Protein AF-A0AAV6BI95-F1 (afdb_monomer_lite)

Foldseek 3Di:
DADDDPCVVCVPDDDDDFAWDAADLPQQWTWTADPPDQDIDIDHDPFAEAEVAWDADCPQFAACVPQAQEDDDPVSVLVQLLLLLVLLVCLLPDPDPVSSLQSLAAEEEALAQRSLQVLLVVLVQSLLSNVVRDRDDSVSHAREYEYLAPWGRPVDDPVLRVVLVVVVVVSRYHYHYNWHFRYDDCQWTAIDVGDIDGHNHHYYNDDIAADPNQQPDPADDDRQAGEADQLQAGPPRPNYGYAANRHQHQAPVPRHGDDRDPQRRVQNVVLNVQQNVCVVVVHDHDGDHDDDQWDKHDNYPQWIWIQGPNDTDIGNVSSVVVLVVVLVVDPDPVVSVVVVVVVVVPVPDRDDSDRDPPDDDALKDKDKAAAFGWPHAFQGALFWKKAWQAAKKWWWAADPVRDTDTPDMDGHRDIDSVCRLLVVGTHRTIMGTNHTTMITIHGSVNVVVVCVVDVVVNVVVVVVVVVVVD

Sequence (470 aa):
DTITPIRRLCRHTNLYTRTIESVDLGHRSVTGTASFGSRQCHLHWDHLVIALGNVTSFAGQPGLAEYALPFKYLGDALALRNRIIHTLEEADIEPDPEIRRSLLTFVVAGGGFSGVEAVAELNDFVRAAAKSFRNIEPAELRVILLHAGGLILPELPASLAEFAQRLLMKRGVDIRLNTRLVGATEETALLAGGDRIMTRTLVSTVPSGPNPVVAGLPLKTERGRIVVDPTLEVPDHPGVWALGDCAAVRDVKTGEICPPTAQHATRQAACVAHNIVATLRGQPRRSFAFTALGKMGSLGRRSAVAEIFGVKLSGFLAWWIWRTIYLLKLPGFDRKLRVATDWTLDLLLPPDIVQLKTDRAVGVRREYFEAGQAVFQEGDRGDRLYVITEGEVEVLKRDGKGTPTALRRLGAGECFGEIALVSDRARTATVRAVTPTNVLAVDRDAFQALFATLPPLRGFVETLIADRDQ

Secondary structure (DSSP, 8-state):
-----HHHH-TTS-----EEEEEETTTTEEEEE-SSSS-EEEEE-SSEEE---EEE--TTSTTHHHHEEE-SSHHHHHHHHHHHHHHHHHHHH---HHHHHHHTEEEEE--SHHHHHHHHHHHHHHHHHGGG-SS--TTT-EEEEE-SSSSS-TTS-HHHHHHHHHHHHHTTEEEETT--EEEE-SSEEEETTS-EEE-SEEEE--PEEEPHHHHTSSS-EETTEEE--TTSBPTT-TTEEE-GGGEEPBPTTT-SBPPS-HHHHHHHHHHHHHHHHHHHTTPPP--------EEEEE-STT-EEEEETTEEEEHHHHHHHHHHHHHHHSSSHHHHHHHHHHHHHTTTSPPP----------SEEEEEE-TT-EEE-TTSB--EEEEEEES-EEEEEE-TTS-EEEEEEE-TT-EESHHHHHS-PBPSSEEEESS-EEEEEEEHHHHHHHHHH-HHHHHHHHHHHHTT--

pLDDT: mean 88.16, std 9.93, range [42.22, 98.69]

Structure (mmCIF, N/CA/C/O backbone):
data_AF-A0AAV6BI95-F1
#
_entry.id   AF-A0AAV6BI95-F1
#
loop_
_atom_site.group_PDB
_atom_site.id
_atom_site.type_symbol
_atom_site.label_atom_id
_atom_site.label_alt_id
_atom_site.label_comp_id
_atom_site.label_asym_id
_atom_site.label_entity_id
_atom_site.label_seq_id
_atom_site.pdbx_PDB_ins_code
_atom_site.Cartn_x
_atom_site.Cartn_y
_atom_site.Cartn_z
_atom_site.occupancy
_atom_site.B_iso_or_equiv
_atom_site.auth_seq_id
_atom_site.auth_comp_id
_atom_site.auth_asym_id
_atom_site.auth_atom_id
_atom_site.pdbx_PDB_model_num
ATOM 1 N N . ASP A 1 1 ? -12.007 -1.094 -12.078 1.00 54.81 1 ASP A N 1
ATOM 2 C CA . ASP A 1 1 ? -13.284 -0.842 -11.370 1.00 54.81 1 ASP A CA 1
ATOM 3 C C . ASP A 1 1 ? -13.310 -1.247 -9.892 1.00 54.81 1 ASP A C 1
ATOM 5 O O . ASP A 1 1 ? -14.197 -1.971 -9.455 1.00 54.81 1 ASP A O 1
ATOM 9 N N . THR A 1 2 ? -12.451 -0.672 -9.039 1.00 68.56 2 THR A N 1
ATOM 10 C CA . THR A 1 2 ? -12.446 -0.979 -7.584 1.00 68.56 2 THR A CA 1
ATOM 11 C C . THR A 1 2 ? -12.675 0.206 -6.622 1.00 68.56 2 THR A C 1
ATOM 13 O O . THR A 1 2 ? -12.986 -0.016 -5.460 1.00 68.56 2 THR A O 1
ATOM 16 N N . ILE A 1 3 ? -12.644 1.460 -7.092 1.00 81.69 3 ILE A N 1
ATOM 17 C CA . ILE A 1 3 ? -12.898 2.691 -6.308 1.00 81.69 3 ILE A CA 1
ATOM 18 C C . ILE A 1 3 ? -14.335 3.256 -6.395 1.00 81.69 3 ILE A C 1
ATOM 20 O O . ILE A 1 3 ? -14.934 3.271 -7.472 1.00 81.69 3 ILE A O 1
ATOM 24 N N . THR A 1 4 ? -14.862 3.799 -5.291 1.00 80.56 4 THR A N 1
ATOM 25 C CA . THR A 1 4 ? -16.183 4.465 -5.234 1.00 80.56 4 THR A CA 1
ATOM 26 C C . THR A 1 4 ? -16.036 5.920 -4.766 1.00 80.56 4 THR A C 1
ATOM 28 O O . THR A 1 4 ? -15.317 6.173 -3.798 1.00 80.56 4 THR A O 1
ATOM 31 N N . PRO A 1 5 ? -16.706 6.901 -5.402 1.00 85.88 5 PRO A N 1
ATOM 32 C CA . PRO A 1 5 ? -16.594 8.303 -5.006 1.00 85.88 5 PRO A CA 1
ATOM 33 C C . PRO A 1 5 ? -17.248 8.566 -3.642 1.00 85.88 5 PRO A C 1
ATOM 35 O O . PRO A 1 5 ? -18.468 8.454 -3.498 1.00 85.88 5 PRO A O 1
ATOM 38 N N . ILE A 1 6 ? -16.450 9.019 -2.668 1.00 90.06 6 ILE A N 1
ATOM 39 C CA . ILE A 1 6 ? -16.905 9.359 -1.304 1.00 90.06 6 ILE A CA 1
ATOM 40 C C . ILE A 1 6 ? -18.078 10.349 -1.337 1.00 90.06 6 ILE A C 1
ATOM 42 O O . ILE A 1 6 ? -19.057 10.173 -0.619 1.00 90.06 6 ILE A O 1
ATOM 46 N N . ARG A 1 7 ? -18.046 11.333 -2.248 1.00 89.56 7 ARG A N 1
ATOM 47 C CA . ARG A 1 7 ? -19.112 12.337 -2.412 1.00 89.56 7 ARG A CA 1
ATOM 48 C C . ARG A 1 7 ? -20.492 11.727 -2.698 1.00 89.56 7 ARG A C 1
ATOM 50 O O . ARG A 1 7 ? -21.499 12.309 -2.315 1.00 89.56 7 ARG A O 1
ATOM 57 N N . ARG A 1 8 ? -20.558 10.564 -3.363 1.00 86.94 8 ARG A N 1
ATOM 58 C CA . ARG A 1 8 ? -21.833 9.868 -3.626 1.00 86.94 8 ARG A CA 1
ATOM 59 C C . ARG A 1 8 ? -22.297 9.026 -2.440 1.00 86.94 8 ARG A C 1
ATOM 61 O O . ARG A 1 8 ? -23.505 8.853 -2.289 1.00 86.94 8 ARG A O 1
ATOM 68 N N . LEU A 1 9 ? -21.360 8.513 -1.639 1.00 85.69 9 LEU A N 1
ATOM 69 C CA . LEU A 1 9 ? -21.643 7.702 -0.452 1.00 85.69 9 LEU A CA 1
ATOM 70 C C . LEU A 1 9 ? -22.097 8.560 0.731 1.00 85.69 9 LEU A C 1
ATOM 72 O O . LEU A 1 9 ? -23.017 8.178 1.444 1.00 85.69 9 LEU A O 1
ATOM 76 N N . CYS A 1 10 ? -21.504 9.742 0.900 1.00 89.12 10 CYS A N 1
ATOM 77 C CA . CYS A 1 10 ? -21.734 10.608 2.053 1.00 89.12 10 CYS A CA 1
ATOM 78 C C . CYS A 1 10 ? -22.429 11.917 1.634 1.00 89.12 10 CYS A C 1
ATOM 80 O O . CYS A 1 10 ? -21.864 13.006 1.736 1.00 89.12 10 CYS A O 1
ATOM 82 N N . ARG A 1 11 ? -23.670 11.814 1.136 1.00 89.00 11 ARG A N 1
ATOM 83 C CA . ARG A 1 11 ? -24.423 12.946 0.544 1.00 89.00 11 ARG A CA 1
ATOM 84 C C . ARG A 1 11 ? -24.728 14.091 1.515 1.00 89.00 11 ARG A C 1
ATOM 86 O O . ARG A 1 11 ? -24.920 15.216 1.075 1.00 89.00 11 ARG A O 1
ATOM 93 N N . HIS A 1 12 ? -24.764 13.801 2.811 1.00 92.19 12 HIS A N 1
ATOM 94 C CA . HIS A 1 12 ? -25.073 14.765 3.871 1.00 92.19 12 HIS A CA 1
ATOM 95 C C . HIS A 1 12 ? -23.818 15.239 4.621 1.00 92.19 12 HIS A C 1
ATOM 97 O O . HIS A 1 12 ? -23.913 15.673 5.762 1.00 92.19 12 HIS A O 1
ATOM 103 N N . THR A 1 13 ? -22.633 15.111 4.015 1.00 94.12 13 THR A N 1
ATOM 104 C CA . THR A 1 13 ? -21.360 15.480 4.653 1.00 94.12 13 THR A CA 1
ATOM 105 C C . THR A 1 13 ? -20.577 16.478 3.813 1.00 94.12 13 THR A C 1
ATOM 107 O O . THR A 1 13 ? -20.539 16.375 2.584 1.00 94.12 13 THR A O 1
ATOM 110 N N . ASN A 1 14 ? -19.897 17.406 4.485 1.00 93.31 14 ASN A N 1
ATOM 111 C CA . ASN A 1 14 ? -18.908 18.265 3.848 1.00 93.31 14 ASN A CA 1
ATOM 112 C C . ASN A 1 14 ? -17.632 17.457 3.592 1.00 93.31 14 ASN A C 1
ATOM 114 O O . ASN A 1 14 ? -16.979 16.991 4.524 1.00 93.31 14 ASN A O 1
ATOM 118 N N . LEU A 1 15 ? -17.281 17.282 2.317 1.00 92.81 15 LEU A N 1
ATOM 119 C CA . LEU A 1 15 ? -16.091 16.542 1.903 1.00 92.81 15 LEU A CA 1
ATOM 120 C C . LEU A 1 15 ? -14.949 17.499 1.559 1.00 92.81 15 LEU A C 1
ATOM 122 O O . LEU A 1 15 ? -15.011 18.200 0.545 1.00 92.81 15 LEU A O 1
ATOM 126 N N . TYR A 1 16 ? -13.878 17.433 2.348 1.00 90.88 16 TYR A N 1
ATOM 127 C CA . TYR A 1 16 ? -12.619 18.129 2.102 1.00 90.88 16 TYR A CA 1
ATOM 128 C C . TYR A 1 16 ? -11.587 17.140 1.552 1.00 90.88 16 TYR A C 1
ATOM 130 O O . TYR A 1 16 ? -11.139 16.238 2.252 1.00 90.88 16 TYR A O 1
ATOM 138 N N . THR A 1 17 ? -11.207 17.289 0.282 1.00 90.44 17 THR A N 1
ATOM 139 C CA . THR A 1 17 ? -10.138 16.482 -0.330 1.00 90.44 17 THR A CA 1
ATOM 140 C C . THR A 1 17 ? -8.812 17.211 -0.162 1.00 90.44 17 THR A C 1
ATOM 142 O O . THR A 1 17 ? -8.511 18.136 -0.919 1.00 90.44 17 THR A O 1
ATOM 145 N N . ARG A 1 18 ? -8.067 16.853 0.884 1.00 89.62 18 ARG A N 1
ATOM 146 C CA . ARG A 1 18 ? -6.819 17.503 1.302 1.00 89.62 18 ARG A CA 1
ATOM 147 C C . ARG A 1 18 ? -5.837 16.458 1.814 1.00 89.62 18 ARG A C 1
ATOM 149 O O . ARG A 1 18 ? -6.266 15.446 2.367 1.00 89.62 18 ARG A O 1
ATOM 156 N N . THR A 1 19 ? -4.544 16.720 1.665 1.00 88.81 19 THR A N 1
ATOM 157 C CA . THR A 1 19 ? -3.515 15.957 2.381 1.00 88.81 19 THR A CA 1
ATOM 158 C C . THR A 1 19 ? -3.414 16.525 3.787 1.00 88.81 19 THR A C 1
ATOM 160 O O . THR A 1 19 ? -3.201 17.727 3.931 1.00 88.81 19 THR A O 1
ATOM 163 N N . ILE A 1 20 ? -3.608 15.691 4.810 1.00 92.31 20 ILE A N 1
ATOM 164 C CA . ILE A 1 20 ? -3.456 16.107 6.209 1.00 92.31 20 ILE A CA 1
ATOM 165 C C . ILE A 1 20 ? -1.970 16.282 6.516 1.00 92.31 20 ILE A C 1
ATOM 167 O O . ILE A 1 20 ? -1.174 15.399 6.203 1.00 92.31 20 ILE A O 1
ATOM 171 N N . GLU A 1 21 ? -1.617 17.407 7.126 1.00 87.69 21 GLU A N 1
ATOM 172 C CA . GLU A 1 21 ? -0.234 17.742 7.484 1.00 87.69 21 GLU A CA 1
ATOM 173 C C . GLU A 1 21 ? -0.011 17.626 8.983 1.00 87.69 21 GLU A C 1
ATOM 175 O O . GLU A 1 21 ? 0.948 17.002 9.428 1.00 87.69 21 GLU A O 1
ATOM 180 N N . SER A 1 22 ? -0.926 18.203 9.757 1.00 91.06 22 SER A N 1
ATOM 181 C CA . SER A 1 22 ? -0.854 18.210 11.207 1.00 91.06 22 SER A CA 1
ATOM 182 C C . SER A 1 22 ? -2.242 18.152 11.823 1.00 91.06 22 SER A C 1
ATOM 184 O O . SER A 1 22 ? -3.254 18.547 11.233 1.00 91.06 22 SER A O 1
ATOM 186 N N . VAL A 1 23 ? -2.273 17.624 13.039 1.00 96.25 23 VAL A N 1
ATOM 187 C CA . VAL A 1 23 ? -3.458 17.529 13.877 1.00 96.25 23 VAL A CA 1
ATOM 188 C C . VAL A 1 23 ? -3.069 18.104 15.229 1.00 96.25 23 VAL A C 1
ATOM 190 O O . VAL A 1 23 ? -2.201 17.561 15.908 1.00 96.25 23 VAL A O 1
ATOM 193 N N . ASP A 1 24 ? -3.707 19.205 15.603 1.00 95.12 24 ASP A N 1
ATOM 194 C CA . ASP A 1 24 ? -3.497 19.864 16.883 1.00 95.12 24 ASP A CA 1
ATOM 195 C C . ASP A 1 24 ? -4.621 19.469 17.843 1.00 95.12 24 ASP A C 1
ATOM 197 O O . ASP A 1 24 ? -5.778 19.879 17.694 1.00 95.12 24 ASP A O 1
ATOM 201 N N . LEU A 1 25 ? -4.275 18.634 18.823 1.00 95.38 25 LEU A N 1
ATOM 202 C CA . LEU A 1 25 ? -5.215 18.145 19.829 1.00 95.38 25 LEU A CA 1
ATOM 203 C C . LEU A 1 25 ? -5.550 19.202 20.890 1.00 95.38 25 LEU A C 1
ATOM 205 O O . LEU A 1 25 ? -6.634 19.143 21.467 1.00 95.38 25 LEU A O 1
ATOM 209 N N . GLY A 1 26 ? -4.652 20.163 21.137 1.00 92.81 26 GLY A N 1
ATOM 210 C CA . GLY A 1 26 ? -4.838 21.216 22.137 1.00 92.81 26 GLY A CA 1
ATOM 211 C C . GLY A 1 26 ? -5.757 22.323 21.630 1.00 92.81 26 GLY A C 1
ATOM 212 O O . GLY A 1 26 ? -6.728 22.681 22.292 1.00 92.81 26 GLY A O 1
ATOM 213 N N . HIS A 1 27 ? -5.506 22.806 20.412 1.00 94.12 27 HIS A N 1
ATOM 214 C CA . HIS A 1 27 ? -6.329 23.821 19.744 1.00 94.12 27 HIS A CA 1
ATOM 215 C C . HIS A 1 27 ? -7.530 23.245 18.981 1.00 94.12 27 HIS A C 1
ATOM 217 O O . HIS A 1 27 ? -8.279 23.992 18.347 1.00 94.12 27 HIS A O 1
ATOM 223 N N . ARG A 1 28 ? -7.710 21.921 19.024 1.00 96.50 28 ARG A N 1
ATOM 224 C CA . ARG A 1 28 ? -8.767 21.183 18.324 1.00 96.50 28 ARG A CA 1
ATOM 225 C C . ARG A 1 28 ? -8.892 21.575 16.856 1.00 96.50 28 ARG A C 1
ATOM 227 O O . ARG A 1 28 ? -9.957 21.978 16.381 1.00 96.50 28 ARG A O 1
ATOM 234 N N . SER A 1 29 ? -7.777 21.480 16.138 1.00 96.56 29 SER A N 1
ATOM 235 C CA . SER A 1 29 ? -7.723 21.813 14.718 1.00 96.56 29 SER A CA 1
ATOM 236 C C . SER A 1 29 ? -6.985 20.759 13.894 1.00 96.56 29 SER A C 1
ATOM 238 O O . SER A 1 29 ? -6.173 19.986 14.400 1.00 96.56 29 SER A O 1
ATOM 240 N N . VAL A 1 30 ? -7.313 20.688 12.609 1.00 96.56 30 VAL A N 1
ATOM 241 C CA . VAL A 1 30 ? -6.620 19.871 11.611 1.00 96.56 30 VAL A CA 1
ATOM 242 C C . VAL A 1 30 ? -6.192 20.783 10.476 1.00 96.56 30 VAL A C 1
ATOM 244 O O . VAL A 1 30 ? -7.017 21.517 9.929 1.00 96.56 30 VAL A O 1
ATOM 247 N N . THR A 1 31 ? -4.919 20.704 10.100 1.00 93.88 31 THR A N 1
ATOM 248 C CA . THR A 1 31 ? -4.375 21.441 8.958 1.00 93.88 31 THR A CA 1
ATOM 249 C C . THR A 1 31 ? -4.193 20.491 7.787 1.00 93.88 31 THR A C 1
ATOM 251 O O . THR A 1 31 ? -3.589 19.421 7.914 1.00 93.88 31 THR A O 1
ATOM 254 N N . GLY A 1 32 ? -4.725 20.874 6.631 1.00 90.88 32 GLY A N 1
ATOM 255 C CA . GLY A 1 32 ? -4.526 20.140 5.389 1.00 90.88 32 GLY A CA 1
ATOM 256 C C . GLY A 1 32 ? -4.279 21.063 4.208 1.00 90.88 32 GLY A C 1
ATOM 257 O O . GLY A 1 32 ? -4.700 22.217 4.217 1.00 90.88 32 GLY A O 1
ATOM 258 N N . THR A 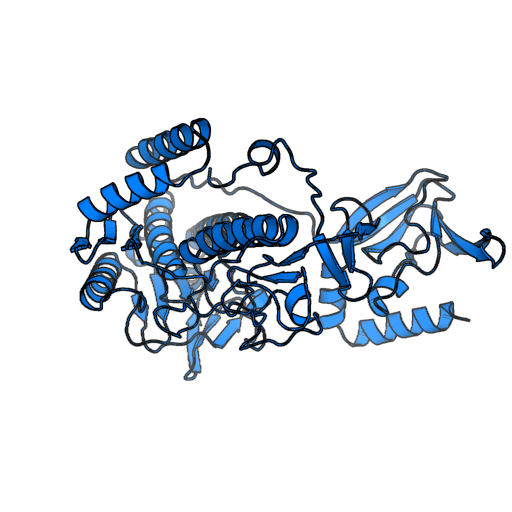1 33 ? -3.646 20.535 3.167 1.00 84.44 33 THR A N 1
ATOM 259 C CA . THR A 1 33 ? -3.262 21.319 1.983 1.00 84.44 33 THR A CA 1
ATOM 260 C C . THR A 1 33 ? -3.973 20.842 0.731 1.00 84.44 33 THR A C 1
ATOM 262 O O . THR A 1 33 ? -4.319 19.662 0.580 1.00 84.44 33 THR A O 1
ATOM 265 N N . ALA A 1 34 ? -4.293 21.803 -0.137 1.00 78.44 34 ALA A N 1
ATOM 266 C CA . ALA A 1 34 ? -4.928 21.549 -1.420 1.00 78.44 34 ALA A CA 1
ATOM 267 C C . ALA A 1 34 ? -4.009 20.745 -2.350 1.00 78.44 34 ALA A C 1
ATOM 269 O O . ALA A 1 34 ? -2.794 20.857 -2.303 1.00 78.44 34 ALA A O 1
ATOM 270 N N . SER A 1 35 ? -4.601 19.940 -3.235 1.00 69.00 35 SER A N 1
ATOM 271 C CA . SER A 1 35 ? -3.833 19.225 -4.267 1.00 69.00 35 SER A CA 1
ATOM 272 C C . SER A 1 35 ? -3.314 20.152 -5.373 1.00 69.00 35 SER A C 1
ATOM 274 O O . SER A 1 35 ? -2.412 19.775 -6.113 1.00 69.00 35 SER A O 1
ATOM 276 N N . PHE A 1 36 ? -3.895 21.349 -5.495 1.00 71.50 36 PHE A N 1
ATOM 277 C CA . PHE A 1 36 ? -3.494 22.379 -6.445 1.00 71.50 36 PHE A CA 1
ATOM 278 C C . PHE A 1 36 ? -3.197 23.664 -5.668 1.00 71.50 36 PHE A C 1
ATOM 280 O O . PHE A 1 36 ? -4.115 24.276 -5.118 1.00 71.50 36 PHE A O 1
ATOM 287 N N . GLY A 1 37 ? -1.919 24.040 -5.624 1.00 65.56 37 GLY A N 1
ATOM 288 C CA . GLY A 1 37 ? -1.416 25.199 -4.889 1.00 65.56 37 GLY A CA 1
ATOM 289 C C . GLY A 1 37 ? -1.001 24.897 -3.446 1.00 65.56 37 GLY A C 1
ATOM 290 O O . GLY A 1 37 ? -1.217 23.808 -2.921 1.00 65.56 37 GLY A O 1
ATOM 291 N N . SER A 1 38 ? -0.430 25.913 -2.809 1.00 68.50 38 SER A N 1
ATOM 292 C CA . SER A 1 38 ? 0.204 25.881 -1.485 1.00 68.50 38 SER A CA 1
ATOM 293 C C . SER A 1 38 ? -0.728 26.252 -0.326 1.00 68.50 38 SER A C 1
ATOM 295 O O . SER A 1 38 ? -0.314 26.254 0.836 1.00 68.50 38 SER A O 1
ATOM 297 N N . ARG A 1 39 ? -1.987 26.598 -0.626 1.00 78.06 39 ARG A N 1
ATOM 298 C CA . ARG A 1 39 ? -2.922 27.134 0.365 1.00 78.06 39 ARG A CA 1
ATOM 299 C C . ARG A 1 39 ? -3.351 26.056 1.359 1.00 78.06 39 ARG A C 1
ATOM 301 O O . ARG A 1 39 ? -4.001 25.070 0.990 1.00 78.06 39 ARG A O 1
ATOM 308 N N . GLN A 1 40 ? -3.061 26.311 2.629 1.00 83.19 40 GLN A N 1
ATOM 309 C CA . GLN A 1 40 ? -3.540 25.510 3.748 1.00 83.19 40 GLN A CA 1
ATOM 310 C C . GLN A 1 40 ? -5.015 25.803 4.051 1.00 83.19 40 GLN A C 1
ATOM 312 O O . GLN A 1 40 ? -5.533 26.903 3.837 1.00 83.19 40 GLN A O 1
ATOM 317 N N . CYS A 1 41 ? -5.712 24.793 4.559 1.00 87.44 41 CYS A N 1
ATOM 318 C CA . CYS A 1 41 ? -7.004 24.938 5.206 1.00 87.44 41 CYS A CA 1
ATOM 319 C C . CYS A 1 41 ? -6.933 24.388 6.629 1.00 87.44 41 CYS A C 1
ATOM 321 O O . CYS A 1 41 ? -6.425 23.286 6.850 1.00 87.44 41 CYS A O 1
ATOM 323 N N . HIS A 1 42 ? -7.503 25.141 7.564 1.00 91.75 42 HIS A N 1
ATOM 324 C CA . HIS A 1 42 ? -7.617 24.756 8.964 1.00 91.75 42 HIS A CA 1
ATOM 325 C C . HIS A 1 42 ? -9.074 24.420 9.268 1.00 91.75 42 HIS A C 1
ATOM 327 O O . HIS A 1 42 ? -9.979 25.188 8.934 1.00 91.75 42 HIS A O 1
ATOM 333 N N . LEU A 1 43 ? -9.300 23.254 9.863 1.00 94.62 43 LEU A N 1
ATOM 334 C CA . LEU A 1 43 ? -10.622 22.767 10.236 1.00 94.62 43 LEU A CA 1
ATOM 335 C C . LEU A 1 43 ? -10.667 22.555 11.744 1.00 94.62 43 LEU A C 1
ATOM 337 O O . LEU A 1 43 ? -9.907 21.746 12.273 1.00 94.62 43 LEU A O 1
ATOM 341 N N . HIS A 1 44 ? -11.567 23.265 12.420 1.00 96.75 44 HIS A N 1
ATOM 342 C CA . HIS A 1 44 ? -11.851 23.043 13.835 1.00 96.75 44 HIS A CA 1
ATOM 343 C C . HIS A 1 44 ? -12.816 21.874 14.024 1.00 96.75 44 HIS A C 1
ATOM 345 O O . HIS A 1 44 ? -13.614 21.568 13.133 1.00 96.75 44 HIS A O 1
ATOM 351 N N . TRP A 1 45 ? -12.744 21.224 15.183 1.00 96.88 45 TRP A N 1
ATOM 352 C CA . TRP A 1 45 ? -13.570 20.062 15.492 1.00 96.88 45 TRP A CA 1
ATOM 353 C C . TRP A 1 45 ? -14.001 20.009 16.960 1.00 96.88 45 TRP A C 1
ATOM 355 O O . TRP A 1 45 ? -13.269 20.413 17.860 1.00 96.88 45 TRP A O 1
ATOM 365 N N . ASP A 1 46 ? -15.179 19.430 17.196 1.00 96.94 46 ASP A N 1
ATOM 366 C CA . ASP A 1 46 ? -15.647 19.038 18.534 1.00 96.94 46 ASP A CA 1
ATOM 367 C C . ASP A 1 46 ? -15.292 17.582 18.843 1.00 96.94 46 ASP A C 1
ATOM 369 O O . ASP A 1 46 ? -14.870 17.247 19.949 1.00 96.94 46 ASP A O 1
ATOM 373 N N . HIS A 1 47 ? -15.412 16.728 17.823 1.00 98.00 47 HIS A N 1
ATOM 374 C CA . HIS A 1 47 ? -14.999 15.333 17.841 1.00 98.00 47 HIS A CA 1
ATOM 375 C C . HIS A 1 47 ? -14.073 15.040 16.661 1.00 98.00 47 HIS A C 1
ATOM 377 O O . HIS A 1 47 ? -14.355 15.444 15.531 1.00 98.00 47 HIS A O 1
ATOM 383 N N . LEU A 1 48 ? -13.008 14.280 16.912 1.00 98.25 48 LEU A N 1
ATOM 384 C CA . LEU A 1 48 ? -12.032 13.873 15.904 1.00 98.25 48 LEU A CA 1
ATOM 385 C C . LEU A 1 48 ? -11.977 12.349 15.802 1.00 98.25 48 LEU A C 1
ATOM 387 O O . LEU A 1 48 ? -11.759 11.676 16.803 1.00 98.25 48 LEU A O 1
ATOM 391 N N . VAL A 1 49 ? -12.119 11.800 14.594 1.00 98.44 49 VAL A N 1
ATOM 392 C CA . VAL A 1 49 ? -11.922 10.364 14.330 1.00 98.44 49 VAL A CA 1
ATOM 393 C C . VAL A 1 49 ? -10.678 10.170 13.470 1.00 98.44 49 VAL A C 1
ATOM 395 O O . VAL A 1 49 ? -10.656 10.544 12.298 1.00 98.44 49 VAL A O 1
ATOM 398 N N . ILE A 1 50 ? -9.646 9.553 14.041 1.00 98.19 50 ILE A N 1
ATOM 399 C CA . ILE A 1 50 ? -8.382 9.252 13.371 1.00 98.19 50 ILE A CA 1
ATOM 400 C C . ILE A 1 50 ? -8.478 7.860 12.733 1.00 98.19 50 ILE A C 1
ATOM 402 O O . ILE A 1 50 ? -8.493 6.838 13.419 1.00 98.19 50 ILE A O 1
ATOM 406 N N . ALA A 1 51 ? -8.541 7.830 11.400 1.00 97.19 51 ALA A N 1
ATOM 407 C CA . ALA A 1 51 ? -8.643 6.611 10.590 1.00 97.19 51 ALA A CA 1
ATOM 408 C C . ALA A 1 51 ? -7.649 6.624 9.408 1.00 97.19 51 ALA A C 1
ATOM 410 O O . ALA A 1 51 ? -7.972 6.212 8.296 1.00 97.19 51 ALA A O 1
ATOM 411 N N . LEU A 1 52 ? -6.435 7.135 9.644 1.00 94.81 52 LEU A N 1
ATOM 412 C CA . LEU A 1 52 ? -5.394 7.336 8.621 1.00 94.81 52 LEU A CA 1
ATOM 413 C C . LEU A 1 52 ? -4.691 6.041 8.174 1.00 94.81 52 LEU A C 1
ATOM 415 O O . LEU A 1 52 ? -3.870 6.071 7.255 1.00 94.81 52 LEU A O 1
ATOM 419 N N . GLY A 1 53 ? -5.015 4.916 8.817 1.00 93.00 53 GLY A N 1
ATOM 420 C CA . GLY A 1 53 ? -4.455 3.604 8.516 1.00 93.00 53 GLY A CA 1
ATOM 421 C C . GLY A 1 53 ? -2.937 3.533 8.708 1.00 93.00 53 GLY A C 1
ATOM 422 O O . GLY A 1 53 ? -2.331 4.332 9.421 1.00 93.00 53 GLY A O 1
ATOM 423 N N . ASN A 1 54 ? -2.317 2.551 8.062 1.00 89.50 54 ASN A N 1
ATOM 424 C CA . ASN A 1 54 ? -0.864 2.410 7.976 1.00 89.50 54 ASN A CA 1
ATOM 425 C C . ASN A 1 54 ? -0.376 2.766 6.559 1.00 89.50 54 ASN A C 1
ATOM 427 O O . ASN A 1 54 ? -1.164 2.834 5.614 1.00 89.50 54 ASN A O 1
ATOM 431 N N . VAL A 1 55 ? 0.930 2.949 6.391 1.00 86.75 55 VAL A N 1
ATOM 432 C CA . VAL A 1 55 ? 1.582 3.188 5.090 1.00 86.75 55 VAL A CA 1
ATOM 433 C C . VAL A 1 55 ? 2.586 2.081 4.796 1.00 86.75 55 VAL A C 1
ATOM 435 O O . VAL A 1 55 ? 3.023 1.395 5.716 1.00 86.75 55 VAL A O 1
ATOM 438 N N . THR A 1 56 ? 2.948 1.874 3.531 1.00 83.69 56 THR A N 1
ATOM 439 C CA . THR A 1 56 ? 4.115 1.037 3.210 1.00 83.69 56 THR A CA 1
ATOM 440 C C . THR A 1 56 ? 5.363 1.770 3.688 1.00 83.69 56 THR A C 1
ATOM 442 O O . THR A 1 56 ? 5.509 2.957 3.407 1.00 83.69 56 THR A O 1
ATOM 445 N N . SER A 1 57 ? 6.232 1.099 4.441 1.00 81.12 57 SER A N 1
ATOM 446 C CA . SER A 1 57 ? 7.459 1.703 4.958 1.00 81.12 57 SER A CA 1
ATOM 447 C C . SER A 1 57 ? 8.636 0.773 4.746 1.00 81.12 57 SER A C 1
ATOM 449 O O . SER A 1 57 ? 8.710 -0.278 5.372 1.00 81.12 57 SER A O 1
ATOM 451 N N . PHE A 1 58 ? 9.575 1.200 3.909 1.00 82.56 58 PHE A N 1
ATOM 452 C CA . PHE A 1 58 ? 10.840 0.507 3.661 1.00 82.56 58 PHE A CA 1
ATOM 453 C C . PHE A 1 58 ? 11.968 0.976 4.591 1.00 82.56 58 PHE A C 1
ATOM 455 O O . PHE A 1 58 ? 13.146 0.747 4.322 1.00 82.56 58 PHE A O 1
ATOM 462 N N . ALA A 1 59 ? 11.624 1.654 5.691 1.00 76.69 59 ALA A N 1
ATOM 463 C CA . ALA A 1 59 ? 12.605 2.162 6.639 1.00 76.69 59 ALA A CA 1
ATOM 464 C C . ALA A 1 59 ? 13.514 1.032 7.156 1.00 76.69 59 ALA A C 1
ATOM 466 O O . ALA A 1 59 ? 13.041 -0.003 7.628 1.00 76.69 59 ALA A O 1
ATOM 467 N N . GLY A 1 60 ? 14.830 1.242 7.063 1.00 78.06 60 GLY A N 1
ATOM 468 C CA . GLY A 1 60 ? 15.838 0.263 7.477 1.00 78.06 60 GLY A CA 1
ATOM 469 C C . GLY A 1 60 ? 16.071 -0.893 6.496 1.00 78.06 60 GLY A C 1
ATOM 470 O O . GLY A 1 60 ? 16.772 -1.835 6.857 1.00 78.06 60 GLY A O 1
ATOM 471 N N . GLN A 1 61 ? 15.511 -0.846 5.281 1.00 84.31 61 GLN A N 1
ATOM 472 C CA . GLN A 1 61 ? 15.715 -1.857 4.237 1.00 84.31 61 GLN A CA 1
ATOM 473 C C . GLN A 1 61 ? 16.378 -1.222 3.002 1.00 84.31 61 GLN A C 1
ATOM 475 O O . GLN A 1 61 ? 15.684 -0.613 2.184 1.00 84.31 61 GLN A O 1
ATOM 480 N N . PRO A 1 62 ? 17.713 -1.331 2.862 1.00 85.38 62 PRO A N 1
ATOM 481 C CA . PRO A 1 62 ? 18.462 -0.630 1.822 1.00 85.38 62 PRO A CA 1
ATOM 482 C C . PRO A 1 62 ? 17.949 -0.933 0.410 1.00 85.38 62 PRO A C 1
ATOM 484 O O . PRO A 1 62 ? 17.783 -2.098 0.046 1.00 85.38 62 PRO A O 1
ATOM 487 N N . GLY A 1 63 ? 17.706 0.113 -0.380 1.00 85.50 63 GLY A N 1
ATOM 488 C CA . GLY A 1 63 ? 17.327 0.004 -1.790 1.00 85.50 63 GLY A CA 1
ATOM 489 C C . GLY A 1 63 ? 15.876 -0.413 -2.062 1.00 85.50 63 GLY A C 1
ATOM 490 O O . GLY A 1 63 ? 15.447 -0.408 -3.213 1.00 85.50 63 GLY A O 1
ATOM 491 N N . LEU A 1 64 ? 15.085 -0.795 -1.049 1.00 88.06 64 LEU A N 1
ATOM 492 C CA . LEU A 1 64 ? 13.693 -1.193 -1.300 1.00 88.06 64 LEU A CA 1
ATOM 493 C C . LEU A 1 64 ? 12.801 -0.011 -1.687 1.00 88.06 64 LEU A C 1
ATOM 495 O O . LEU A 1 64 ? 11.869 -0.207 -2.458 1.00 88.06 64 LEU A O 1
ATOM 499 N N . ALA A 1 65 ? 13.068 1.197 -1.188 1.00 83.62 65 ALA A N 1
ATOM 500 C CA . ALA A 1 65 ? 12.276 2.371 -1.554 1.00 83.62 65 ALA A CA 1
ATOM 501 C C . ALA A 1 65 ? 12.465 2.774 -3.021 1.00 83.62 65 ALA A C 1
ATOM 503 O O . ALA A 1 65 ? 11.546 3.310 -3.636 1.00 83.62 65 ALA A O 1
ATOM 504 N N . GLU A 1 66 ? 13.642 2.488 -3.567 1.00 82.19 66 GLU A N 1
ATOM 505 C CA . GLU A 1 66 ? 14.058 2.837 -4.916 1.00 82.19 66 GLU A CA 1
ATOM 506 C C . GLU A 1 66 ? 13.684 1.747 -5.929 1.00 82.19 66 GLU A C 1
ATOM 508 O O . GLU A 1 66 ? 13.240 2.057 -7.034 1.00 82.19 66 GLU A O 1
ATOM 513 N N . TYR A 1 67 ? 13.849 0.472 -5.554 1.00 87.25 67 TYR A N 1
ATOM 514 C CA . TYR A 1 67 ? 13.804 -0.647 -6.501 1.00 87.25 67 TYR A CA 1
ATOM 515 C C . TYR A 1 67 ? 12.647 -1.627 -6.284 1.00 87.25 67 TYR A C 1
ATOM 517 O O . TYR A 1 67 ? 12.354 -2.424 -7.177 1.00 87.25 67 TYR A O 1
ATOM 525 N N . ALA A 1 68 ? 11.962 -1.589 -5.135 1.00 91.69 68 ALA A N 1
ATOM 526 C CA . ALA A 1 68 ? 10.777 -2.412 -4.919 1.00 91.69 68 ALA A CA 1
ATOM 527 C C . ALA A 1 68 ? 9.493 -1.640 -5.239 1.00 91.69 68 ALA A C 1
ATOM 529 O O . ALA A 1 68 ? 9.283 -0.501 -4.828 1.00 91.69 68 ALA A O 1
ATOM 530 N N . LEU A 1 69 ? 8.577 -2.310 -5.928 1.00 91.81 69 LEU A N 1
ATOM 531 C CA . LEU A 1 69 ? 7.226 -1.834 -6.158 1.00 91.81 69 LEU A CA 1
ATOM 532 C C . LEU A 1 69 ? 6.385 -2.098 -4.899 1.00 91.81 69 LEU A C 1
ATOM 534 O O . LEU A 1 69 ? 6.237 -3.262 -4.500 1.00 91.81 69 LEU A O 1
ATOM 538 N N . PRO A 1 70 ? 5.806 -1.063 -4.263 1.00 90.50 70 PRO A N 1
ATOM 539 C CA . PRO A 1 70 ? 4.776 -1.279 -3.257 1.00 90.50 70 PRO A CA 1
ATOM 540 C C . PRO A 1 70 ? 3.539 -1.921 -3.903 1.00 90.50 70 PRO A C 1
ATOM 542 O O . PRO A 1 70 ? 3.401 -1.955 -5.123 1.00 90.50 70 PRO A O 1
ATOM 545 N N . PHE A 1 71 ? 2.620 -2.437 -3.085 1.00 90.31 71 PHE A N 1
ATOM 546 C CA . PHE A 1 71 ? 1.341 -2.967 -3.571 1.00 90.31 71 PHE A CA 1
ATOM 547 C C . PHE A 1 71 ? 0.209 -2.685 -2.578 1.00 90.31 71 PHE A C 1
ATOM 549 O O . PHE A 1 71 ? -0.311 -3.579 -1.907 1.00 90.31 71 PHE A O 1
ATOM 556 N N . LYS A 1 72 ? -0.125 -1.401 -2.423 1.00 86.62 72 LYS A N 1
ATOM 557 C CA . LYS A 1 72 ? -1.105 -0.899 -1.450 1.00 86.62 72 LYS A CA 1
ATOM 558 C C . LYS A 1 72 ? -2.228 -0.098 -2.103 1.00 86.62 72 LYS A C 1
ATOM 560 O O . LYS A 1 72 ? -3.386 -0.227 -1.706 1.00 86.62 72 LYS A O 1
ATOM 565 N N . TYR A 1 73 ? -1.897 0.740 -3.078 1.00 85.69 73 TYR A N 1
ATOM 566 C CA . TYR A 1 73 ? -2.833 1.634 -3.752 1.00 85.69 73 TYR A CA 1
ATOM 567 C C . TYR A 1 73 ? -3.156 1.158 -5.170 1.00 85.69 73 TYR A C 1
ATOM 569 O O . TYR A 1 73 ? -2.448 0.351 -5.761 1.00 85.69 73 TYR A O 1
ATOM 577 N N . LEU A 1 74 ? -4.220 1.711 -5.763 1.00 85.44 74 LEU A N 1
ATOM 578 C CA . LEU A 1 74 ? -4.578 1.419 -7.156 1.00 85.44 74 LEU A CA 1
ATOM 579 C C . LEU A 1 74 ? -3.451 1.789 -8.137 1.00 85.44 74 LEU A C 1
ATOM 581 O O . LEU A 1 74 ? -3.232 1.077 -9.113 1.00 85.44 74 LEU A O 1
ATOM 585 N N . GLY A 1 75 ? -2.739 2.889 -7.868 1.00 85.06 75 GLY A N 1
ATOM 586 C CA . GLY A 1 75 ? -1.594 3.313 -8.676 1.00 85.06 75 GLY A CA 1
ATOM 587 C C . GLY A 1 75 ? -0.472 2.275 -8.695 1.00 85.06 75 GLY A C 1
ATOM 588 O O . GLY A 1 75 ? 0.111 2.038 -9.747 1.00 85.06 75 GLY A O 1
ATOM 589 N N . ASP A 1 76 ? -0.249 1.590 -7.574 1.00 88.56 76 ASP A N 1
ATOM 590 C CA . ASP A 1 76 ? 0.773 0.550 -7.451 1.00 88.56 76 ASP A CA 1
ATOM 591 C C . ASP A 1 76 ? 0.470 -0.646 -8.365 1.00 88.56 76 ASP A C 1
ATOM 593 O O . ASP A 1 76 ? 1.358 -1.171 -9.032 1.00 88.56 76 ASP A O 1
ATOM 597 N N . ALA A 1 77 ? -0.805 -1.041 -8.462 1.00 88.88 77 ALA A N 1
ATOM 598 C CA . ALA A 1 77 ? -1.226 -2.124 -9.348 1.00 88.88 77 ALA A CA 1
ATOM 599 C C . ALA A 1 77 ? -1.032 -1.777 -10.834 1.00 88.88 77 ALA A C 1
ATOM 601 O O . ALA A 1 77 ? -0.614 -2.630 -11.619 1.00 88.88 77 ALA A O 1
ATOM 602 N N . LEU A 1 78 ? -1.288 -0.522 -11.218 1.00 87.69 78 LEU A N 1
ATOM 603 C CA . LEU A 1 78 ? -1.022 -0.035 -12.574 1.00 87.69 78 LEU A CA 1
ATOM 604 C C . LEU A 1 78 ? 0.482 0.007 -12.869 1.00 87.69 78 LEU A C 1
ATOM 606 O O . LEU A 1 78 ? 0.905 -0.448 -13.931 1.00 87.69 78 LEU A O 1
ATOM 610 N N . ALA A 1 79 ? 1.285 0.496 -11.919 1.00 88.56 79 ALA A N 1
ATOM 611 C CA . ALA A 1 79 ? 2.740 0.531 -12.035 1.00 88.56 79 ALA A CA 1
ATOM 612 C C . ALA A 1 79 ? 3.327 -0.879 -12.192 1.00 88.56 79 ALA A C 1
ATOM 614 O O . ALA A 1 79 ? 4.152 -1.099 -13.077 1.00 88.56 79 ALA A O 1
ATOM 615 N N . LEU A 1 80 ? 2.848 -1.849 -11.404 1.00 93.12 80 LEU A N 1
ATOM 616 C CA . LEU A 1 80 ? 3.249 -3.248 -11.525 1.00 93.12 80 LEU A CA 1
ATOM 617 C C . LEU A 1 80 ? 2.875 -3.835 -12.888 1.00 93.12 80 LEU A C 1
ATOM 619 O O . LEU A 1 80 ? 3.730 -4.419 -13.549 1.00 93.12 80 LEU A O 1
ATOM 623 N N . ARG A 1 81 ? 1.628 -3.652 -13.342 1.00 91.94 81 ARG A N 1
ATOM 624 C CA . ARG A 1 81 ? 1.196 -4.139 -14.662 1.00 91.94 81 ARG A CA 1
ATOM 625 C C . ARG A 1 81 ? 2.067 -3.564 -15.781 1.00 91.94 81 ARG A C 1
ATOM 627 O O . ARG A 1 81 ? 2.528 -4.314 -16.636 1.00 91.94 81 ARG A O 1
ATOM 634 N N . ASN A 1 82 ? 2.325 -2.258 -15.755 1.00 90.94 82 ASN A N 1
ATOM 635 C CA . ASN A 1 82 ? 3.182 -1.600 -16.739 1.00 90.94 82 ASN A CA 1
ATOM 636 C C . ASN A 1 82 ? 4.630 -2.099 -16.675 1.00 90.94 82 ASN A C 1
ATOM 638 O O . ASN A 1 82 ? 5.221 -2.330 -17.725 1.00 90.94 82 ASN A O 1
ATOM 642 N N . ARG A 1 83 ? 5.189 -2.296 -15.471 1.00 92.19 83 ARG A N 1
ATOM 643 C CA . ARG A 1 83 ? 6.533 -2.863 -15.299 1.00 92.19 83 ARG A CA 1
ATOM 644 C C . ARG A 1 83 ? 6.615 -4.255 -15.914 1.00 92.19 83 ARG A C 1
ATOM 646 O O . ARG A 1 83 ? 7.550 -4.502 -16.657 1.00 92.19 83 ARG A O 1
ATOM 653 N N . ILE A 1 84 ? 5.634 -5.118 -15.647 1.00 95.25 84 ILE A N 1
ATOM 654 C CA . ILE A 1 84 ? 5.598 -6.482 -16.185 1.00 95.25 84 ILE A CA 1
ATOM 655 C C . ILE A 1 84 ? 5.587 -6.469 -17.715 1.00 95.25 84 ILE A C 1
ATOM 657 O O . ILE A 1 84 ? 6.385 -7.170 -18.330 1.00 95.25 84 ILE A O 1
ATOM 661 N N . ILE A 1 85 ? 4.698 -5.678 -18.325 1.00 94.25 85 ILE A N 1
ATOM 662 C CA . ILE A 1 85 ? 4.614 -5.572 -19.789 1.00 94.25 85 ILE A CA 1
ATOM 663 C C . ILE A 1 85 ? 5.950 -5.072 -20.344 1.00 94.25 85 ILE A C 1
ATOM 665 O O . ILE A 1 85 ? 6.515 -5.711 -21.219 1.00 94.25 85 ILE A O 1
ATOM 669 N N . HIS A 1 86 ? 6.505 -4.004 -19.768 1.00 91.81 86 HIS A N 1
ATOM 670 C CA . HIS A 1 86 ? 7.794 -3.458 -20.189 1.00 91.81 86 HIS A CA 1
ATOM 671 C C . HIS A 1 86 ? 8.930 -4.484 -20.084 1.00 91.81 86 HIS A C 1
ATOM 673 O O . HIS A 1 86 ? 9.748 -4.586 -20.985 1.00 91.81 86 HIS A O 1
ATOM 679 N N . THR A 1 87 ? 9.001 -5.269 -19.005 1.00 94.88 87 THR A N 1
ATOM 680 C CA . THR A 1 87 ? 10.041 -6.302 -18.878 1.00 94.88 87 THR A CA 1
ATOM 681 C C . THR A 1 87 ? 9.863 -7.447 -19.872 1.00 94.88 87 THR A C 1
ATOM 683 O O . THR A 1 87 ? 10.858 -8.053 -20.250 1.00 94.88 87 THR A O 1
ATOM 686 N N . LEU A 1 88 ? 8.630 -7.744 -20.302 1.00 96.50 88 LEU A N 1
ATOM 687 C CA . LEU A 1 88 ? 8.379 -8.717 -21.369 1.00 96.50 88 LEU A CA 1
ATOM 688 C C . LEU A 1 88 ? 8.799 -8.164 -22.740 1.00 96.50 88 LEU A C 1
ATOM 690 O O . LEU A 1 88 ? 9.456 -8.882 -23.480 1.00 96.50 88 LEU A O 1
ATOM 694 N N . GLU A 1 89 ? 8.492 -6.900 -23.048 1.00 94.81 89 GLU A N 1
ATOM 695 C CA . GLU A 1 89 ? 8.944 -6.236 -24.286 1.00 94.81 89 GLU A CA 1
ATOM 696 C C . GLU A 1 89 ? 10.476 -6.234 -24.397 1.00 94.81 89 GLU A C 1
ATOM 698 O O . GLU A 1 89 ? 11.026 -6.670 -25.405 1.00 94.81 89 GLU A O 1
ATOM 703 N N . GLU A 1 90 ? 11.175 -5.835 -23.330 1.00 94.31 90 GLU A N 1
ATOM 704 C CA . GLU A 1 90 ? 12.643 -5.842 -23.296 1.00 94.31 90 GLU A CA 1
ATOM 705 C C . GLU A 1 90 ? 13.202 -7.269 -23.422 1.00 94.31 90 GLU A C 1
ATOM 707 O O . GLU A 1 90 ? 14.129 -7.515 -24.190 1.00 94.31 90 GLU A O 1
ATOM 712 N N . ALA A 1 91 ? 12.617 -8.245 -22.717 1.00 96.88 91 ALA A N 1
ATOM 713 C CA . ALA A 1 91 ? 13.085 -9.630 -22.768 1.00 96.88 91 ALA A CA 1
ATOM 714 C C . ALA A 1 91 ? 12.903 -10.289 -24.144 1.00 96.88 91 ALA A C 1
ATOM 716 O O . ALA A 1 91 ? 13.682 -11.179 -24.490 1.00 96.88 91 ALA A O 1
ATOM 717 N N . ASP A 1 92 ? 11.893 -9.886 -24.923 1.00 96.81 92 ASP A N 1
ATOM 718 C CA . ASP A 1 92 ? 11.628 -10.449 -26.252 1.00 96.81 92 ASP A CA 1
ATOM 719 C C . ASP A 1 92 ? 12.747 -10.122 -27.253 1.00 96.81 92 ASP A C 1
ATOM 721 O O . ASP A 1 92 ? 12.988 -10.907 -28.173 1.00 96.81 92 ASP A O 1
ATOM 725 N N . ILE A 1 93 ? 13.466 -9.013 -27.043 1.00 95.25 93 ILE A N 1
ATOM 726 C CA . ILE A 1 93 ? 14.561 -8.547 -27.908 1.00 95.25 93 ILE A CA 1
ATOM 727 C C . ILE A 1 93 ? 15.955 -8.634 -27.266 1.00 95.25 93 ILE A C 1
ATOM 729 O O . ILE A 1 93 ? 16.938 -8.347 -27.946 1.00 95.25 93 ILE A O 1
ATOM 733 N N . GLU A 1 94 ? 16.060 -9.030 -25.994 1.00 96.12 94 GLU A N 1
ATOM 734 C CA . GLU A 1 94 ? 17.327 -9.090 -25.253 1.00 96.12 94 GLU A CA 1
ATOM 735 C C . GLU A 1 94 ? 18.201 -10.288 -25.689 1.00 96.12 94 GLU A C 1
ATOM 737 O O . GLU A 1 94 ? 17.793 -11.443 -25.494 1.00 96.12 94 GLU A O 1
ATOM 742 N N . PRO A 1 95 ? 19.405 -10.049 -26.252 1.00 90.69 95 PRO A N 1
ATOM 743 C CA . PRO A 1 95 ? 20.320 -11.115 -26.656 1.00 90.69 95 PRO A CA 1
ATOM 744 C C . PRO A 1 95 ? 21.101 -11.750 -25.496 1.00 90.69 95 PRO A C 1
ATOM 746 O O . PRO A 1 95 ? 21.505 -12.908 -25.622 1.00 90.69 95 PRO A O 1
ATOM 749 N N . ASP A 1 96 ? 21.354 -11.032 -24.396 1.00 92.25 96 ASP A N 1
ATOM 750 C CA . ASP A 1 96 ? 22.115 -11.565 -23.265 1.00 92.25 96 ASP A CA 1
ATOM 751 C C . ASP A 1 96 ? 21.232 -12.505 -22.417 1.00 92.25 96 ASP A C 1
ATOM 753 O O . ASP A 1 96 ? 20.247 -12.068 -21.807 1.00 92.25 96 ASP A O 1
ATOM 757 N N . PRO A 1 97 ? 21.573 -13.805 -22.313 1.00 94.19 97 PRO A N 1
ATOM 758 C CA . PRO A 1 97 ? 20.761 -14.772 -21.582 1.00 94.19 97 PRO A CA 1
ATOM 759 C C . PRO A 1 97 ? 20.674 -14.497 -20.072 1.00 94.19 97 PRO A C 1
ATOM 761 O O . PRO A 1 97 ? 19.695 -14.904 -19.438 1.00 94.19 97 PRO A O 1
ATOM 764 N N . GLU A 1 98 ? 21.662 -13.838 -19.464 1.00 92.12 98 GLU A N 1
ATOM 765 C CA . GLU A 1 98 ? 21.642 -13.502 -18.037 1.00 92.12 98 GLU A CA 1
ATOM 766 C C . GLU A 1 98 ? 20.715 -12.316 -17.763 1.00 92.12 98 GLU A C 1
ATOM 768 O O . GLU A 1 98 ? 19.863 -12.389 -16.866 1.00 92.12 98 GLU A O 1
ATOM 773 N N . ILE A 1 99 ? 20.811 -11.264 -18.583 1.00 90.94 99 ILE A N 1
ATOM 774 C CA . ILE A 1 99 ? 19.925 -10.096 -18.504 1.00 90.94 99 ILE A CA 1
ATOM 775 C C . ILE A 1 99 ? 18.489 -10.524 -18.798 1.00 90.94 99 ILE A C 1
ATOM 777 O O . ILE A 1 99 ? 17.590 -10.251 -17.995 1.00 90.94 99 ILE A O 1
ATOM 781 N N . ARG A 1 100 ? 18.277 -11.293 -19.869 1.00 95.94 100 ARG A N 1
ATOM 782 C CA . ARG A 1 100 ? 16.978 -11.861 -20.239 1.00 95.94 100 ARG A CA 1
ATOM 783 C C . ARG A 1 100 ? 16.363 -12.678 -19.106 1.00 95.94 100 ARG A C 1
ATOM 785 O O . ARG A 1 100 ? 15.200 -12.482 -18.753 1.00 95.94 100 ARG A O 1
ATOM 792 N N . ARG A 1 101 ? 17.145 -13.544 -18.451 1.00 97.19 101 ARG A N 1
ATOM 793 C CA . ARG A 1 101 ? 16.673 -14.307 -17.282 1.00 97.19 101 ARG A CA 1
ATOM 794 C C . ARG A 1 101 ? 16.257 -13.391 -16.128 1.00 97.19 101 ARG A C 1
ATOM 796 O O . ARG A 1 101 ? 15.292 -13.709 -15.431 1.00 97.19 101 ARG A O 1
ATOM 803 N N . SER A 1 102 ? 16.965 -12.282 -15.906 1.00 95.94 102 SER A N 1
ATOM 804 C CA . SER A 1 102 ? 16.614 -11.300 -14.869 1.00 95.94 102 SER A CA 1
ATOM 805 C C . SER A 1 102 ? 15.314 -10.547 -15.186 1.00 95.94 102 SER A C 1
ATOM 807 O O . SER A 1 102 ? 14.515 -10.310 -14.280 1.00 95.94 102 SER A O 1
ATOM 809 N N . LEU A 1 103 ? 15.063 -10.234 -16.464 1.00 97.38 103 LEU A N 1
ATOM 810 C CA . LEU A 1 103 ? 13.829 -9.601 -16.943 1.00 97.38 103 LEU A CA 1
ATOM 811 C C . LEU A 1 103 ? 12.614 -10.529 -16.785 1.00 97.38 103 LEU A C 1
ATOM 813 O O . LEU A 1 103 ? 11.535 -10.075 -16.414 1.00 97.38 103 LEU A O 1
ATOM 817 N N . LEU A 1 104 ? 12.807 -11.835 -17.001 1.00 98.31 104 LEU A N 1
ATOM 818 C CA . LEU A 1 104 ? 11.769 -12.871 -16.895 1.00 98.31 104 LEU A CA 1
ATOM 819 C C . LEU A 1 104 ? 11.640 -13.494 -15.491 1.00 98.31 104 LEU A C 1
ATOM 821 O O . LEU A 1 104 ? 10.881 -14.452 -15.295 1.00 98.31 104 LEU A O 1
ATOM 825 N N . THR A 1 105 ? 12.366 -12.960 -14.504 1.00 98.69 105 THR A N 1
ATOM 826 C CA . THR A 1 105 ? 12.231 -13.332 -13.092 1.00 98.69 105 THR A CA 1
ATOM 827 C C . THR A 1 105 ? 11.424 -12.262 -12.358 1.00 98.69 105 THR A C 1
ATOM 829 O O . THR A 1 105 ? 11.777 -11.090 -12.367 1.00 98.69 105 THR A O 1
ATOM 832 N N . PHE A 1 106 ? 10.346 -12.670 -11.691 1.00 98.56 106 PHE A N 1
ATOM 833 C CA . PHE A 1 106 ? 9.430 -11.804 -10.949 1.00 98.56 106 PHE A CA 1
ATOM 834 C C . PHE A 1 106 ? 9.409 -12.237 -9.487 1.00 98.56 106 PHE A C 1
ATOM 836 O O . PHE A 1 106 ? 9.131 -13.398 -9.185 1.00 98.56 106 PHE A O 1
ATOM 843 N N . VAL A 1 107 ? 9.691 -11.318 -8.566 1.00 98.56 107 VAL A N 1
ATOM 844 C CA . VAL A 1 107 ? 9.789 -11.619 -7.133 1.00 98.56 107 VAL A CA 1
ATOM 845 C C . VAL A 1 107 ? 8.704 -10.870 -6.376 1.00 98.56 107 VAL A C 1
ATOM 847 O O . VAL A 1 107 ? 8.581 -9.658 -6.506 1.00 98.56 107 VAL A O 1
ATOM 850 N N . VAL A 1 108 ? 7.942 -11.577 -5.546 1.00 98.12 108 VAL A N 1
ATOM 851 C CA . VAL A 1 108 ? 6.975 -11.001 -4.607 1.00 98.12 108 VAL A CA 1
ATOM 852 C C . VAL A 1 108 ? 7.413 -11.344 -3.189 1.00 98.12 108 VAL A C 1
ATOM 854 O O . VAL A 1 108 ? 7.592 -12.511 -2.852 1.00 98.12 108 VAL A O 1
ATOM 857 N N . ALA A 1 109 ? 7.579 -10.340 -2.334 1.00 95.81 109 ALA A N 1
ATOM 858 C CA . ALA A 1 109 ? 7.896 -10.522 -0.925 1.00 95.81 109 ALA A CA 1
ATOM 859 C C . ALA A 1 109 ? 6.654 -10.316 -0.048 1.00 95.81 109 ALA A C 1
ATOM 861 O O . ALA A 1 109 ? 5.992 -9.275 -0.105 1.00 95.81 109 ALA A O 1
ATOM 862 N N . GLY A 1 110 ? 6.367 -11.315 0.793 1.00 94.06 110 GLY A N 1
ATOM 863 C CA . GLY A 1 110 ? 5.269 -11.332 1.759 1.00 94.06 110 GLY A CA 1
ATOM 864 C C . GLY A 1 110 ? 4.234 -12.419 1.490 1.00 94.06 110 GLY A C 1
ATOM 865 O O . GLY A 1 110 ? 3.341 -12.258 0.676 1.00 94.06 110 GLY A O 1
ATOM 866 N N . GLY A 1 111 ? 4.292 -13.513 2.243 1.00 94.12 111 GLY A N 1
ATOM 867 C CA . GLY A 1 111 ? 3.331 -14.619 2.166 1.00 94.12 111 GLY A CA 1
ATOM 868 C C . GLY A 1 111 ? 2.001 -14.415 2.902 1.00 94.12 111 GLY A C 1
ATOM 869 O O . GLY A 1 111 ? 1.367 -15.412 3.212 1.00 94.12 111 GLY A O 1
ATOM 870 N N . GLY A 1 112 ? 1.586 -13.186 3.228 1.00 92.25 112 GLY A N 1
ATOM 871 C CA . GLY A 1 112 ? 0.231 -12.911 3.745 1.00 92.25 112 GLY A CA 1
ATOM 872 C C . GLY A 1 112 ? -0.804 -12.826 2.616 1.00 92.25 112 GLY A C 1
ATOM 873 O O . GLY A 1 112 ? -0.455 -13.013 1.451 1.00 92.25 112 GLY A O 1
ATOM 874 N N . PHE A 1 113 ? -2.064 -12.497 2.930 1.00 90.56 113 PHE A N 1
ATOM 875 C CA . PHE A 1 113 ? -3.140 -12.402 1.922 1.00 90.56 113 PHE A CA 1
ATOM 876 C C . PHE A 1 113 ? -2.746 -11.583 0.685 1.00 90.56 113 PHE A C 1
ATOM 878 O O . PHE A 1 113 ? -2.807 -12.104 -0.424 1.00 90.56 113 PHE A O 1
ATOM 885 N N . SER A 1 114 ? -2.276 -10.345 0.872 1.00 90.88 114 SER A N 1
ATOM 886 C CA . SER A 1 114 ? -1.965 -9.449 -0.248 1.00 90.88 114 SER A CA 1
ATOM 887 C C . SER A 1 114 ? -0.880 -9.995 -1.173 1.00 90.88 114 SER A C 1
ATOM 889 O O . SER A 1 114 ? -1.034 -9.926 -2.385 1.00 90.88 114 SER A O 1
ATOM 891 N N . GLY A 1 115 ? 0.218 -10.533 -0.634 1.00 94.38 115 GLY A N 1
ATOM 892 C CA . GLY A 1 115 ? 1.305 -11.033 -1.476 1.00 94.38 115 GLY A CA 1
ATOM 893 C C . GLY A 1 115 ? 1.001 -12.388 -2.110 1.00 94.38 115 GLY A C 1
ATOM 894 O O . GLY A 1 115 ? 1.434 -12.634 -3.232 1.00 94.38 115 GLY A O 1
ATOM 895 N N . VAL A 1 116 ? 0.185 -13.227 -1.464 1.00 95.69 116 VAL A N 1
ATOM 896 C CA . VAL A 1 116 ? -0.310 -14.476 -2.061 1.00 95.69 116 VAL A CA 1
ATOM 897 C C . VAL A 1 116 ? -1.293 -14.201 -3.201 1.00 95.69 116 VAL A C 1
ATOM 899 O O . VAL A 1 116 ? -1.174 -14.810 -4.262 1.00 95.69 116 VAL A O 1
ATOM 902 N N . GLU A 1 117 ? -2.221 -13.260 -3.025 1.00 94.38 117 GLU A N 1
ATOM 903 C CA . GLU A 1 117 ? -3.119 -12.824 -4.100 1.00 94.38 117 GLU A CA 1
ATOM 904 C C . GLU A 1 117 ? -2.327 -12.162 -5.237 1.00 94.38 117 GLU A C 1
ATOM 906 O O . GLU A 1 117 ? -2.508 -12.520 -6.400 1.00 94.38 117 GLU A O 1
ATOM 911 N N . ALA A 1 118 ? -1.386 -11.268 -4.911 1.00 95.44 118 ALA A N 1
ATOM 912 C CA . ALA A 1 118 ? -0.553 -10.592 -5.902 1.00 95.44 118 ALA A CA 1
ATOM 913 C C . ALA A 1 118 ? 0.293 -11.573 -6.724 1.00 95.44 118 ALA A C 1
ATOM 915 O O . ALA A 1 118 ? 0.305 -11.474 -7.946 1.00 95.44 118 ALA A O 1
ATOM 916 N N . VAL A 1 119 ? 0.977 -12.537 -6.093 1.00 97.50 119 VAL A N 1
ATOM 917 C CA . VAL A 1 119 ? 1.816 -13.499 -6.829 1.00 97.50 119 VAL A CA 1
ATOM 918 C C . VAL A 1 119 ? 0.984 -14.460 -7.675 1.00 97.50 119 VAL A C 1
ATOM 920 O O . VAL A 1 119 ? 1.421 -14.856 -8.754 1.00 97.50 119 VAL A O 1
ATOM 923 N N . ALA A 1 120 ? -0.218 -14.822 -7.216 1.00 96.19 120 ALA A N 1
ATOM 924 C CA . ALA A 1 120 ? -1.115 -15.688 -7.965 1.00 96.19 120 ALA A CA 1
ATOM 925 C C . ALA A 1 120 ? -1.610 -15.006 -9.248 1.00 96.19 120 ALA A C 1
ATOM 927 O O . ALA A 1 120 ? -1.469 -15.572 -10.334 1.00 96.19 120 ALA A O 1
ATOM 928 N N . GLU A 1 121 ? -2.123 -13.778 -9.130 1.00 94.19 121 GLU A N 1
ATOM 929 C CA . GLU A 1 121 ? -2.597 -12.993 -10.275 1.00 94.19 121 GLU A CA 1
ATOM 930 C C . GLU A 1 121 ? -1.439 -12.587 -11.199 1.00 94.19 121 GLU A C 1
ATOM 932 O O . GLU A 1 121 ? -1.571 -12.664 -12.418 1.00 94.19 121 GLU A O 1
ATOM 937 N N . LEU A 1 122 ? -0.268 -12.240 -10.648 1.00 95.75 122 LEU A N 1
ATOM 938 C CA . LEU A 1 122 ? 0.938 -11.963 -11.434 1.00 95.75 122 LEU A CA 1
ATOM 939 C C . LEU A 1 122 ? 1.354 -13.189 -12.252 1.00 95.75 122 LEU A C 1
ATOM 941 O O . LEU A 1 122 ? 1.604 -13.064 -13.448 1.00 95.75 122 LEU A O 1
ATOM 945 N N . ASN A 1 123 ? 1.406 -14.376 -11.640 1.00 96.56 123 ASN A N 1
ATOM 946 C CA . ASN A 1 123 ? 1.763 -15.611 -12.341 1.00 96.56 123 ASN A CA 1
ATOM 947 C C . ASN A 1 123 ? 0.786 -15.927 -13.478 1.00 96.56 123 ASN A C 1
ATOM 949 O O . ASN A 1 123 ? 1.205 -16.357 -14.554 1.00 96.56 123 ASN A O 1
ATOM 953 N N . ASP A 1 124 ? -0.508 -15.707 -13.256 1.00 92.88 124 ASP A N 1
ATOM 954 C CA . ASP A 1 124 ? -1.522 -15.899 -14.287 1.00 92.88 124 ASP A CA 1
ATOM 955 C C . ASP A 1 124 ? -1.384 -14.876 -15.420 1.00 92.88 124 ASP A C 1
ATOM 957 O O . ASP A 1 124 ? -1.391 -15.267 -16.590 1.00 92.88 124 ASP A O 1
ATOM 961 N N . PHE A 1 125 ? -1.187 -13.600 -15.081 1.00 94.19 125 PHE A N 1
ATOM 962 C CA . PHE A 1 125 ? -1.022 -12.514 -16.041 1.00 94.19 125 PHE A CA 1
ATOM 963 C C . PHE A 1 125 ? 0.232 -12.688 -16.898 1.00 94.19 125 PHE A C 1
ATOM 965 O O . PHE A 1 125 ? 0.118 -12.735 -18.118 1.00 94.19 125 PHE A O 1
ATOM 972 N N . VAL A 1 126 ? 1.412 -12.853 -16.290 1.00 95.56 126 VAL A N 1
ATOM 973 C CA . VAL A 1 126 ? 2.693 -12.977 -17.009 1.00 95.56 126 VAL A CA 1
ATOM 974 C C . VAL A 1 126 ? 2.654 -14.153 -17.984 1.00 95.56 126 VAL A C 1
ATOM 976 O O . VAL A 1 126 ? 3.011 -14.009 -19.149 1.00 95.56 126 VAL A O 1
ATOM 979 N N . ARG A 1 127 ? 2.165 -15.319 -17.542 1.00 94.12 127 ARG A N 1
ATOM 980 C CA . ARG A 1 127 ? 2.087 -16.521 -18.392 1.00 94.12 127 ARG A CA 1
ATOM 981 C C . ARG A 1 127 ? 1.066 -16.393 -19.520 1.00 94.12 127 ARG A C 1
ATOM 983 O O . ARG A 1 127 ? 1.202 -17.071 -20.536 1.00 94.12 127 ARG A O 1
ATOM 990 N N . ALA A 1 128 ? 0.018 -15.594 -19.337 1.00 92.56 128 ALA A N 1
ATOM 991 C CA . ALA A 1 128 ? -0.946 -15.305 -20.391 1.00 92.56 128 ALA A CA 1
ATOM 992 C C . ALA A 1 128 ? -0.401 -14.263 -21.378 1.00 92.56 128 ALA A C 1
ATOM 994 O O . ALA A 1 128 ? -0.465 -14.498 -22.582 1.00 92.56 128 ALA A O 1
ATOM 995 N N . ALA A 1 129 ? 0.178 -13.170 -20.875 1.00 92.62 129 ALA A N 1
ATOM 996 C CA . ALA A 1 129 ? 0.761 -12.091 -21.664 1.00 92.62 129 ALA A CA 1
ATOM 997 C C . ALA A 1 129 ? 1.918 -12.586 -22.541 1.00 92.62 129 ALA A C 1
ATOM 999 O O . ALA A 1 129 ? 1.925 -12.295 -23.734 1.00 92.62 129 ALA A O 1
ATOM 1000 N N . ALA A 1 130 ? 2.813 -13.417 -21.988 1.00 94.19 130 ALA A N 1
ATOM 1001 C CA . ALA A 1 130 ? 3.964 -13.998 -22.686 1.00 94.19 130 ALA A CA 1
ATOM 1002 C C . ALA A 1 130 ? 3.601 -14.725 -23.994 1.00 94.19 130 ALA A C 1
ATOM 1004 O O . ALA A 1 130 ? 4.419 -14.788 -24.898 1.00 94.19 130 ALA A O 1
ATOM 1005 N N . LYS A 1 131 ? 2.361 -15.217 -24.146 1.00 92.94 131 LYS A N 1
ATOM 1006 C CA . LYS A 1 131 ? 1.893 -15.852 -25.394 1.00 92.94 131 LYS A CA 1
ATOM 1007 C C . LYS A 1 131 ? 1.829 -14.899 -26.591 1.00 92.94 131 LYS A C 1
ATOM 1009 O O . LYS A 1 131 ? 1.698 -15.367 -27.717 1.00 92.94 131 LYS A O 1
ATOM 1014 N N . SER A 1 132 ? 1.845 -13.592 -26.342 1.00 93.31 132 SER A N 1
ATOM 1015 C CA . SER A 1 132 ? 1.829 -12.558 -27.382 1.00 93.31 132 SER A CA 1
ATOM 1016 C C . SER A 1 132 ? 3.235 -12.203 -27.875 1.00 93.31 132 SER A C 1
ATOM 1018 O O . SER A 1 132 ? 3.362 -11.523 -28.887 1.00 93.31 132 SER A O 1
ATOM 1020 N N . PHE A 1 133 ? 4.272 -12.672 -27.177 1.00 94.25 133 PHE A N 1
ATOM 1021 C CA . PHE A 1 133 ? 5.676 -12.405 -27.470 1.00 94.25 133 PHE A CA 1
ATOM 1022 C C . PHE A 1 133 ? 6.267 -13.596 -28.219 1.00 94.25 133 PHE A C 1
ATOM 1024 O O . PHE A 1 133 ? 6.001 -14.750 -27.877 1.00 94.25 133 PHE A O 1
ATOM 1031 N N . ARG A 1 134 ? 7.019 -13.330 -29.291 1.00 93.81 134 ARG A N 1
ATOM 1032 C CA . ARG A 1 134 ? 7.454 -14.382 -30.221 1.00 93.81 134 ARG A CA 1
ATOM 1033 C C . ARG A 1 134 ? 8.609 -15.196 -29.656 1.00 93.81 134 ARG A C 1
ATOM 1035 O O . ARG A 1 134 ? 8.674 -16.396 -29.910 1.00 93.81 134 ARG A O 1
ATOM 1042 N N . ASN A 1 135 ? 9.520 -14.539 -28.952 1.00 95.44 135 ASN A N 1
ATOM 1043 C CA . ASN A 1 135 ? 10.788 -15.126 -28.566 1.00 95.44 135 ASN A CA 1
ATOM 1044 C C . ASN A 1 135 ? 10.767 -15.651 -27.132 1.00 95.44 135 ASN A C 1
ATOM 1046 O O . ASN A 1 135 ? 11.714 -16.332 -26.770 1.00 95.44 135 ASN A O 1
ATOM 1050 N N . ILE A 1 136 ? 9.743 -15.365 -26.319 1.00 96.31 136 ILE A N 1
ATOM 1051 C CA . ILE A 1 136 ? 9.673 -15.775 -24.905 1.00 96.31 136 ILE A CA 1
ATOM 1052 C C . ILE A 1 136 ? 9.032 -17.157 -24.752 1.00 96.31 136 ILE A C 1
ATOM 1054 O O . ILE A 1 136 ? 7.852 -17.354 -25.054 1.00 96.31 136 ILE A O 1
ATOM 1058 N N . GLU A 1 137 ? 9.767 -18.105 -24.171 1.00 94.00 137 GLU A N 1
ATOM 1059 C CA . GLU A 1 137 ? 9.222 -19.417 -23.838 1.00 94.00 137 GLU A CA 1
ATOM 1060 C C . GLU A 1 137 ? 8.578 -19.435 -22.437 1.00 94.00 137 GLU A C 1
ATOM 1062 O O . GLU A 1 137 ? 9.152 -18.939 -21.463 1.00 94.00 137 GLU A O 1
ATOM 1067 N N . PRO A 1 138 ? 7.415 -20.095 -22.248 1.00 90.62 138 PRO A N 1
ATOM 1068 C CA . PRO A 1 138 ? 6.763 -20.180 -20.937 1.00 90.62 138 PRO A CA 1
ATOM 1069 C C . PRO A 1 138 ? 7.612 -20.804 -19.815 1.00 90.62 138 PRO A C 1
ATOM 1071 O O . PRO A 1 138 ? 7.307 -20.591 -18.636 1.00 90.62 138 PRO A O 1
ATOM 1074 N N . ALA A 1 139 ? 8.625 -21.602 -20.170 1.00 92.94 139 ALA A N 1
ATOM 1075 C CA . ALA A 1 139 ? 9.547 -22.245 -19.237 1.00 92.94 139 ALA A CA 1
ATOM 1076 C C . ALA A 1 139 ? 10.606 -21.279 -18.674 1.00 92.94 139 ALA A C 1
ATOM 1078 O O . ALA A 1 139 ? 11.124 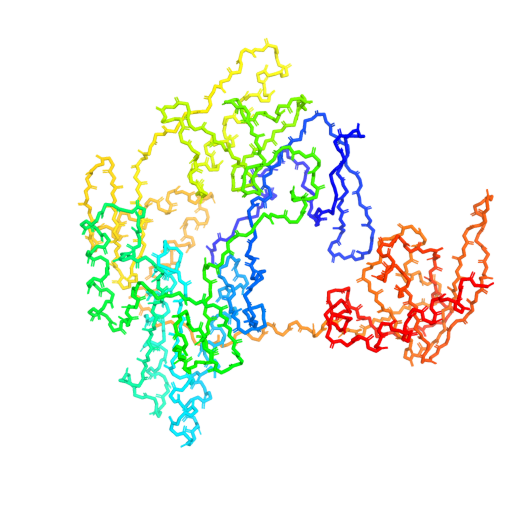-21.523 -17.585 1.00 92.94 139 ALA A O 1
ATOM 1079 N N . GLU A 1 140 ? 10.892 -20.172 -19.367 1.00 95.62 140 GLU A N 1
ATOM 1080 C CA . GLU A 1 140 ? 11.830 -19.138 -18.905 1.00 95.62 140 GLU A CA 1
ATOM 1081 C C . GLU A 1 140 ? 11.235 -18.275 -17.782 1.00 95.62 140 GLU A C 1
ATOM 1083 O O . GLU A 1 140 ? 11.967 -17.691 -16.982 1.00 95.62 140 GLU A O 1
ATOM 1088 N N . LEU A 1 141 ? 9.902 -18.218 -17.693 1.00 97.88 141 LEU A N 1
ATOM 1089 C CA . LEU A 1 141 ? 9.175 -17.406 -16.721 1.00 97.88 141 LEU A CA 1
ATOM 1090 C C . LEU A 1 141 ? 9.318 -17.957 -15.301 1.00 97.88 141 LEU A C 1
ATOM 1092 O O . LEU A 1 141 ? 8.788 -19.027 -14.967 1.00 97.88 141 LEU A O 1
ATOM 1096 N N . ARG A 1 142 ? 9.950 -17.169 -14.429 1.00 98.38 142 ARG A N 1
ATOM 1097 C CA . ARG A 1 142 ? 10.163 -17.507 -13.018 1.00 98.38 142 ARG A CA 1
ATOM 1098 C C . ARG A 1 142 ? 9.396 -16.544 -12.131 1.00 98.38 142 ARG A C 1
ATOM 1100 O O . ARG A 1 142 ? 9.705 -15.362 -12.084 1.00 98.38 142 ARG A O 1
ATOM 1107 N N . VAL A 1 143 ? 8.422 -17.057 -11.389 1.00 98.62 143 VAL A N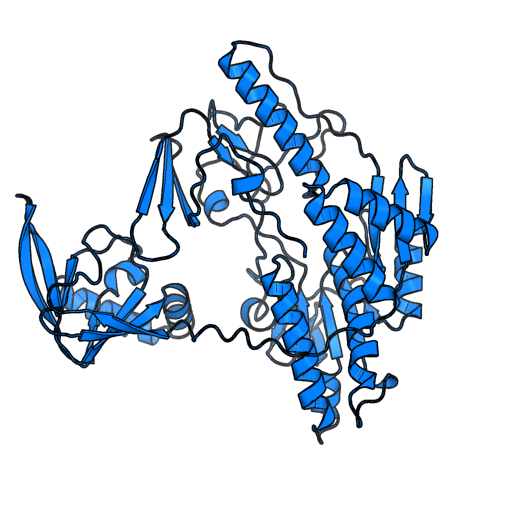 1
ATOM 1108 C CA . VAL A 1 143 ? 7.659 -16.268 -10.417 1.00 98.62 143 VAL A CA 1
ATOM 1109 C C . VAL A 1 143 ? 7.961 -16.797 -9.025 1.00 98.62 143 VAL A C 1
ATOM 1111 O O . VAL A 1 143 ? 7.702 -17.966 -8.750 1.00 98.62 143 VAL A O 1
ATOM 1114 N N . ILE A 1 144 ? 8.526 -15.953 -8.164 1.00 98.69 144 ILE A N 1
ATOM 1115 C CA . ILE A 1 144 ? 9.047 -16.333 -6.849 1.00 98.69 144 ILE A CA 1
ATOM 1116 C C . ILE A 1 144 ? 8.264 -15.603 -5.753 1.00 98.69 144 ILE A C 1
ATOM 1118 O O . ILE A 1 144 ? 8.177 -14.377 -5.768 1.00 98.69 144 ILE A O 1
ATOM 1122 N N . LEU A 1 145 ? 7.739 -16.341 -4.773 1.00 98.56 145 LEU A N 1
ATOM 1123 C CA . LEU A 1 145 ? 7.166 -15.793 -3.541 1.00 98.56 145 LEU A CA 1
ATOM 1124 C C . LEU A 1 145 ? 8.141 -16.003 -2.379 1.00 98.56 145 LEU A C 1
ATOM 1126 O O . LEU A 1 145 ? 8.433 -17.138 -2.009 1.00 98.56 145 LEU A O 1
ATOM 1130 N N . LEU A 1 146 ? 8.595 -14.914 -1.763 1.00 97.62 146 LEU A N 1
ATOM 1131 C CA . LEU A 1 146 ? 9.434 -14.941 -0.566 1.00 97.62 146 LEU A CA 1
ATOM 1132 C C . LEU A 1 146 ? 8.577 -14.748 0.686 1.00 97.62 146 LEU A C 1
ATOM 1134 O O . LEU A 1 146 ? 7.806 -13.786 0.784 1.00 97.62 146 LEU A O 1
ATOM 1138 N N . HIS A 1 147 ? 8.742 -15.616 1.681 1.00 96.12 147 HIS A N 1
ATOM 1139 C CA . HIS A 1 147 ? 8.091 -15.456 2.975 1.00 96.12 147 HIS A CA 1
ATOM 1140 C C . HIS A 1 147 ? 9.021 -15.825 4.131 1.00 96.12 147 HIS A C 1
ATOM 1142 O O . HIS A 1 147 ? 9.665 -16.868 4.124 1.00 96.12 147 HIS A O 1
ATOM 1148 N N . ALA A 1 148 ? 9.054 -14.971 5.158 1.00 93.69 148 ALA A N 1
ATOM 1149 C CA . ALA A 1 148 ? 9.922 -15.149 6.319 1.00 93.69 148 ALA A CA 1
ATOM 1150 C C . ALA A 1 148 ? 9.466 -16.272 7.269 1.00 93.69 148 ALA A C 1
ATOM 1152 O O . ALA A 1 148 ? 10.271 -16.739 8.066 1.00 93.69 148 ALA A O 1
ATOM 1153 N N . GLY A 1 149 ? 8.194 -16.679 7.214 1.00 93.50 149 GLY A N 1
ATOM 1154 C CA . GLY A 1 149 ? 7.657 -17.778 8.014 1.00 93.50 149 GLY A CA 1
ATOM 1155 C C . GLY A 1 149 ? 7.741 -19.133 7.310 1.00 93.50 149 GLY A C 1
ATOM 1156 O O . GLY A 1 149 ? 8.046 -19.219 6.119 1.00 93.50 149 GLY A O 1
ATOM 1157 N N . GLY A 1 150 ? 7.408 -20.190 8.052 1.00 95.44 150 GLY A N 1
ATOM 1158 C CA . GLY A 1 150 ? 7.372 -21.569 7.554 1.00 95.44 150 GLY A CA 1
ATOM 1159 C C . GLY A 1 150 ? 6.099 -21.953 6.790 1.00 95.44 150 GLY A C 1
ATOM 1160 O O . GLY A 1 150 ? 5.991 -23.092 6.352 1.00 95.44 150 GLY A O 1
ATOM 1161 N N . LEU A 1 151 ? 5.127 -21.046 6.646 1.00 94.62 151 LEU A N 1
ATOM 1162 C CA . LEU A 1 151 ? 3.882 -21.292 5.917 1.00 94.62 151 LEU A CA 1
ATOM 1163 C C . LEU A 1 151 ? 3.289 -19.971 5.412 1.00 94.62 151 LEU A C 1
ATOM 1165 O O . LEU A 1 151 ? 3.289 -18.983 6.143 1.00 94.62 151 LEU A O 1
ATOM 1169 N N . ILE A 1 152 ? 2.779 -19.949 4.179 1.00 95.62 152 ILE A N 1
ATOM 1170 C CA . ILE A 1 152 ? 2.031 -18.795 3.648 1.00 95.62 152 ILE A CA 1
ATOM 1171 C C . ILE A 1 152 ? 0.617 -18.730 4.239 1.00 95.62 152 ILE A C 1
ATOM 1173 O O . ILE A 1 152 ? 0.099 -19.733 4.712 1.00 95.62 152 ILE A O 1
ATOM 1177 N N . LEU A 1 153 ? -0.036 -17.570 4.165 1.00 92.38 153 LEU A N 1
ATOM 1178 C CA . LEU A 1 153 ? -1.347 -17.304 4.764 1.00 92.38 153 LEU A CA 1
ATOM 1179 C C . LEU A 1 153 ? -1.417 -17.774 6.231 1.00 92.38 153 LEU A C 1
ATOM 1181 O O . LEU A 1 153 ? -2.331 -18.531 6.574 1.00 92.38 153 LEU A O 1
ATOM 1185 N N . PRO A 1 154 ? -0.473 -17.364 7.105 1.00 89.69 154 PRO A N 1
ATOM 1186 C CA . PRO A 1 154 ? -0.446 -17.803 8.504 1.00 89.69 154 PRO A CA 1
ATOM 1187 C C . PRO A 1 154 ? -1.722 -17.426 9.275 1.00 89.69 154 PRO A C 1
ATOM 1189 O O . PRO A 1 154 ? -1.988 -17.951 10.351 1.00 89.69 154 PRO A O 1
ATOM 1192 N N . GLU A 1 155 ? -2.532 -16.515 8.734 1.00 85.44 155 GLU A N 1
ATOM 1193 C CA . GLU A 1 155 ? -3.821 -16.119 9.283 1.00 85.44 155 GLU A CA 1
ATOM 1194 C C . GLU A 1 155 ? -4.936 -17.150 9.042 1.00 85.44 155 GLU A C 1
ATOM 1196 O O . GLU A 1 155 ? -6.004 -17.027 9.654 1.00 85.44 155 GLU A O 1
ATOM 1201 N N . LEU A 1 156 ? -4.740 -18.119 8.143 1.00 87.00 156 LEU A N 1
ATOM 1202 C CA . LEU A 1 156 ? -5.683 -19.199 7.857 1.00 87.00 156 LEU A CA 1
ATOM 1203 C C . LEU A 1 156 ? -5.346 -20.470 8.653 1.00 87.00 156 LEU A C 1
ATOM 1205 O O . LEU A 1 156 ? -4.199 -20.683 9.042 1.00 87.00 156 LEU A O 1
ATOM 1209 N N . PRO A 1 157 ? -6.320 -21.378 8.843 1.00 90.25 157 PRO A N 1
ATOM 1210 C CA . PRO A 1 157 ? -6.037 -22.719 9.335 1.00 90.25 157 PRO A CA 1
ATOM 1211 C C . PRO A 1 157 ? -4.976 -23.417 8.474 1.00 90.25 157 PRO A C 1
ATOM 1213 O O . PRO A 1 157 ? -5.090 -23.416 7.245 1.00 90.25 157 PRO A O 1
ATOM 1216 N N . ALA A 1 158 ? -4.012 -24.086 9.117 1.00 93.12 158 ALA A N 1
ATOM 1217 C CA . ALA A 1 158 ? -2.858 -24.718 8.462 1.00 93.12 158 ALA A CA 1
ATOM 1218 C C . ALA A 1 158 ? -3.239 -25.564 7.234 1.00 93.12 158 ALA A C 1
ATOM 1220 O O . ALA A 1 158 ? -2.662 -25.407 6.165 1.00 93.12 158 ALA A O 1
ATOM 1221 N N . SER A 1 159 ? -4.313 -26.354 7.330 1.00 93.06 159 SER A N 1
ATOM 1222 C CA . SER A 1 159 ? -4.818 -27.175 6.222 1.00 93.06 159 SER A CA 1
ATOM 1223 C C . SER A 1 159 ? -5.171 -26.378 4.951 1.00 93.06 159 SER A C 1
ATOM 1225 O O . SER A 1 159 ? -4.989 -26.871 3.839 1.00 93.06 159 SER A O 1
ATOM 1227 N N . LEU A 1 160 ? -5.711 -25.159 5.093 1.00 92.56 160 LEU A N 1
ATOM 1228 C CA . LEU A 1 160 ? -6.046 -24.290 3.955 1.00 92.56 160 LEU A CA 1
ATOM 1229 C C . LEU A 1 160 ? -4.800 -23.599 3.398 1.00 92.56 160 LEU A C 1
ATOM 1231 O O . LEU A 1 160 ? -4.652 -23.496 2.181 1.00 92.56 160 LEU A O 1
ATOM 1235 N N . ALA A 1 161 ? -3.900 -23.168 4.276 1.00 94.25 161 ALA A N 1
ATOM 1236 C CA . ALA A 1 161 ? -2.620 -22.586 3.899 1.00 94.25 161 ALA A CA 1
ATOM 1237 C C . ALA A 1 161 ? -1.732 -23.584 3.125 1.00 94.25 161 ALA A C 1
ATOM 1239 O O . ALA A 1 161 ? -1.230 -23.269 2.048 1.00 94.25 161 ALA A O 1
ATOM 1240 N N . GLU A 1 162 ? -1.631 -24.832 3.588 1.00 95.19 162 GLU A N 1
ATOM 1241 C CA . GLU A 1 162 ? -0.930 -25.920 2.892 1.00 95.19 162 GLU A CA 1
ATOM 1242 C C . GLU A 1 162 ? -1.563 -26.262 1.538 1.00 95.19 162 GLU A C 1
ATOM 1244 O O . GLU A 1 162 ? -0.866 -26.593 0.574 1.00 95.19 162 GLU A O 1
ATOM 1249 N N . PHE A 1 163 ? -2.896 -26.210 1.442 1.00 93.81 163 PHE A N 1
ATOM 1250 C CA . PHE A 1 163 ? -3.589 -26.365 0.165 1.00 93.81 163 PHE A CA 1
ATOM 1251 C C . PHE A 1 163 ? -3.208 -25.239 -0.804 1.00 93.81 163 PHE A C 1
ATOM 1253 O O . PHE A 1 163 ? -2.851 -25.522 -1.949 1.00 93.81 163 PHE A O 1
ATOM 1260 N N . ALA A 1 164 ? -3.248 -23.983 -0.347 1.00 94.88 164 ALA A N 1
ATOM 1261 C CA . ALA A 1 164 ? -2.867 -22.825 -1.150 1.00 94.88 164 ALA A CA 1
ATOM 1262 C C . ALA A 1 164 ? -1.417 -22.933 -1.643 1.00 94.88 164 ALA A C 1
ATOM 1264 O O . ALA A 1 164 ? -1.162 -22.775 -2.837 1.00 94.88 164 ALA A O 1
ATOM 1265 N N . GLN A 1 165 ? -0.490 -23.293 -0.751 1.00 96.38 165 GLN A N 1
ATOM 1266 C CA . GLN A 1 165 ? 0.924 -23.475 -1.075 1.00 96.38 165 GLN A CA 1
ATOM 1267 C C . GLN A 1 165 ? 1.123 -24.538 -2.160 1.00 96.38 165 GLN A C 1
ATOM 1269 O O . GLN A 1 165 ? 1.729 -24.260 -3.195 1.00 96.38 165 GLN A O 1
ATOM 1274 N N . ARG A 1 166 ? 0.554 -25.738 -1.972 1.00 95.94 166 ARG A N 1
ATOM 1275 C CA . ARG A 1 166 ? 0.645 -26.828 -2.959 1.00 95.94 166 ARG A CA 1
ATOM 1276 C C . ARG A 1 166 ? 0.040 -26.442 -4.305 1.00 95.94 166 ARG A C 1
ATOM 1278 O O . ARG A 1 166 ? 0.596 -26.785 -5.347 1.00 95.94 166 ARG A O 1
ATOM 1285 N N . LEU A 1 167 ? -1.089 -25.734 -4.298 1.00 95.31 167 LEU A N 1
ATOM 1286 C CA . LEU A 1 167 ? -1.747 -25.291 -5.523 1.00 95.31 167 LEU A CA 1
ATOM 1287 C C . LEU A 1 167 ? -0.888 -24.291 -6.304 1.00 95.31 167 LEU A C 1
ATOM 1289 O O . LEU A 1 167 ? -0.750 -24.439 -7.517 1.00 95.31 167 LEU A O 1
ATOM 1293 N N . LEU A 1 168 ? -0.322 -23.287 -5.632 1.00 96.62 168 LEU A N 1
ATOM 1294 C CA . LEU A 1 168 ? 0.508 -22.265 -6.273 1.00 96.62 168 LEU A CA 1
ATOM 1295 C C . LEU A 1 168 ? 1.826 -22.846 -6.795 1.00 96.62 168 LEU A C 1
ATOM 1297 O O . LEU A 1 168 ? 2.191 -22.571 -7.937 1.00 96.62 168 LEU A O 1
ATOM 1301 N N . MET A 1 169 ? 2.467 -23.740 -6.036 1.00 96.69 169 MET A N 1
ATOM 1302 C CA . MET A 1 169 ? 3.643 -24.483 -6.509 1.00 96.69 169 MET A CA 1
ATOM 1303 C C . MET A 1 169 ? 3.321 -25.313 -7.756 1.00 96.69 169 MET A C 1
ATOM 1305 O O . MET A 1 169 ? 4.030 -25.236 -8.757 1.00 96.69 169 MET A O 1
ATOM 1309 N N . LYS A 1 170 ? 2.186 -26.028 -7.763 1.00 95.81 170 LYS A N 1
ATOM 1310 C CA . LYS A 1 170 ? 1.709 -26.768 -8.947 1.00 95.81 170 LYS A CA 1
ATOM 1311 C C . LYS A 1 170 ? 1.440 -25.856 -10.155 1.00 95.81 170 LYS A C 1
ATOM 1313 O O . LYS A 1 170 ? 1.503 -26.315 -11.291 1.00 95.81 170 LYS A O 1
ATOM 1318 N N . ARG A 1 171 ? 1.128 -24.576 -9.928 1.00 93.75 171 ARG A N 1
ATOM 1319 C CA . ARG A 1 171 ? 0.901 -23.556 -10.970 1.00 93.75 171 ARG A CA 1
ATOM 1320 C C . ARG A 1 171 ? 2.182 -22.831 -11.408 1.00 93.75 171 ARG A C 1
ATOM 1322 O O . ARG A 1 171 ? 2.091 -21.900 -12.210 1.00 93.75 171 ARG A O 1
ATOM 1329 N N . GLY A 1 172 ? 3.348 -23.269 -10.928 1.00 95.06 172 GLY A N 1
ATOM 1330 C CA . GLY A 1 172 ? 4.653 -22.760 -11.349 1.00 95.06 172 GLY A CA 1
ATOM 1331 C C . GLY A 1 172 ? 5.152 -21.548 -10.562 1.00 95.06 172 GLY A C 1
ATOM 1332 O O . GLY A 1 172 ? 5.972 -20.804 -11.095 1.00 95.06 172 GLY A O 1
ATOM 1333 N N . VAL A 1 173 ? 4.654 -21.333 -9.338 1.00 98.12 173 VAL A N 1
ATOM 1334 C CA . VAL A 1 173 ? 5.215 -20.350 -8.395 1.00 98.12 173 VAL A CA 1
ATOM 1335 C C . VAL A 1 173 ? 6.285 -21.028 -7.528 1.00 98.12 173 VAL A C 1
ATOM 1337 O O . VAL A 1 173 ? 5.993 -22.003 -6.837 1.00 98.12 173 VAL A O 1
ATOM 1340 N N . ASP A 1 174 ? 7.510 -20.504 -7.532 1.00 98.19 174 ASP A N 1
ATOM 1341 C CA . ASP A 1 174 ? 8.597 -20.898 -6.623 1.00 98.19 174 ASP A CA 1
ATOM 1342 C C . ASP A 1 174 ? 8.376 -20.227 -5.256 1.00 98.19 174 ASP A C 1
ATOM 1344 O O . ASP A 1 174 ? 8.550 -19.019 -5.110 1.00 98.19 174 ASP A O 1
ATOM 1348 N N . ILE A 1 175 ? 7.938 -20.989 -4.251 1.00 98.44 175 ILE A N 1
ATOM 1349 C CA . ILE A 1 175 ? 7.683 -20.462 -2.903 1.00 98.44 175 ILE A CA 1
ATOM 1350 C C . ILE A 1 175 ? 8.883 -20.758 -2.006 1.00 98.44 175 ILE A C 1
ATOM 1352 O O . ILE A 1 175 ? 9.139 -21.913 -1.663 1.00 98.44 175 ILE A O 1
ATOM 1356 N N . ARG A 1 176 ? 9.564 -19.700 -1.557 1.00 97.75 176 ARG A N 1
ATOM 1357 C CA . ARG A 1 176 ? 10.702 -19.774 -0.633 1.00 97.75 176 ARG A CA 1
ATOM 1358 C C . ARG A 1 176 ? 10.284 -19.325 0.760 1.00 97.75 176 ARG A C 1
ATOM 1360 O O . ARG A 1 176 ? 10.139 -18.134 1.042 1.00 97.75 176 ARG A O 1
ATOM 1367 N N . LEU A 1 177 ? 10.065 -20.314 1.617 1.00 97.50 177 LEU A N 1
ATOM 1368 C CA . LEU A 1 177 ? 9.745 -20.141 3.033 1.00 97.50 177 LEU A CA 1
ATOM 1369 C C . LEU A 1 177 ? 11.008 -19.876 3.852 1.00 97.50 177 LEU A C 1
ATOM 1371 O O . LEU A 1 177 ? 12.120 -20.115 3.381 1.00 97.50 177 LEU A O 1
ATOM 1375 N N . ASN A 1 178 ? 10.838 -19.383 5.080 1.00 96.62 178 ASN A N 1
ATOM 1376 C CA . ASN A 1 178 ? 11.940 -18.992 5.969 1.00 96.62 178 ASN A CA 1
ATOM 1377 C C . ASN A 1 178 ? 12.970 -18.067 5.288 1.00 96.62 178 ASN A C 1
ATOM 1379 O O . ASN A 1 178 ? 14.138 -18.029 5.662 1.00 96.62 178 ASN A O 1
ATOM 1383 N N . THR A 1 179 ? 12.531 -17.324 4.270 1.00 96.31 179 THR A N 1
ATOM 1384 C CA . THR A 1 179 ? 13.377 -16.512 3.400 1.00 96.31 179 THR A CA 1
ATOM 1385 C C . THR A 1 179 ? 12.900 -15.073 3.478 1.00 96.31 179 THR A C 1
ATOM 1387 O O . THR A 1 179 ? 11.781 -14.738 3.081 1.00 96.31 179 THR A O 1
ATOM 1390 N N . ARG A 1 180 ? 13.746 -14.199 4.023 1.00 93.81 180 ARG A N 1
ATOM 1391 C CA . ARG A 1 180 ? 13.405 -12.795 4.261 1.00 93.81 180 ARG A CA 1
ATOM 1392 C C . ARG A 1 180 ? 14.122 -11.892 3.265 1.00 93.81 180 ARG A C 1
ATOM 1394 O O . ARG A 1 180 ? 15.341 -11.937 3.174 1.00 93.81 180 ARG A O 1
ATOM 1401 N N . LEU A 1 181 ? 13.369 -11.026 2.590 1.00 94.38 181 LEU A N 1
ATOM 1402 C CA . LEU A 1 181 ? 13.918 -9.903 1.828 1.00 94.38 181 LEU A CA 1
ATOM 1403 C C . LEU A 1 181 ? 14.470 -8.843 2.797 1.00 94.38 181 LEU A C 1
ATOM 1405 O O . LEU A 1 181 ? 13.762 -8.423 3.720 1.00 94.38 181 LEU A O 1
ATOM 1409 N N . VAL A 1 182 ? 15.719 -8.420 2.600 1.00 92.94 182 VAL A N 1
ATOM 1410 C CA . VAL A 1 182 ? 16.401 -7.431 3.461 1.00 92.94 182 VAL A CA 1
ATOM 1411 C C . VAL A 1 182 ? 16.813 -6.160 2.725 1.00 92.94 182 VAL A C 1
ATOM 1413 O O . VAL A 1 182 ? 17.012 -5.136 3.372 1.00 92.94 182 VAL A O 1
ATOM 1416 N N . GLY A 1 183 ? 16.887 -6.200 1.396 1.00 92.12 183 GLY A N 1
ATOM 1417 C CA . GLY A 1 183 ? 17.214 -5.047 0.568 1.00 92.12 183 GLY A CA 1
ATOM 1418 C C . GLY A 1 183 ? 17.044 -5.343 -0.918 1.00 92.12 183 GLY A C 1
ATOM 1419 O O . GLY A 1 183 ? 16.677 -6.460 -1.295 1.00 92.12 183 GLY A O 1
ATOM 1420 N N . ALA A 1 184 ? 17.332 -4.354 -1.754 1.00 93.62 184 ALA A N 1
ATOM 1421 C CA . ALA A 1 184 ? 17.376 -4.518 -3.200 1.00 93.62 184 ALA A CA 1
ATOM 1422 C C . ALA A 1 184 ? 18.425 -3.615 -3.851 1.00 93.62 184 ALA A C 1
ATOM 1424 O O . ALA A 1 184 ? 18.859 -2.617 -3.283 1.00 93.62 184 ALA A O 1
ATOM 1425 N N . THR A 1 185 ? 18.812 -3.976 -5.065 1.00 89.81 185 THR A N 1
ATOM 1426 C CA . THR A 1 185 ? 19.429 -3.077 -6.043 1.00 89.81 185 THR A CA 1
ATOM 1427 C C . THR A 1 185 ? 18.517 -3.010 -7.266 1.00 89.81 185 THR A C 1
ATOM 1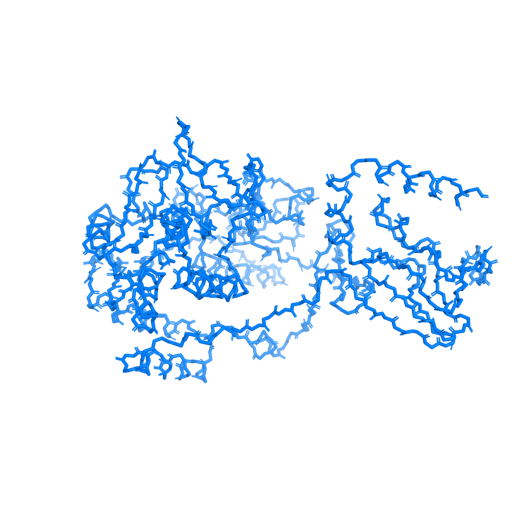429 O O . THR A 1 185 ? 17.506 -3.710 -7.315 1.00 89.81 185 THR A O 1
ATOM 1432 N N . GLU A 1 186 ? 18.890 -2.230 -8.277 1.00 83.12 186 GLU A N 1
ATOM 1433 C CA . GLU A 1 186 ? 18.159 -2.160 -9.549 1.00 83.12 186 GLU A CA 1
ATOM 1434 C C . GLU A 1 186 ? 17.915 -3.533 -10.200 1.00 83.12 186 GLU A C 1
ATOM 1436 O O . GLU A 1 186 ? 16.914 -3.739 -10.884 1.00 83.12 186 GLU A O 1
ATOM 1441 N N . GLU A 1 187 ? 18.820 -4.481 -9.963 1.00 85.62 187 GLU A N 1
ATOM 1442 C CA . GLU A 1 187 ? 18.835 -5.775 -10.647 1.00 85.62 187 GLU A CA 1
ATOM 1443 C C . GLU A 1 187 ? 18.696 -6.962 -9.693 1.00 85.62 187 GLU A C 1
ATOM 1445 O O . GLU A 1 187 ? 18.642 -8.106 -10.146 1.00 85.62 187 GLU A O 1
ATOM 1450 N N . THR A 1 188 ? 18.696 -6.736 -8.371 1.00 92.38 188 THR A N 1
ATOM 1451 C CA . THR A 1 188 ? 18.793 -7.830 -7.392 1.00 92.38 188 THR A CA 1
ATOM 1452 C C . THR A 1 188 ? 17.884 -7.656 -6.185 1.00 92.38 188 THR A C 1
ATOM 1454 O O . THR A 1 188 ? 17.841 -6.600 -5.562 1.00 92.38 188 THR A O 1
ATOM 1457 N N . ALA A 1 189 ? 17.216 -8.739 -5.788 1.00 97.00 189 ALA A N 1
ATOM 1458 C CA . ALA A 1 189 ? 16.602 -8.881 -4.474 1.00 97.00 189 ALA A CA 1
ATOM 1459 C C . ALA A 1 189 ? 17.616 -9.511 -3.504 1.00 97.00 189 ALA A C 1
ATOM 1461 O O . ALA A 1 189 ? 18.147 -10.595 -3.770 1.00 97.00 189 ALA A O 1
ATOM 1462 N N . LEU A 1 190 ? 17.885 -8.835 -2.385 1.00 95.94 190 LEU A N 1
ATOM 1463 C CA . LEU A 1 190 ? 18.866 -9.248 -1.378 1.00 95.94 190 LEU A CA 1
ATOM 1464 C C . LEU A 1 190 ? 18.164 -9.981 -0.234 1.00 95.94 190 LEU A C 1
ATOM 1466 O O . LEU A 1 190 ? 17.216 -9.456 0.362 1.00 95.94 190 LEU A O 1
ATOM 1470 N N . LEU A 1 191 ? 18.630 -11.187 0.087 1.00 96.06 191 LEU A N 1
ATOM 1471 C CA . LEU A 1 191 ? 18.010 -12.055 1.083 1.00 96.06 191 LEU A CA 1
ATOM 1472 C C . LEU A 1 191 ? 18.810 -12.092 2.388 1.00 96.06 191 LEU A C 1
ATOM 1474 O O . LEU A 1 191 ? 20.035 -11.961 2.413 1.00 96.06 191 LEU A O 1
ATOM 1478 N N . ALA A 1 192 ? 18.102 -12.309 3.495 1.00 92.56 192 ALA A N 1
ATOM 1479 C CA . ALA A 1 192 ? 18.724 -12.653 4.764 1.00 92.56 192 ALA A CA 1
ATOM 1480 C C . ALA A 1 192 ? 19.511 -13.962 4.594 1.00 92.56 192 ALA A C 1
ATOM 1482 O O . ALA A 1 192 ? 18.951 -14.953 4.134 1.00 92.56 192 ALA A O 1
ATOM 1483 N N . GLY A 1 193 ? 20.795 -13.953 4.958 1.00 89.69 193 GLY A N 1
ATOM 1484 C CA . GLY A 1 193 ? 21.718 -15.070 4.721 1.00 89.69 193 GLY A CA 1
ATOM 1485 C C . GLY A 1 193 ? 22.721 -14.831 3.587 1.00 89.69 193 GLY A C 1
ATOM 1486 O O . GLY A 1 193 ? 23.670 -15.593 3.469 1.00 89.69 193 GLY A O 1
ATOM 1487 N N . GLY A 1 194 ? 22.568 -13.750 2.811 1.00 90.69 194 GLY A N 1
ATOM 1488 C CA . GLY A 1 194 ? 23.530 -13.337 1.779 1.00 90.69 194 GLY A CA 1
ATOM 1489 C C . GLY A 1 194 ? 23.172 -13.770 0.355 1.00 90.69 194 GLY A C 1
ATOM 1490 O O . GLY A 1 194 ? 23.769 -13.264 -0.594 1.00 90.69 194 GLY A O 1
ATOM 1491 N N . ASP A 1 195 ? 22.169 -14.636 0.195 1.00 94.31 195 ASP A N 1
ATOM 1492 C CA . ASP A 1 195 ? 21.662 -15.046 -1.114 1.00 94.31 195 ASP A CA 1
ATOM 1493 C C . ASP A 1 195 ? 21.074 -13.866 -1.902 1.00 94.31 195 ASP A C 1
ATOM 1495 O O . ASP A 1 195 ? 20.526 -12.906 -1.346 1.00 94.31 195 ASP A O 1
ATOM 1499 N N . ARG A 1 196 ? 21.162 -13.955 -3.233 1.00 96.62 196 ARG A N 1
ATOM 1500 C CA . ARG A 1 196 ? 20.723 -12.904 -4.161 1.00 96.62 196 ARG A CA 1
ATOM 1501 C C . ARG A 1 196 ? 19.878 -13.512 -5.272 1.00 96.62 196 ARG A C 1
ATOM 1503 O O . ARG A 1 196 ? 20.196 -14.581 -5.790 1.00 96.62 196 ARG A O 1
ATOM 1510 N N . ILE A 1 197 ? 18.802 -12.827 -5.648 1.00 98.00 197 ILE A N 1
ATOM 1511 C CA . ILE A 1 197 ? 17.955 -13.207 -6.785 1.00 98.00 197 ILE A CA 1
ATOM 1512 C C . ILE A 1 197 ? 18.006 -12.079 -7.810 1.00 98.00 197 ILE A C 1
ATOM 1514 O O . ILE A 1 197 ? 17.554 -10.976 -7.511 1.00 98.00 197 ILE A O 1
ATOM 1518 N N . MET A 1 198 ? 18.526 -12.357 -9.008 1.00 97.62 198 MET A N 1
ATOM 1519 C CA . MET A 1 198 ? 18.487 -11.406 -10.125 1.00 97.62 198 MET A CA 1
ATOM 1520 C C . MET A 1 198 ? 17.035 -11.218 -10.584 1.00 97.62 198 MET A C 1
ATOM 1522 O O . MET A 1 198 ? 16.357 -12.203 -10.884 1.00 97.62 198 MET A O 1
ATOM 1526 N N . THR A 1 199 ? 16.550 -9.980 -10.601 1.00 97.50 199 THR A N 1
ATOM 1527 C CA . THR A 1 199 ? 15.183 -9.623 -10.998 1.00 97.50 199 THR A CA 1
ATOM 1528 C C . THR A 1 199 ? 15.094 -8.147 -11.374 1.00 97.50 199 THR A C 1
ATOM 1530 O O . THR A 1 199 ? 15.691 -7.302 -10.713 1.00 97.50 199 THR A O 1
ATOM 1533 N N . ARG A 1 200 ? 14.295 -7.828 -12.397 1.00 92.44 200 ARG A N 1
ATOM 1534 C CA . ARG A 1 200 ? 13.904 -6.446 -12.744 1.00 92.44 200 ARG A CA 1
ATOM 1535 C C . ARG A 1 200 ? 12.517 -6.066 -12.215 1.00 92.44 200 ARG A C 1
ATOM 1537 O O . ARG A 1 200 ? 12.089 -4.921 -12.350 1.00 92.44 200 ARG A O 1
ATOM 1544 N N . THR A 1 201 ? 11.808 -7.024 -11.611 1.00 97.44 201 THR A N 1
ATOM 1545 C CA . THR A 1 201 ? 10.489 -6.821 -11.004 1.00 97.44 201 THR A CA 1
ATOM 1546 C C . THR A 1 201 ? 10.471 -7.395 -9.593 1.00 97.44 201 THR A C 1
ATOM 1548 O O . THR A 1 201 ? 10.347 -8.607 -9.388 1.00 97.44 201 THR A O 1
ATOM 1551 N N . LEU A 1 202 ? 10.565 -6.508 -8.604 1.00 97.06 202 LEU A N 1
ATOM 1552 C CA . LEU A 1 202 ? 10.452 -6.838 -7.190 1.00 97.06 202 LEU A CA 1
ATOM 1553 C C . LEU A 1 202 ? 9.220 -6.150 -6.607 1.00 97.06 202 LEU A C 1
ATOM 1555 O O . LEU A 1 202 ? 9.158 -4.929 -6.560 1.00 97.06 202 LEU A O 1
ATOM 1559 N N . VAL A 1 203 ? 8.248 -6.924 -6.144 1.00 96.44 203 VAL A N 1
ATOM 1560 C CA . VAL A 1 203 ? 7.066 -6.434 -5.432 1.00 96.44 203 VAL A CA 1
ATOM 1561 C C . VAL A 1 203 ? 7.251 -6.696 -3.952 1.00 96.44 203 VAL A C 1
ATOM 1563 O O . VAL A 1 203 ? 7.564 -7.819 -3.556 1.00 96.44 203 VAL A O 1
ATOM 1566 N N . SER A 1 204 ? 6.994 -5.695 -3.118 1.00 93.06 204 SER A N 1
ATOM 1567 C CA . SER A 1 204 ? 6.992 -5.879 -1.673 1.00 93.06 204 SER A CA 1
ATOM 1568 C C . SER A 1 204 ? 5.634 -5.544 -1.078 1.00 93.06 204 SER A C 1
ATOM 1570 O O . SER A 1 204 ? 5.148 -4.416 -1.143 1.00 93.06 204 SER A O 1
ATOM 1572 N N . THR A 1 205 ? 5.033 -6.552 -0.453 1.00 88.94 205 THR A N 1
ATOM 1573 C CA . THR A 1 205 ? 3.793 -6.419 0.330 1.00 88.94 205 THR A CA 1
ATOM 1574 C C . THR A 1 205 ? 4.066 -6.295 1.835 1.00 88.94 205 THR A C 1
ATOM 1576 O O . THR A 1 205 ? 3.146 -6.210 2.645 1.00 88.94 205 THR A O 1
ATOM 1579 N N . VAL A 1 206 ? 5.351 -6.253 2.203 1.00 71.44 206 VAL A N 1
ATOM 1580 C CA . VAL A 1 206 ? 5.911 -6.079 3.553 1.00 71.44 206 VAL A CA 1
ATOM 1581 C C . VAL A 1 206 ? 6.832 -4.854 3.493 1.00 71.44 206 VAL A C 1
ATOM 1583 O O . VAL A 1 206 ? 7.463 -4.687 2.451 1.00 71.44 206 VAL A O 1
ATOM 1586 N N . PRO A 1 207 ? 7.031 -4.013 4.520 1.00 62.88 207 PRO A N 1
ATOM 1587 C CA . PRO A 1 207 ? 6.363 -3.808 5.808 1.00 62.88 207 PRO A CA 1
ATOM 1588 C C . PRO A 1 207 ? 5.372 -2.625 5.795 1.00 62.88 207 PRO A C 1
ATOM 1590 O O . PRO A 1 207 ? 5.477 -1.690 4.999 1.00 62.88 207 PRO A O 1
ATOM 1593 N N . SER A 1 208 ? 4.433 -2.627 6.746 1.00 71.50 208 SER A N 1
ATOM 1594 C CA . SER A 1 208 ? 3.583 -1.470 7.043 1.00 71.50 208 SER A CA 1
ATOM 1595 C C . SER A 1 208 ? 4.135 -0.676 8.231 1.00 71.50 208 SER A C 1
ATOM 1597 O O . SER A 1 208 ? 4.313 -1.247 9.308 1.00 71.50 208 SER A O 1
ATOM 1599 N N . GLY A 1 209 ? 4.364 0.624 8.062 1.00 83.75 209 GLY A N 1
ATOM 1600 C CA . GLY A 1 209 ? 4.697 1.558 9.138 1.00 83.75 209 GLY A CA 1
ATOM 1601 C C . GLY A 1 209 ? 3.494 2.409 9.565 1.00 83.75 209 GLY A C 1
ATOM 1602 O O . GLY A 1 209 ? 2.486 2.455 8.849 1.00 83.75 209 GLY A O 1
ATOM 1603 N N . PRO A 1 210 ? 3.575 3.097 10.719 1.00 88.69 210 PRO A N 1
ATOM 1604 C CA . PRO A 1 210 ? 2.563 4.075 11.098 1.00 88.69 210 PRO A CA 1
ATOM 1605 C C . PRO A 1 210 ? 2.495 5.199 10.061 1.00 88.69 210 PRO A C 1
ATOM 1607 O O . PRO A 1 210 ? 3.508 5.577 9.474 1.00 88.69 210 PRO A O 1
ATOM 1610 N N . ASN A 1 211 ? 1.301 5.744 9.836 1.00 91.19 211 ASN A N 1
ATOM 1611 C CA . ASN A 1 211 ? 1.166 6.956 9.035 1.00 91.19 211 ASN A CA 1
ATOM 1612 C C . ASN A 1 211 ? 1.995 8.092 9.685 1.00 91.19 211 ASN A C 1
ATOM 1614 O O . ASN A 1 211 ? 1.886 8.258 10.901 1.00 91.19 211 ASN A O 1
ATOM 1618 N N . PRO A 1 212 ? 2.794 8.879 8.935 1.00 89.94 212 PRO A N 1
ATOM 1619 C CA . PRO A 1 212 ? 3.639 9.932 9.511 1.00 89.94 212 PRO A CA 1
ATOM 1620 C C . PRO A 1 212 ? 2.884 10.940 10.385 1.00 89.94 212 PRO A C 1
ATOM 1622 O O . PRO A 1 212 ? 3.382 11.322 11.440 1.00 89.94 212 PRO A O 1
ATOM 1625 N N . VAL A 1 213 ? 1.651 11.301 10.007 1.00 92.88 213 VAL A N 1
ATOM 1626 C CA . VAL A 1 213 ? 0.798 12.188 10.817 1.00 92.88 213 VAL A CA 1
ATOM 1627 C C . VAL A 1 213 ? 0.465 11.538 12.160 1.00 92.88 213 VAL A C 1
ATOM 1629 O O . VAL A 1 213 ? 0.500 12.197 13.188 1.00 92.88 213 VAL A O 1
ATOM 1632 N N . VAL A 1 214 ? 0.187 10.231 12.169 1.00 94.44 214 VAL A N 1
ATOM 1633 C CA . VAL A 1 214 ? -0.084 9.472 13.401 1.00 94.44 214 VAL A CA 1
ATOM 1634 C C . VAL A 1 214 ? 1.171 9.347 14.261 1.00 94.44 214 VAL A C 1
ATOM 1636 O O . VAL A 1 214 ? 1.084 9.476 15.477 1.00 94.44 214 VAL A O 1
ATOM 1639 N N . ALA A 1 215 ? 2.332 9.115 13.647 1.00 92.19 215 ALA A N 1
ATOM 1640 C CA . ALA A 1 215 ? 3.602 9.002 14.360 1.00 92.19 215 ALA A CA 1
ATOM 1641 C C . ALA A 1 215 ? 4.029 10.321 15.031 1.00 92.19 215 ALA A C 1
ATOM 1643 O O . ALA A 1 215 ? 4.687 10.280 16.066 1.00 92.19 215 ALA A O 1
ATOM 1644 N N . GLY A 1 216 ? 3.650 11.468 14.456 1.00 92.12 216 GLY A N 1
ATOM 1645 C CA . GLY A 1 216 ? 3.929 12.797 15.008 1.00 92.12 216 GLY A CA 1
ATOM 1646 C C . GLY A 1 216 ? 2.951 13.273 16.088 1.00 92.12 216 GLY A C 1
ATOM 1647 O O . GLY A 1 216 ? 3.179 14.322 16.685 1.00 92.12 216 GLY A O 1
ATOM 1648 N N . LEU A 1 217 ? 1.862 12.541 16.351 1.00 95.06 217 LEU A N 1
ATOM 1649 C CA . LEU A 1 217 ? 0.903 12.910 17.391 1.00 95.06 217 LEU A CA 1
ATOM 1650 C C . LEU A 1 217 ? 1.473 12.634 18.792 1.00 95.06 217 LEU A C 1
ATOM 1652 O O . LEU A 1 217 ? 2.025 11.554 19.015 1.00 95.06 217 LEU A O 1
ATOM 1656 N N . PRO A 1 218 ? 1.257 13.526 19.778 1.00 94.69 218 PRO A N 1
ATOM 1657 C CA . PRO A 1 218 ? 1.684 13.327 21.165 1.00 94.69 218 PRO A CA 1
ATOM 1658 C C . PRO A 1 218 ? 0.742 12.366 21.914 1.00 94.69 218 PRO A C 1
ATOM 1660 O O . PRO A 1 218 ? 0.279 12.651 23.013 1.00 94.69 218 PRO A O 1
ATOM 1663 N N . LEU A 1 219 ? 0.413 11.233 21.293 1.00 96.12 219 LEU A N 1
ATOM 1664 C CA . LEU A 1 219 ? -0.480 10.212 21.826 1.00 96.12 219 LEU A CA 1
ATOM 1665 C C . LEU A 1 219 ? 0.312 8.970 22.220 1.00 96.12 219 LEU A C 1
ATOM 1667 O O . LEU A 1 219 ? 1.302 8.604 21.585 1.00 96.12 219 LEU A O 1
ATOM 1671 N N . LYS A 1 220 ? -0.166 8.259 23.242 1.00 96.56 220 LYS A N 1
ATOM 1672 C CA . LYS A 1 220 ? 0.399 6.959 23.601 1.00 96.56 220 LYS A CA 1
ATOM 1673 C C . LYS A 1 220 ? 0.206 5.977 22.445 1.00 96.56 220 LYS A C 1
ATOM 1675 O O . LYS A 1 220 ? -0.917 5.757 21.987 1.00 96.56 220 LYS A O 1
ATOM 1680 N N . THR A 1 221 ? 1.293 5.346 22.006 1.00 95.94 221 THR A N 1
ATOM 1681 C CA . THR A 1 221 ? 1.258 4.340 20.940 1.00 95.94 221 THR A CA 1
ATOM 1682 C C . THR A 1 221 ? 1.802 2.988 21.396 1.00 95.94 221 THR A C 1
ATOM 1684 O O . THR A 1 221 ? 2.662 2.895 22.269 1.00 95.94 221 THR A O 1
ATOM 1687 N N . GLU A 1 222 ? 1.300 1.917 20.785 1.00 94.31 222 GLU A N 1
ATOM 1688 C CA . GLU A 1 222 ? 1.799 0.552 20.928 1.00 94.31 222 GLU A CA 1
ATOM 1689 C C . GLU A 1 222 ? 2.165 0.016 19.538 1.00 94.31 222 GLU A C 1
ATOM 1691 O O . GLU A 1 222 ? 1.300 -0.190 18.681 1.00 94.31 222 GLU A O 1
ATOM 1696 N N . ARG A 1 223 ? 3.469 -0.190 19.296 1.00 89.06 223 ARG A N 1
ATOM 1697 C CA . ARG A 1 223 ? 4.018 -0.577 17.979 1.00 89.06 223 ARG A CA 1
ATOM 1698 C C . ARG A 1 223 ? 3.565 0.372 16.850 1.00 89.06 223 ARG A C 1
ATOM 1700 O O . ARG A 1 223 ? 3.163 -0.079 15.782 1.00 89.06 223 ARG A O 1
ATOM 1707 N N . GLY A 1 224 ? 3.577 1.683 17.116 1.00 90.12 224 GLY A N 1
ATOM 1708 C CA . GLY A 1 224 ? 3.182 2.729 16.161 1.00 90.12 224 GLY A CA 1
ATOM 1709 C C . GLY A 1 224 ? 1.670 2.937 15.992 1.00 90.12 224 GLY A C 1
ATOM 1710 O O . GLY A 1 224 ? 1.260 3.756 15.178 1.00 90.12 224 GLY A O 1
ATOM 1711 N N . ARG A 1 225 ? 0.822 2.226 16.743 1.00 95.19 225 ARG A N 1
ATOM 1712 C CA . ARG A 1 225 ? -0.642 2.381 16.692 1.00 95.19 225 ARG A CA 1
ATOM 1713 C C . ARG A 1 225 ? -1.155 3.111 17.929 1.00 95.19 225 ARG A C 1
ATOM 1715 O O . ARG A 1 225 ? -0.713 2.795 19.028 1.00 95.19 225 ARG A O 1
ATOM 1722 N N . ILE A 1 226 ? -2.092 4.041 17.766 1.00 97.69 226 ILE A N 1
ATOM 1723 C CA . ILE A 1 226 ? -2.694 4.830 18.852 1.00 97.69 226 ILE A CA 1
ATOM 1724 C C . ILE A 1 226 ? -3.405 3.894 19.830 1.00 97.69 226 ILE A C 1
ATOM 1726 O O . ILE A 1 226 ? -4.260 3.108 19.421 1.00 97.69 226 ILE A O 1
ATOM 1730 N N . VAL A 1 227 ? -3.061 3.970 21.113 1.00 98.00 227 VAL A N 1
ATOM 1731 C CA . VAL A 1 227 ? -3.756 3.216 22.161 1.00 98.00 227 VAL A CA 1
ATOM 1732 C C . VAL A 1 227 ? -5.139 3.825 22.379 1.00 98.00 227 VAL A C 1
ATOM 1734 O O . VAL A 1 227 ? -5.262 5.031 22.569 1.00 98.00 227 VAL A O 1
ATOM 1737 N N . VAL A 1 228 ? -6.168 2.979 22.363 1.00 98.31 228 VAL A N 1
ATOM 1738 C CA . VAL A 1 228 ? -7.559 3.368 22.621 1.00 98.31 228 VAL A CA 1
ATOM 1739 C C . VAL A 1 228 ? -8.165 2.515 23.727 1.00 98.31 228 VAL A C 1
ATOM 1741 O O . VAL A 1 228 ? -7.720 1.391 23.976 1.00 98.31 228 VAL A O 1
ATOM 1744 N N . ASP A 1 229 ? -9.182 3.053 24.389 1.00 96.94 229 ASP A N 1
ATOM 1745 C CA . ASP A 1 229 ? -9.981 2.330 25.370 1.00 96.94 229 ASP A CA 1
ATOM 1746 C C . ASP A 1 229 ? -10.944 1.319 24.693 1.00 96.94 229 ASP A C 1
ATOM 1748 O O . ASP A 1 229 ? -11.047 1.271 23.459 1.00 96.94 229 ASP A O 1
ATOM 1752 N N . PRO A 1 230 ? -11.683 0.489 25.458 1.00 97.19 230 PRO A N 1
ATOM 1753 C CA . PRO A 1 230 ? -12.647 -0.451 24.883 1.00 97.19 230 PRO A CA 1
ATOM 1754 C C . PRO A 1 230 ? -13.763 0.207 24.061 1.00 97.19 230 PRO A C 1
ATOM 1756 O O . PRO A 1 230 ? -14.372 -0.463 23.229 1.00 97.19 230 PRO A O 1
ATOM 1759 N N . THR A 1 231 ? -14.049 1.492 24.277 1.00 97.50 231 THR A N 1
ATOM 1760 C CA . THR A 1 231 ? -15.040 2.275 23.522 1.00 97.50 231 THR A CA 1
ATOM 1761 C C . THR A 1 231 ? -14.448 2.958 22.284 1.00 97.50 231 THR A C 1
ATOM 1763 O O . THR A 1 231 ? -15.193 3.584 21.527 1.00 97.50 231 THR A O 1
ATOM 1766 N N . LEU A 1 232 ? -13.152 2.742 22.020 1.00 98.19 232 LEU A N 1
ATOM 1767 C CA . LEU A 1 232 ? -12.361 3.298 20.918 1.00 98.19 232 LEU A CA 1
ATOM 1768 C C . LEU A 1 232 ? -12.041 4.798 21.065 1.00 98.19 232 LEU A C 1
ATOM 1770 O O . LEU A 1 232 ? -11.621 5.433 20.092 1.00 98.19 232 LEU A O 1
ATOM 1774 N N . GLU A 1 233 ? -12.229 5.362 22.261 1.00 98.38 233 GLU A N 1
ATOM 1775 C CA . GLU A 1 233 ? -11.777 6.714 22.598 1.00 98.38 233 GLU A CA 1
ATOM 1776 C C . GLU A 1 233 ? -10.294 6.681 22.982 1.00 98.38 233 GLU A C 1
ATOM 1778 O O . GLU A 1 233 ? -9.796 5.701 23.545 1.00 98.38 233 GLU A O 1
ATOM 1783 N N . VAL A 1 234 ? -9.565 7.745 22.666 1.00 98.25 234 VAL A N 1
ATOM 1784 C CA . VAL A 1 234 ? -8.177 7.908 23.090 1.00 98.25 234 VAL A CA 1
ATOM 1785 C C . VAL A 1 234 ? -8.167 8.331 24.568 1.00 98.25 234 VAL A C 1
ATOM 1787 O O . VAL A 1 234 ? -8.759 9.362 24.897 1.00 98.25 234 VAL A O 1
ATOM 1790 N N . PRO A 1 235 ? -7.510 7.573 25.471 1.00 97.19 235 PRO A N 1
ATOM 1791 C CA . PRO A 1 235 ? -7.429 7.929 26.886 1.00 97.19 235 PRO A CA 1
ATOM 1792 C C . PRO A 1 235 ? -6.887 9.345 27.084 1.00 97.19 235 PRO A C 1
ATOM 1794 O O . PRO A 1 235 ? -6.011 9.770 26.339 1.00 97.19 235 PRO A O 1
ATOM 1797 N N . ASP A 1 236 ? -7.419 10.061 28.075 1.00 94.75 236 ASP A N 1
ATOM 1798 C CA . ASP A 1 236 ? -7.045 11.441 28.426 1.00 94.75 236 ASP A CA 1
ATOM 1799 C C . ASP A 1 236 ? -7.342 12.508 27.346 1.00 94.75 236 ASP A C 1
ATOM 1801 O O . ASP A 1 236 ? -7.076 13.693 27.549 1.00 94.75 236 ASP A O 1
ATOM 1805 N N . HIS A 1 237 ? -7.972 12.128 26.226 1.00 96.75 237 HIS A N 1
ATOM 1806 C CA . HIS A 1 237 ? -8.334 13.025 25.125 1.00 96.75 237 HIS A CA 1
ATOM 1807 C C . HIS A 1 237 ? -9.832 12.911 24.773 1.00 96.75 237 HIS A C 1
ATOM 1809 O O . HIS A 1 237 ? -10.189 12.313 23.752 1.00 96.75 237 HIS A O 1
ATOM 1815 N N . PRO A 1 238 ? -10.737 13.494 25.588 1.00 94.94 238 PRO A N 1
ATOM 1816 C CA . PRO A 1 238 ? -12.177 13.359 25.392 1.00 94.94 238 PRO A CA 1
ATOM 1817 C C . PRO A 1 238 ? -12.616 13.919 24.037 1.00 94.94 238 PRO A C 1
ATOM 1819 O O . PRO A 1 238 ? -12.287 15.049 23.666 1.00 94.94 238 PRO A O 1
ATOM 1822 N N . GLY A 1 239 ? -13.391 13.121 23.308 1.00 96.44 239 GLY A N 1
ATOM 1823 C CA . GLY A 1 239 ? -13.862 13.431 21.964 1.00 96.44 239 GLY A CA 1
ATOM 1824 C C . GLY A 1 239 ? -12.884 13.085 20.837 1.00 96.44 239 GLY A C 1
ATOM 1825 O O . GLY A 1 239 ? -13.245 13.276 19.673 1.00 96.44 239 GLY A O 1
ATOM 1826 N N . VAL A 1 240 ? -11.705 12.536 21.147 1.00 98.50 240 VAL A N 1
ATOM 1827 C CA . VAL A 1 240 ? -10.752 12.010 20.161 1.00 98.50 240 VAL A CA 1
ATOM 1828 C C . VAL A 1 240 ? -10.869 10.490 20.100 1.00 98.50 240 VAL A C 1
ATOM 1830 O O . VAL A 1 240 ? -10.736 9.795 21.100 1.00 98.50 240 VAL A O 1
ATOM 1833 N N . TRP A 1 241 ? -11.088 9.958 18.904 1.00 98.62 241 TRP A N 1
ATOM 1834 C CA . TRP A 1 241 ? -11.307 8.537 18.642 1.00 98.62 241 TRP A CA 1
ATOM 1835 C C . TRP A 1 241 ? -10.287 8.042 17.623 1.00 98.62 241 TRP A C 1
ATOM 1837 O O . TRP A 1 241 ? -9.911 8.785 16.714 1.00 98.62 241 TRP A O 1
ATOM 1847 N N . ALA A 1 242 ? -9.880 6.777 17.706 1.00 98.44 242 ALA A N 1
ATOM 1848 C CA . ALA A 1 242 ? -9.026 6.168 16.688 1.00 98.44 242 ALA A CA 1
ATOM 1849 C C . ALA A 1 242 ? -9.478 4.741 16.356 1.00 98.44 242 ALA A C 1
ATOM 1851 O O . ALA A 1 242 ? -9.917 3.989 17.224 1.00 98.44 242 ALA A O 1
ATOM 1852 N N . LEU A 1 243 ? -9.389 4.363 15.078 1.00 98.12 243 LEU A N 1
ATOM 1853 C CA . LEU A 1 243 ? -9.821 3.047 14.598 1.00 98.12 243 LEU A CA 1
ATOM 1854 C C . LEU A 1 243 ? -9.017 2.564 13.389 1.00 98.12 243 LEU A C 1
ATOM 1856 O O . LEU A 1 243 ? -8.292 3.325 12.753 1.00 98.12 243 LEU A O 1
ATOM 1860 N N . GLY A 1 244 ? -9.198 1.295 13.030 1.00 96.25 244 GLY A N 1
ATOM 1861 C CA . GLY A 1 244 ? -8.519 0.669 11.902 1.00 96.25 244 GLY A CA 1
ATOM 1862 C C . GLY A 1 244 ? -7.030 0.473 12.166 1.00 96.25 244 GLY A C 1
ATOM 1863 O O . GLY A 1 244 ? -6.590 0.356 13.308 1.00 96.25 244 GLY A O 1
ATOM 1864 N N . ASP A 1 245 ? -6.242 0.442 11.095 1.00 94.75 245 ASP A N 1
ATOM 1865 C CA . ASP A 1 245 ? -4.837 0.029 11.164 1.00 94.75 245 ASP A CA 1
ATOM 1866 C C . ASP A 1 245 ? -3.936 1.004 11.940 1.00 94.75 245 ASP A C 1
ATOM 1868 O O . ASP A 1 245 ? -2.840 0.620 12.348 1.00 94.75 245 ASP A O 1
ATOM 1872 N N . CYS A 1 246 ? -4.383 2.245 12.177 1.00 95.81 246 CYS A N 1
ATOM 1873 C CA . CYS A 1 246 ? -3.656 3.218 12.995 1.00 95.81 246 CYS A CA 1
ATOM 1874 C C . CYS A 1 246 ? -3.943 3.109 14.500 1.00 95.81 246 CYS A C 1
ATOM 1876 O O . CYS A 1 246 ? -3.319 3.839 15.265 1.00 95.81 246 CYS A O 1
ATOM 1878 N N . ALA A 1 247 ? -4.849 2.229 14.942 1.00 97.31 247 ALA A N 1
ATOM 1879 C CA . ALA A 1 247 ? -5.245 2.094 16.344 1.00 97.31 247 ALA A CA 1
ATOM 1880 C C . ALA A 1 247 ? -4.944 0.695 16.912 1.00 97.31 247 ALA A C 1
ATOM 1882 O O . ALA A 1 247 ? -5.132 -0.333 16.260 1.00 97.31 247 ALA A O 1
ATOM 1883 N N . ALA A 1 248 ? -4.482 0.648 18.160 1.00 96.81 248 ALA A N 1
ATOM 1884 C CA . ALA A 1 248 ? -4.257 -0.569 18.930 1.00 96.81 248 ALA A CA 1
ATOM 1885 C C . ALA A 1 248 ? -5.554 -0.972 19.648 1.00 96.81 248 ALA A C 1
ATOM 1887 O O . ALA A 1 248 ? -5.662 -0.906 20.870 1.00 96.81 248 ALA A O 1
ATOM 1888 N N . VAL A 1 249 ? -6.560 -1.369 18.868 1.00 96.44 249 VAL A N 1
ATOM 1889 C CA . VAL A 1 249 ? -7.869 -1.779 19.392 1.00 96.44 249 VAL A CA 1
ATOM 1890 C C . VAL A 1 249 ? -7.778 -3.169 20.010 1.00 96.44 249 VAL A C 1
ATOM 1892 O O . VAL A 1 249 ? -7.475 -4.127 19.299 1.00 96.44 249 VAL A O 1
ATOM 1895 N N . ARG A 1 250 ? -8.088 -3.309 21.300 1.00 95.25 250 ARG A N 1
ATOM 1896 C CA . ARG A 1 250 ? -8.187 -4.617 21.967 1.00 95.25 250 ARG A CA 1
ATOM 1897 C C . ARG A 1 250 ? -9.620 -5.134 21.907 1.00 95.25 250 ARG A C 1
ATOM 1899 O O . ARG A 1 250 ? -10.547 -4.410 22.257 1.00 95.25 250 ARG A O 1
ATOM 1906 N N . ASP A 1 251 ? -9.804 -6.367 21.443 1.00 92.94 251 ASP A N 1
ATOM 1907 C CA . ASP A 1 251 ? -11.118 -7.013 21.470 1.00 92.94 251 ASP A CA 1
ATOM 1908 C C . ASP A 1 251 ? -11.440 -7.428 22.907 1.00 92.94 251 ASP A C 1
ATOM 1910 O O . ASP A 1 251 ? -10.694 -8.196 23.512 1.00 92.94 251 ASP A O 1
ATOM 1914 N N . VAL A 1 252 ? -12.561 -6.960 23.462 1.00 94.06 252 VAL A N 1
ATOM 1915 C CA . VAL A 1 252 ? -12.958 -7.322 24.833 1.00 94.06 252 VAL A CA 1
ATOM 1916 C C . VAL A 1 252 ? -13.245 -8.814 25.011 1.00 94.06 252 VAL A C 1
ATOM 1918 O O . VAL A 1 252 ? -13.232 -9.294 26.139 1.00 94.06 252 VAL A O 1
ATOM 1921 N N . LYS A 1 253 ? -13.509 -9.558 23.927 1.00 91.44 253 LYS A N 1
ATOM 1922 C CA . LYS A 1 253 ? -13.741 -11.009 23.992 1.00 91.44 253 LYS A CA 1
ATOM 1923 C C . LYS A 1 253 ? -12.455 -11.814 24.134 1.00 91.44 253 LYS A C 1
ATOM 1925 O O . LYS A 1 253 ? -12.472 -12.840 24.802 1.00 91.44 253 LYS A O 1
ATOM 1930 N N . THR A 1 254 ? -11.374 -11.391 23.481 1.00 90.44 254 THR A N 1
ATOM 1931 C CA . THR A 1 254 ? -10.113 -12.153 23.440 1.00 90.44 254 THR A CA 1
ATOM 1932 C C . THR A 1 254 ? -8.998 -11.507 24.260 1.00 90.44 254 THR A C 1
ATOM 1934 O O . THR A 1 254 ? -8.039 -12.180 24.614 1.00 90.44 254 THR A O 1
ATOM 1937 N N . GLY A 1 255 ? -9.091 -10.206 24.554 1.00 91.25 255 GLY A N 1
ATOM 1938 C CA . GLY A 1 255 ? -8.025 -9.400 25.160 1.00 91.25 255 GLY A CA 1
ATOM 1939 C C . GLY A 1 255 ? -6.879 -9.051 24.197 1.00 91.25 255 GLY A C 1
ATOM 1940 O O . GLY A 1 255 ? -6.000 -8.246 24.527 1.00 91.25 255 GLY A O 1
ATOM 1941 N N . GLU A 1 256 ? -6.889 -9.624 22.994 1.00 91.56 256 GLU A N 1
ATOM 1942 C CA . GLU A 1 256 ? -5.853 -9.445 21.986 1.00 91.56 256 GLU A CA 1
ATOM 1943 C C . GLU A 1 256 ? -6.077 -8.179 21.158 1.00 91.56 256 GLU A C 1
ATOM 1945 O O . GLU A 1 256 ? -7.196 -7.679 21.007 1.00 91.56 256 GLU A O 1
ATOM 1950 N N . ILE A 1 257 ? -4.992 -7.661 20.580 1.00 92.06 257 ILE A N 1
ATOM 1951 C CA . ILE A 1 257 ? -5.088 -6.545 19.641 1.00 92.06 257 ILE A CA 1
ATOM 1952 C C . ILE A 1 257 ? -5.662 -7.051 18.318 1.00 92.06 257 ILE A C 1
ATOM 1954 O O . ILE A 1 257 ? -5.152 -8.000 17.725 1.00 92.06 257 ILE A O 1
ATOM 1958 N N . CYS A 1 258 ? -6.681 -6.355 17.826 1.00 91.62 258 CYS A N 1
ATOM 1959 C CA . CYS A 1 258 ? -7.318 -6.630 16.551 1.00 91.62 258 CYS A CA 1
ATOM 1960 C C . CYS A 1 258 ? -6.297 -6.597 15.397 1.00 91.62 258 CYS A C 1
ATOM 1962 O O . CYS A 1 258 ? -5.480 -5.668 15.317 1.00 91.62 258 CYS A O 1
ATOM 1964 N N . PRO A 1 259 ? -6.352 -7.561 14.462 1.00 88.44 259 PRO A N 1
ATOM 1965 C CA . PRO A 1 259 ? -5.504 -7.547 13.280 1.00 88.44 259 PRO A CA 1
ATOM 1966 C C . PRO A 1 259 ? -5.898 -6.413 12.309 1.00 88.44 259 PRO A C 1
ATOM 1968 O O . PRO A 1 259 ? -7.085 -6.073 12.209 1.00 88.44 259 PRO A O 1
ATOM 1971 N N . PRO A 1 260 ? -4.929 -5.860 11.551 1.00 87.94 260 PRO A N 1
ATOM 1972 C CA . PRO A 1 260 ? -5.143 -4.755 10.613 1.00 87.94 260 PRO A CA 1
ATOM 1973 C C . PRO A 1 260 ? -5.883 -5.243 9.362 1.00 87.94 260 PRO A C 1
ATOM 1975 O O . PRO A 1 260 ? -5.288 -5.687 8.382 1.00 87.94 260 PRO A O 1
ATOM 1978 N N . THR A 1 261 ? -7.212 -5.266 9.425 1.00 88.31 261 THR A N 1
ATOM 1979 C CA . THR A 1 261 ? -8.055 -5.782 8.342 1.00 88.31 261 THR A CA 1
ATOM 1980 C C . THR A 1 261 ? -9.270 -4.891 8.133 1.00 88.31 261 THR A C 1
ATOM 1982 O O . THR A 1 261 ? -9.862 -4.372 9.085 1.00 88.31 261 THR A O 1
ATOM 1985 N N . ALA A 1 262 ? -9.733 -4.804 6.884 1.00 88.50 262 ALA A N 1
ATOM 1986 C CA . ALA A 1 262 ? -10.930 -4.040 6.535 1.00 88.50 262 ALA A CA 1
ATOM 1987 C C . ALA A 1 262 ? -12.183 -4.490 7.317 1.00 88.50 262 ALA A C 1
ATOM 1989 O O . ALA A 1 262 ? -13.054 -3.677 7.630 1.00 88.50 262 ALA A O 1
ATOM 1990 N N . GLN A 1 263 ? -12.282 -5.776 7.677 1.00 89.12 263 GLN A N 1
ATOM 1991 C CA . GLN A 1 263 ? -13.407 -6.296 8.461 1.00 89.12 263 GLN A CA 1
ATOM 1992 C C . GLN A 1 263 ? -13.424 -5.753 9.895 1.00 89.12 263 GLN A C 1
ATOM 1994 O O . GLN A 1 263 ? -14.501 -5.484 10.427 1.00 89.12 263 GLN A O 1
ATOM 1999 N N . HIS A 1 264 ? -12.256 -5.582 10.518 1.00 92.12 264 HIS A N 1
ATOM 2000 C CA . HIS A 1 264 ? -12.165 -4.966 11.839 1.00 92.12 264 HIS A CA 1
ATOM 2001 C C . HIS A 1 264 ? -12.419 -3.462 11.733 1.00 92.12 264 HIS A C 1
ATOM 2003 O O . HIS A 1 264 ? -13.301 -2.963 12.425 1.00 92.12 264 HIS A O 1
ATOM 2009 N N . ALA A 1 265 ? -11.763 -2.771 10.794 1.00 94.88 265 ALA A N 1
ATOM 2010 C CA . ALA A 1 265 ? -11.915 -1.326 10.605 1.00 94.88 265 ALA A CA 1
ATOM 2011 C C . ALA A 1 265 ? -13.378 -0.902 10.369 1.00 94.88 265 ALA A C 1
ATOM 2013 O O . ALA A 1 265 ? -13.873 0.020 11.011 1.00 94.88 265 ALA A O 1
ATOM 2014 N N . THR A 1 266 ? -14.114 -1.613 9.507 1.00 93.44 266 THR A N 1
ATOM 2015 C CA . THR A 1 266 ? -15.532 -1.305 9.223 1.00 93.44 266 THR A CA 1
ATOM 2016 C C . THR A 1 266 ? -16.447 -1.505 10.431 1.00 93.44 266 THR A C 1
ATOM 2018 O O . THR A 1 266 ? -17.386 -0.736 10.631 1.00 93.44 266 THR A O 1
ATOM 2021 N N . ARG A 1 267 ? -16.172 -2.501 11.280 1.00 94.06 267 ARG A N 1
ATOM 2022 C CA . ARG A 1 267 ? -16.942 -2.716 12.514 1.00 94.06 267 ARG A CA 1
ATOM 2023 C C . ARG A 1 267 ? -16.563 -1.746 13.621 1.00 94.06 267 ARG A C 1
ATOM 2025 O O . ARG A 1 267 ? -17.438 -1.293 14.351 1.00 94.06 267 ARG A O 1
ATOM 2032 N N . GLN A 1 268 ? -15.281 -1.413 13.730 1.00 97.50 268 GLN A N 1
ATOM 2033 C CA . GLN A 1 268 ? -14.802 -0.377 14.639 1.00 97.50 268 GLN A CA 1
ATOM 2034 C C . GLN A 1 268 ? -15.426 0.974 14.270 1.00 97.50 268 GLN A C 1
ATOM 2036 O O . GLN A 1 268 ? -15.905 1.670 15.155 1.00 97.50 268 GLN A O 1
ATOM 2041 N N . ALA A 1 269 ? -15.547 1.294 12.976 1.00 97.25 269 ALA A N 1
ATOM 2042 C CA . ALA A 1 269 ? -16.246 2.490 12.504 1.00 97.25 269 ALA A CA 1
ATOM 2043 C C . ALA A 1 269 ? -17.716 2.537 12.951 1.00 97.25 269 ALA A C 1
ATOM 2045 O O . ALA A 1 269 ? -18.175 3.576 13.419 1.00 97.25 269 ALA A O 1
ATOM 2046 N N . ALA A 1 270 ? -18.444 1.416 12.879 1.00 96.62 270 ALA A N 1
ATOM 2047 C CA . ALA A 1 270 ? -19.816 1.345 13.388 1.00 96.62 270 ALA A CA 1
ATOM 2048 C C . ALA A 1 270 ? -19.890 1.559 14.913 1.00 96.62 270 ALA A C 1
ATOM 2050 O O . ALA A 1 270 ? -20.803 2.226 15.399 1.00 96.62 270 ALA A O 1
ATOM 2051 N N . CYS A 1 271 ? -18.917 1.028 15.661 1.00 97.75 271 CYS A N 1
ATOM 2052 C CA . CYS A 1 271 ? -18.808 1.224 17.107 1.00 97.75 271 CYS A CA 1
ATOM 2053 C C . CYS A 1 271 ? -18.511 2.691 17.464 1.00 97.75 271 CYS A C 1
ATOM 2055 O O . CYS A 1 271 ? -19.249 3.282 18.248 1.00 97.75 271 CYS A O 1
ATOM 2057 N N . VAL A 1 272 ? -17.511 3.312 16.825 1.00 98.38 272 VAL A N 1
ATOM 2058 C CA . VAL A 1 272 ? -17.174 4.735 17.018 1.00 98.38 272 VAL A CA 1
ATOM 2059 C C . VAL A 1 272 ? -18.362 5.629 16.677 1.00 98.38 272 VAL A C 1
ATOM 2061 O O . VAL A 1 272 ? -18.710 6.499 17.467 1.00 98.38 272 VAL A O 1
ATOM 2064 N N . ALA A 1 273 ? -19.039 5.394 15.549 1.00 97.75 273 ALA A N 1
ATOM 2065 C CA . ALA A 1 273 ? -20.215 6.177 15.171 1.00 97.75 273 ALA A CA 1
ATOM 2066 C C . ALA A 1 273 ? -21.329 6.090 16.228 1.00 97.75 273 ALA A C 1
ATOM 2068 O O . ALA A 1 273 ? -21.925 7.106 16.584 1.00 97.75 273 ALA A O 1
ATOM 2069 N N . HIS A 1 274 ? -21.585 4.891 16.765 1.00 98.38 274 HIS A N 1
ATOM 2070 C CA . HIS A 1 274 ? -22.530 4.714 17.865 1.00 98.38 274 HIS A CA 1
ATOM 2071 C C . HIS A 1 274 ? -22.088 5.470 19.123 1.00 98.38 274 HIS A C 1
ATOM 2073 O O . HIS A 1 274 ? -22.898 6.170 19.725 1.00 98.38 274 HIS A O 1
ATOM 2079 N N . ASN A 1 275 ? -20.815 5.355 19.501 1.00 98.44 275 ASN A N 1
ATOM 2080 C CA . ASN A 1 275 ? -20.286 5.951 20.723 1.00 98.44 275 ASN A CA 1
ATOM 2081 C C . ASN A 1 275 ? -20.237 7.478 20.663 1.00 98.44 275 ASN A C 1
ATOM 2083 O O . ASN A 1 275 ? -20.568 8.111 21.656 1.00 98.44 275 ASN A O 1
ATOM 2087 N N . ILE A 1 276 ? -19.944 8.076 19.505 1.00 98.31 276 ILE A N 1
ATOM 2088 C CA . ILE A 1 276 ? -20.050 9.530 19.311 1.00 98.31 276 ILE A CA 1
ATOM 2089 C C . ILE A 1 276 ? -21.493 9.990 19.545 1.00 98.31 276 ILE A C 1
ATOM 2091 O O . ILE A 1 276 ? -21.729 10.913 20.321 1.00 98.31 276 ILE A O 1
ATOM 2095 N N . VAL A 1 277 ? -22.476 9.323 18.929 1.00 98.12 277 VAL A N 1
ATOM 2096 C CA . VAL A 1 277 ? -23.897 9.663 19.122 1.00 98.12 277 VAL A CA 1
ATOM 2097 C C . VAL A 1 277 ? -24.329 9.460 20.576 1.00 98.12 277 VAL A C 1
ATOM 2099 O O . VAL A 1 277 ? -25.087 10.275 21.100 1.00 98.12 277 VAL A O 1
ATOM 2102 N N . ALA A 1 278 ? -23.853 8.398 21.230 1.00 98.00 278 ALA A N 1
ATOM 2103 C CA . ALA A 1 278 ? -24.144 8.136 22.633 1.00 98.00 278 ALA A CA 1
ATOM 2104 C C . ALA A 1 278 ? -23.576 9.245 23.532 1.00 98.00 278 ALA A C 1
ATOM 2106 O O . ALA A 1 278 ? -24.320 9.800 24.336 1.00 98.00 278 ALA A O 1
ATOM 2107 N N . THR A 1 279 ? -22.318 9.647 23.327 1.00 97.62 279 THR A N 1
ATOM 2108 C CA . THR A 1 279 ? -21.680 10.757 24.050 1.00 97.62 279 THR A CA 1
ATOM 2109 C C . THR A 1 279 ? -22.462 12.060 23.886 1.00 97.62 279 THR A C 1
ATOM 2111 O O . THR A 1 279 ? -22.794 12.697 24.881 1.00 97.62 279 THR A O 1
ATOM 2114 N N . LEU A 1 280 ? -22.846 12.418 22.655 1.00 97.38 280 LEU A N 1
ATOM 2115 C CA . LEU A 1 280 ? -23.626 13.633 22.376 1.00 97.38 280 LEU A CA 1
ATOM 2116 C C . LEU A 1 280 ? -25.008 13.641 23.051 1.00 97.38 280 LEU A C 1
ATOM 2118 O O . LEU A 1 280 ? -25.581 14.703 23.277 1.00 97.38 280 LEU A O 1
ATOM 2122 N N . ARG A 1 281 ? -25.561 12.463 23.356 1.00 97.81 281 ARG A N 1
ATOM 2123 C CA . ARG A 1 281 ? -26.876 12.293 23.992 1.00 97.81 281 ARG A CA 1
ATOM 2124 C C . ARG A 1 281 ? -26.797 11.979 25.487 1.00 97.81 281 ARG A C 1
ATOM 2126 O O . ARG A 1 281 ? -27.838 11.722 26.086 1.00 97.81 281 ARG A O 1
ATOM 2133 N N . GLY A 1 282 ? -25.600 11.933 26.077 1.00 96.38 282 GLY A N 1
ATOM 2134 C CA . GLY A 1 282 ? -25.409 11.490 27.463 1.00 96.38 282 GLY A CA 1
ATOM 2135 C C . GLY A 1 282 ? -25.820 10.030 27.707 1.00 96.38 282 GLY A C 1
ATOM 2136 O O . GLY A 1 282 ? -26.240 9.675 28.804 1.00 96.38 282 GLY A O 1
ATOM 2137 N N . GLN A 1 283 ? -25.755 9.185 26.677 1.00 97.56 283 GLN A N 1
ATOM 2138 C CA . GLN A 1 283 ? -26.112 7.767 26.730 1.00 97.56 283 GLN A CA 1
ATOM 2139 C C . GLN A 1 283 ? -24.878 6.886 26.985 1.00 97.56 283 GLN A C 1
ATOM 2141 O O . GLN A 1 283 ? -23.755 7.270 26.646 1.00 97.56 283 GLN A O 1
ATOM 2146 N N . PRO A 1 284 ? -25.061 5.676 27.547 1.00 96.75 284 PRO A N 1
ATOM 2147 C CA . PRO A 1 284 ? -23.959 4.750 27.771 1.00 96.75 284 PRO A CA 1
ATOM 2148 C C . PRO A 1 284 ? -23.309 4.307 26.454 1.00 96.75 284 PRO A C 1
ATOM 2150 O O . PRO A 1 284 ? -23.985 3.938 25.490 1.00 96.75 284 PRO A O 1
ATOM 2153 N N . ARG A 1 285 ? -21.974 4.321 26.442 1.00 97.31 285 ARG A N 1
ATOM 2154 C CA . ARG A 1 285 ? -21.134 3.883 25.320 1.00 97.31 285 ARG A CA 1
ATOM 2155 C C . ARG A 1 285 ? -20.994 2.362 25.299 1.00 97.31 285 ARG A C 1
ATOM 2157 O O . ARG A 1 285 ? -21.124 1.698 26.326 1.00 97.31 285 ARG A O 1
ATOM 2164 N N . ARG A 1 286 ? -20.701 1.807 24.125 1.00 96.44 286 ARG A N 1
ATOM 2165 C CA . ARG A 1 286 ? -20.503 0.369 23.914 1.00 96.44 286 ARG A CA 1
ATOM 2166 C C . ARG A 1 286 ? -19.028 0.038 23.761 1.00 96.44 286 ARG A C 1
ATOM 2168 O O . ARG A 1 286 ? -18.301 0.734 23.054 1.00 96.44 286 ARG A O 1
ATOM 2175 N N . SER A 1 287 ? -18.620 -1.075 24.356 1.00 97.00 287 SER A N 1
ATOM 2176 C CA . SER A 1 287 ? -17.295 -1.643 24.124 1.00 97.00 287 SER A CA 1
ATOM 2177 C C . SER A 1 287 ? -17.240 -2.394 22.794 1.00 97.00 287 SER A C 1
ATOM 2179 O O . SER A 1 287 ? -18.205 -3.047 22.387 1.00 97.00 287 SER A O 1
ATOM 2181 N N . PHE A 1 288 ? -16.096 -2.333 22.122 1.00 96.62 288 PHE A N 1
ATOM 2182 C CA . PHE A 1 288 ? -15.860 -3.042 20.877 1.00 96.62 288 PHE A CA 1
ATOM 2183 C C . PHE A 1 288 ? -15.610 -4.532 21.128 1.00 96.62 288 PHE A C 1
ATOM 2185 O O . PHE A 1 288 ? -14.679 -4.910 21.835 1.00 96.62 288 PHE A O 1
ATOM 2192 N N . ALA A 1 289 ? -16.420 -5.377 20.490 1.00 93.12 289 ALA A N 1
ATOM 2193 C CA . ALA A 1 289 ? -16.258 -6.824 20.486 1.00 93.12 289 ALA A CA 1
ATOM 2194 C C . ALA A 1 289 ? -16.350 -7.356 19.054 1.00 93.12 289 ALA A C 1
ATOM 2196 O O . ALA A 1 289 ? -17.306 -7.043 18.332 1.00 93.12 289 ALA A O 1
ATOM 2197 N N . PHE A 1 290 ? -15.394 -8.183 18.631 1.00 89.44 290 PHE A N 1
ATOM 2198 C CA . PHE A 1 290 ? -15.393 -8.739 17.282 1.00 89.44 290 PHE A CA 1
ATOM 2199 C C . PHE A 1 290 ? -15.928 -10.176 17.257 1.00 89.44 290 PHE A C 1
ATOM 2201 O O . PHE A 1 290 ? -15.987 -10.903 18.242 1.00 89.44 290 PHE A O 1
ATOM 2208 N N . THR A 1 291 ? -16.444 -10.602 16.107 1.00 84.06 291 THR A N 1
ATOM 2209 C CA . THR A 1 291 ? -16.900 -11.983 15.890 1.00 84.06 291 THR A CA 1
ATOM 2210 C C . THR A 1 291 ? -16.655 -12.322 14.436 1.00 84.06 291 THR A C 1
ATOM 2212 O O . THR A 1 291 ? -17.327 -11.786 13.548 1.00 84.06 291 THR A O 1
ATOM 2215 N N . ALA A 1 292 ? -15.637 -13.138 14.186 1.00 76.81 292 ALA A N 1
ATOM 2216 C CA . ALA A 1 292 ? -15.227 -13.475 12.835 1.00 76.81 292 ALA A CA 1
ATOM 2217 C C . ALA A 1 292 ? -16.376 -14.169 12.090 1.00 76.81 292 ALA A C 1
ATOM 2219 O O . ALA A 1 292 ? -16.952 -15.133 12.577 1.00 76.81 292 ALA A O 1
ATOM 2220 N N . LEU A 1 293 ? -16.710 -13.661 10.902 1.00 75.94 293 LEU A N 1
ATOM 2221 C CA . LEU A 1 293 ? -17.641 -14.342 9.986 1.00 75.94 293 LEU A CA 1
ATOM 2222 C C . LEU A 1 293 ? -16.920 -15.365 9.101 1.00 75.94 293 LEU A C 1
ATOM 2224 O O . LEU A 1 293 ? -17.557 -16.221 8.495 1.00 75.94 293 LEU A O 1
ATOM 2228 N N . GLY A 1 294 ? -15.596 -15.250 9.010 1.00 83.38 294 GLY A N 1
ATOM 2229 C CA . GLY A 1 294 ? -14.766 -16.050 8.131 1.00 83.38 294 GLY A CA 1
ATOM 2230 C C . GLY A 1 294 ? -13.610 -15.260 7.532 1.00 83.38 294 GLY A C 1
ATOM 2231 O O . GLY A 1 294 ? -13.564 -14.031 7.637 1.00 83.38 294 GLY A O 1
ATOM 2232 N N . LYS A 1 295 ? -12.691 -15.978 6.894 1.00 85.75 295 LYS A N 1
ATOM 2233 C CA . LYS A 1 295 ? -11.519 -15.455 6.184 1.00 85.75 295 LYS A CA 1
ATOM 2234 C C . LYS A 1 295 ? -11.459 -16.105 4.812 1.00 85.75 295 LYS A C 1
ATOM 2236 O O . LYS A 1 295 ? -11.767 -17.285 4.679 1.00 85.75 295 LYS A O 1
ATOM 2241 N N . MET A 1 296 ? -11.096 -15.346 3.788 1.00 88.25 296 MET A N 1
ATOM 2242 C CA . MET A 1 296 ? -11.021 -15.858 2.422 1.00 88.25 296 MET A CA 1
ATOM 2243 C C . MET A 1 296 ? -9.888 -15.171 1.671 1.00 88.25 296 MET A C 1
ATOM 2245 O O . MET A 1 296 ? -9.624 -14.002 1.936 1.00 88.25 296 MET A O 1
ATOM 2249 N N . GLY A 1 297 ? -9.262 -15.880 0.735 1.00 85.69 297 GLY A N 1
ATOM 2250 C CA . GLY A 1 297 ? -8.228 -15.340 -0.148 1.00 85.69 297 GLY A CA 1
ATOM 2251 C C . GLY A 1 297 ? -8.315 -15.950 -1.542 1.00 85.69 297 GLY A C 1
ATOM 2252 O O . GLY A 1 297 ? -8.556 -17.157 -1.675 1.00 85.69 297 GLY A O 1
ATOM 2253 N N . SER A 1 298 ? -8.148 -15.120 -2.571 1.00 88.75 298 SER A N 1
ATOM 2254 C CA . SER A 1 298 ? -8.039 -15.581 -3.959 1.00 88.75 298 SER A CA 1
ATOM 2255 C C . SER A 1 298 ? -6.686 -16.258 -4.200 1.00 88.75 298 SER A C 1
ATOM 2257 O O . SER A 1 298 ? -5.681 -15.905 -3.592 1.00 88.75 298 SER A O 1
ATOM 2259 N N . LEU A 1 299 ? -6.652 -17.252 -5.089 1.00 88.94 299 LEU A N 1
ATOM 2260 C CA . LEU A 1 299 ? -5.438 -17.976 -5.485 1.00 88.94 299 LEU A CA 1
ATOM 2261 C C . LEU A 1 299 ? -5.222 -17.954 -7.007 1.00 88.94 299 LEU A C 1
ATOM 2263 O O . LEU A 1 299 ? -4.519 -18.821 -7.533 1.00 88.94 299 LEU A O 1
ATOM 2267 N N . GLY A 1 300 ? -5.853 -17.018 -7.725 1.00 83.94 300 GLY A N 1
ATOM 2268 C CA . GLY A 1 300 ? -5.827 -16.950 -9.191 1.00 83.94 300 GLY A CA 1
ATOM 2269 C C . GLY A 1 300 ? -6.587 -18.099 -9.867 1.00 83.94 300 GLY A C 1
ATOM 2270 O O . GLY A 1 300 ? -7.097 -19.017 -9.204 1.00 83.94 300 GLY A O 1
ATOM 2271 N N . ARG A 1 301 ? -6.677 -18.083 -11.206 1.00 81.56 301 ARG A N 1
ATOM 2272 C CA . ARG A 1 301 ? -7.297 -19.126 -12.064 1.00 81.56 301 ARG A CA 1
ATOM 2273 C C . ARG A 1 301 ? -8.533 -19.788 -11.445 1.00 81.56 301 ARG A C 1
ATOM 2275 O O . ARG A 1 301 ? -8.587 -21.011 -11.279 1.00 81.56 301 ARG A O 1
ATOM 2282 N N . ARG A 1 302 ? -9.523 -18.979 -11.065 1.00 84.56 302 ARG A N 1
ATOM 2283 C CA . ARG A 1 302 ? -10.818 -19.450 -10.539 1.00 84.56 302 ARG A CA 1
ATOM 2284 C C . ARG A 1 302 ? -10.707 -20.357 -9.303 1.00 84.56 302 ARG A C 1
ATOM 2286 O O . ARG A 1 302 ? -11.490 -21.290 -9.142 1.00 84.56 302 ARG A O 1
ATOM 2293 N N . SER A 1 303 ? -9.717 -20.115 -8.446 1.00 86.44 303 SER A N 1
ATOM 2294 C CA . SER A 1 303 ? -9.510 -20.850 -7.199 1.00 86.44 303 SER A CA 1
ATOM 2295 C C . SER A 1 303 ? -9.362 -19.890 -6.028 1.00 86.44 303 SER A C 1
ATOM 2297 O O . SER A 1 303 ? -8.778 -18.820 -6.169 1.00 86.44 303 SER A O 1
ATOM 2299 N N . ALA A 1 304 ? -9.876 -20.286 -4.869 1.00 91.25 304 ALA A N 1
ATOM 2300 C CA . ALA A 1 304 ? -9.734 -19.547 -3.622 1.00 91.25 304 ALA A CA 1
ATOM 2301 C C . ALA A 1 304 ? -9.646 -20.515 -2.437 1.00 91.25 304 ALA A C 1
ATOM 2303 O O . ALA A 1 304 ? -9.886 -21.720 -2.570 1.00 91.25 304 ALA A O 1
ATOM 2304 N N . VAL A 1 305 ? -9.324 -19.970 -1.271 1.00 89.75 305 VAL A N 1
ATOM 2305 C CA . VAL A 1 305 ? -9.465 -20.628 0.031 1.00 89.75 305 VAL A CA 1
ATOM 2306 C C . VAL A 1 305 ? -10.403 -19.807 0.896 1.00 89.75 305 VAL A C 1
ATOM 2308 O O . VAL A 1 305 ? -10.350 -18.578 0.883 1.00 89.75 305 VAL A O 1
ATOM 2311 N N . ALA A 1 306 ? -11.283 -20.484 1.625 1.00 88.38 306 ALA A N 1
ATOM 2312 C CA . ALA A 1 306 ? -12.281 -19.850 2.467 1.00 88.38 306 ALA A CA 1
ATOM 2313 C C . ALA A 1 306 ? -12.505 -20.660 3.746 1.00 88.38 306 ALA A C 1
ATOM 2315 O O . ALA A 1 306 ? -12.650 -21.878 3.711 1.00 88.38 306 ALA A O 1
ATOM 2316 N N . GLU A 1 307 ? -12.585 -19.969 4.872 1.00 88.31 307 GLU A N 1
ATOM 2317 C CA . GLU A 1 307 ? -13.119 -20.482 6.125 1.00 88.31 307 GLU A CA 1
ATOM 2318 C C . GLU A 1 307 ? -14.329 -19.626 6.486 1.00 88.31 307 GLU A C 1
ATOM 2320 O O . GLU A 1 307 ? -14.185 -18.418 6.664 1.00 88.31 307 GLU A O 1
ATOM 2325 N N . ILE A 1 308 ? -15.519 -20.219 6.563 1.00 85.31 308 ILE A N 1
ATOM 2326 C CA . ILE A 1 308 ? -16.776 -19.510 6.835 1.00 85.31 308 ILE A CA 1
ATOM 2327 C C . ILE A 1 308 ? -17.524 -20.277 7.920 1.00 85.31 308 ILE A C 1
ATOM 2329 O O . ILE A 1 308 ? -17.827 -21.452 7.739 1.00 85.31 308 ILE A O 1
ATOM 2333 N N . PHE A 1 309 ? -17.801 -19.629 9.055 1.00 83.12 309 PHE A N 1
ATOM 2334 C CA . PHE A 1 309 ? -18.426 -20.271 10.226 1.00 83.12 309 PHE A CA 1
ATOM 2335 C C . PHE A 1 309 ? -17.775 -21.619 10.621 1.00 83.12 309 PHE A C 1
ATOM 2337 O O . PHE A 1 309 ? -18.461 -22.563 10.998 1.00 83.12 309 PHE A O 1
ATOM 2344 N N . GLY A 1 310 ? -16.445 -21.726 10.494 1.00 81.38 310 GLY A N 1
ATOM 2345 C CA . GLY A 1 310 ? -15.673 -22.946 10.781 1.00 81.38 310 GLY A CA 1
ATOM 2346 C C . GLY A 1 310 ? -15.648 -23.989 9.653 1.00 81.38 310 GLY A C 1
ATOM 2347 O O . GLY A 1 310 ? -14.859 -24.932 9.708 1.00 81.38 310 GLY A O 1
ATOM 2348 N N . VAL A 1 311 ? -16.447 -23.816 8.596 1.00 86.06 311 VAL A N 1
ATOM 2349 C CA . VAL A 1 311 ? -16.415 -24.676 7.406 1.00 86.06 311 VAL A CA 1
ATOM 2350 C C . VAL A 1 311 ? -15.272 -24.242 6.495 1.00 86.06 311 VAL A C 1
ATOM 2352 O O . VAL A 1 311 ? -15.208 -23.090 6.061 1.00 86.06 311 VAL A O 1
ATOM 2355 N N . LYS A 1 312 ? -14.373 -25.181 6.188 1.00 91.31 312 LYS A N 1
ATOM 2356 C CA . LYS A 1 312 ? -13.218 -24.980 5.307 1.00 91.31 312 LYS A CA 1
ATOM 2357 C C . LYS A 1 312 ? -13.578 -25.378 3.877 1.00 91.31 312 LYS A C 1
ATOM 2359 O O . LYS A 1 312 ? -13.951 -26.520 3.629 1.00 91.31 312 LYS A O 1
ATOM 2364 N N . LEU A 1 313 ? -13.436 -24.449 2.940 1.00 90.75 313 LEU A N 1
ATOM 2365 C CA . LEU A 1 313 ? -13.716 -24.629 1.518 1.00 90.75 313 LEU A CA 1
ATOM 2366 C C . LEU A 1 313 ? -12.487 -24.232 0.699 1.00 90.75 313 LEU A C 1
ATOM 2368 O O . LEU A 1 313 ? -11.767 -23.290 1.038 1.00 90.75 313 LEU A O 1
ATOM 2372 N N . SER A 1 314 ? -12.258 -24.927 -0.412 1.00 89.94 314 SER A N 1
ATOM 2373 C CA . SER A 1 314 ? -11.159 -24.620 -1.325 1.00 89.94 314 SER A CA 1
ATOM 2374 C C . SER A 1 314 ? -11.530 -24.863 -2.790 1.00 89.94 314 SER A C 1
ATOM 2376 O O . SER A 1 314 ? -12.545 -25.487 -3.108 1.00 89.94 314 SER A O 1
ATOM 2378 N N . GLY A 1 315 ? -10.718 -24.327 -3.701 1.00 89.19 315 GLY A N 1
ATOM 2379 C CA . GLY A 1 315 ? -10.877 -24.529 -5.139 1.00 89.19 315 GLY A CA 1
ATOM 2380 C C . GLY A 1 315 ? -11.982 -23.668 -5.753 1.00 89.19 315 GLY A C 1
ATOM 2381 O O . GLY A 1 315 ? -12.207 -22.527 -5.344 1.00 89.19 315 GLY A O 1
ATOM 2382 N N . PHE A 1 316 ? -12.661 -24.216 -6.762 1.00 88.69 316 PHE A N 1
ATOM 2383 C CA . PHE A 1 316 ? -13.648 -23.485 -7.563 1.00 88.69 316 PHE A CA 1
ATOM 2384 C C . PHE A 1 316 ? -14.882 -23.051 -6.763 1.00 88.69 316 PHE A C 1
ATOM 2386 O O . PHE A 1 316 ? -15.345 -21.922 -6.907 1.00 88.69 316 PHE A O 1
ATOM 2393 N N . LEU A 1 317 ? -15.396 -23.916 -5.880 1.00 88.25 317 LEU A N 1
ATOM 2394 C CA . LEU A 1 317 ? -16.552 -23.580 -5.045 1.00 88.25 317 LEU A CA 1
ATOM 2395 C C . LEU A 1 317 ? -16.226 -22.422 -4.092 1.00 88.25 317 LEU A C 1
ATOM 2397 O O . LEU A 1 317 ? -17.003 -21.474 -3.979 1.00 88.25 317 LEU A O 1
ATOM 2401 N N . ALA A 1 318 ? -15.046 -22.459 -3.463 1.00 87.44 318 ALA 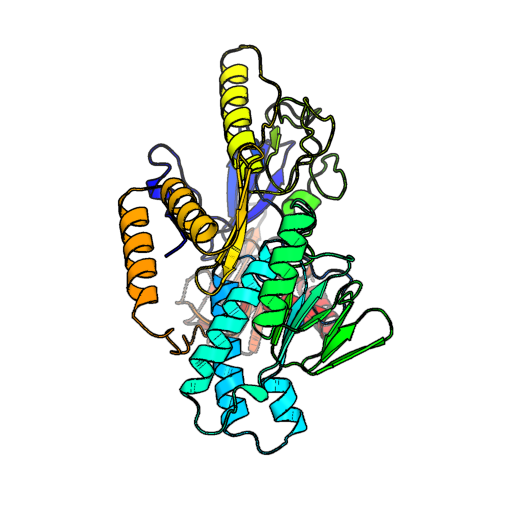A N 1
ATOM 2402 C CA . ALA A 1 318 ? -14.565 -21.357 -2.636 1.00 87.44 318 ALA A CA 1
ATOM 2403 C C . ALA A 1 318 ? -14.404 -20.065 -3.449 1.00 87.44 318 ALA A C 1
ATOM 2405 O O . ALA A 1 318 ? -14.772 -18.998 -2.968 1.00 87.44 318 ALA A O 1
ATOM 2406 N N . TRP A 1 319 ? -13.916 -20.151 -4.690 1.00 89.69 319 TRP A N 1
ATOM 2407 C CA . TRP A 1 319 ? -13.788 -18.995 -5.581 1.00 89.69 319 TRP A CA 1
ATOM 2408 C C . TRP A 1 319 ? -15.140 -18.379 -5.954 1.00 89.69 319 TRP A C 1
ATOM 2410 O O . TRP A 1 319 ? -15.285 -17.156 -5.946 1.00 89.69 319 TRP A O 1
ATOM 2420 N N . TRP A 1 320 ? -16.152 -19.203 -6.232 1.00 87.69 320 TRP A N 1
ATOM 2421 C CA . TRP A 1 320 ? -17.495 -18.712 -6.540 1.00 87.69 320 TRP A CA 1
ATOM 2422 C C . TRP A 1 320 ? -18.136 -18.013 -5.332 1.00 87.69 320 TRP A C 1
ATOM 2424 O O . TRP A 1 320 ? -18.688 -16.919 -5.459 1.00 87.69 320 TRP A O 1
ATOM 2434 N N . ILE A 1 321 ? -17.998 -18.598 -4.137 1.00 88.00 321 ILE A N 1
ATOM 2435 C CA . ILE A 1 321 ? -18.455 -17.983 -2.881 1.00 88.00 321 ILE A CA 1
ATOM 2436 C C . ILE A 1 321 ? -17.708 -16.671 -2.614 1.00 88.00 321 ILE A C 1
ATOM 2438 O O . ILE A 1 321 ? -18.336 -15.666 -2.275 1.00 88.00 321 ILE A O 1
ATOM 2442 N N . TRP A 1 322 ? -16.386 -16.657 -2.811 1.00 88.44 322 TRP A N 1
ATOM 2443 C CA . TRP A 1 322 ? -15.556 -15.461 -2.680 1.00 88.44 322 TRP A CA 1
ATOM 2444 C C . TRP A 1 322 ? -16.063 -14.338 -3.595 1.00 88.44 322 TRP A C 1
ATOM 2446 O O . TRP A 1 322 ? -16.347 -13.245 -3.099 1.00 88.44 322 TRP A O 1
ATOM 2456 N N . ARG A 1 323 ? -16.300 -14.617 -4.889 1.00 87.75 323 ARG A N 1
ATOM 2457 C CA . ARG A 1 323 ? -16.861 -13.638 -5.842 1.00 87.75 323 ARG A CA 1
ATOM 2458 C C . ARG A 1 323 ? -18.197 -13.090 -5.353 1.00 87.75 323 ARG A C 1
ATOM 2460 O O . ARG A 1 323 ? -18.383 -11.876 -5.322 1.00 87.75 323 ARG A O 1
ATOM 2467 N N . THR A 1 324 ? -19.104 -13.969 -4.933 1.00 85.88 324 THR A N 1
ATOM 2468 C CA . THR A 1 324 ? -20.439 -13.586 -4.457 1.00 85.88 324 THR A CA 1
ATOM 2469 C C . THR A 1 324 ? -20.365 -12.678 -3.228 1.00 85.88 324 THR A C 1
ATOM 2471 O O . THR A 1 324 ? -20.975 -11.609 -3.211 1.00 85.88 324 THR A O 1
ATOM 2474 N N . ILE A 1 325 ? -19.577 -13.036 -2.209 1.00 85.94 325 ILE A N 1
ATOM 2475 C CA . ILE A 1 325 ? -19.466 -12.237 -0.979 1.00 85.94 325 ILE A CA 1
ATOM 2476 C C . ILE A 1 325 ? -18.804 -10.881 -1.251 1.00 85.94 325 ILE A C 1
ATOM 2478 O O . ILE A 1 325 ? -19.268 -9.863 -0.733 1.00 85.94 325 ILE A O 1
ATOM 2482 N N . TYR A 1 326 ? -17.738 -10.836 -2.053 1.00 85.25 326 TYR A N 1
ATOM 2483 C CA . TYR A 1 326 ? -17.072 -9.572 -2.378 1.00 85.25 326 TYR A CA 1
ATOM 2484 C C . TYR A 1 326 ? -17.971 -8.657 -3.208 1.00 85.25 326 TYR A C 1
ATOM 2486 O O . TYR A 1 326 ? -18.035 -7.460 -2.926 1.00 85.25 326 TYR A O 1
ATOM 2494 N N . LEU A 1 327 ? -18.751 -9.214 -4.139 1.00 85.31 327 LEU A N 1
ATOM 2495 C CA . LEU A 1 327 ? -19.759 -8.458 -4.875 1.00 85.31 327 LEU A CA 1
ATOM 2496 C C . LEU A 1 327 ? -20.810 -7.862 -3.930 1.00 85.31 327 LEU A C 1
ATOM 2498 O O . LEU A 1 327 ? -21.152 -6.688 -4.040 1.00 85.31 327 LEU A O 1
ATOM 2502 N N . LEU A 1 328 ? -21.292 -8.632 -2.950 1.00 84.75 328 LEU A N 1
ATOM 2503 C CA . LEU A 1 328 ? -22.259 -8.143 -1.963 1.00 84.75 328 LEU A CA 1
ATOM 2504 C C . LEU A 1 328 ? -21.696 -7.016 -1.084 1.00 84.75 328 LEU A C 1
ATOM 2506 O O . LEU A 1 328 ? -22.445 -6.090 -0.758 1.00 84.75 328 LEU A O 1
ATOM 2510 N N . LYS A 1 329 ? -20.398 -7.067 -0.753 1.00 84.44 329 LYS A N 1
ATOM 2511 C CA . LYS A 1 329 ? -19.692 -6.061 0.059 1.00 84.44 329 LYS A CA 1
ATOM 2512 C C . LYS A 1 329 ? -19.425 -4.737 -0.665 1.00 84.44 329 LYS A C 1
ATOM 2514 O O . LYS A 1 329 ? -19.185 -3.739 0.011 1.00 84.44 329 LYS A O 1
ATOM 2519 N N . LEU A 1 330 ? -19.449 -4.701 -1.999 1.00 82.75 330 LEU A N 1
ATOM 2520 C CA . LEU A 1 330 ? -19.231 -3.456 -2.739 1.00 82.75 330 LEU A CA 1
ATOM 2521 C C . LEU A 1 330 ? -20.364 -2.445 -2.482 1.00 82.75 330 LEU A C 1
ATOM 2523 O O . LEU A 1 330 ? -21.541 -2.818 -2.513 1.00 82.75 330 LEU A O 1
ATOM 2527 N N . PRO A 1 331 ? -20.048 -1.157 -2.257 1.00 79.00 331 PRO A N 1
ATOM 2528 C CA . PRO A 1 331 ? -21.067 -0.136 -2.066 1.00 79.00 331 PRO A CA 1
ATOM 2529 C C . PRO A 1 331 ? -21.637 0.334 -3.416 1.00 79.00 331 PRO A C 1
ATOM 2531 O O . PRO A 1 331 ? -20.886 0.744 -4.301 1.00 79.00 331 PRO A O 1
ATOM 2534 N N . GLY A 1 332 ? -22.970 0.326 -3.543 1.00 80.12 332 GLY A N 1
ATOM 2535 C CA . GLY A 1 332 ? -23.703 0.780 -4.737 1.00 80.12 332 GLY A CA 1
ATOM 2536 C C . GLY A 1 332 ? -24.040 -0.337 -5.734 1.00 80.12 332 GLY A C 1
ATOM 2537 O O . GLY A 1 332 ? -23.249 -1.250 -5.956 1.00 80.12 332 GLY A O 1
ATOM 2538 N N . PHE A 1 333 ? -25.238 -0.288 -6.329 1.00 82.12 333 PHE A N 1
ATOM 2539 C CA . PHE A 1 333 ? -25.709 -1.301 -7.287 1.00 82.12 333 PHE A CA 1
ATOM 2540 C C . PHE A 1 333 ? -25.018 -1.190 -8.654 1.00 82.12 333 PHE A C 1
ATOM 2542 O O . PHE A 1 333 ? -24.603 -2.198 -9.220 1.00 82.12 333 PHE A O 1
ATOM 2549 N N . ASP A 1 334 ? -24.826 0.037 -9.142 1.00 81.38 334 ASP A N 1
ATOM 2550 C CA . ASP A 1 334 ? -24.108 0.345 -10.384 1.00 81.38 334 ASP A CA 1
ATOM 2551 C C . ASP A 1 334 ? -22.708 -0.273 -10.388 1.00 81.38 334 ASP A C 1
ATOM 2553 O O . ASP A 1 334 ? -22.255 -0.832 -11.391 1.00 81.38 334 ASP A O 1
ATOM 2557 N N . ARG A 1 335 ? -22.038 -0.234 -9.231 1.00 81.19 335 ARG A N 1
ATOM 2558 C CA . ARG A 1 335 ? -20.703 -0.792 -9.109 1.00 81.19 335 ARG A CA 1
ATOM 2559 C C . ARG A 1 335 ? -20.690 -2.311 -9.113 1.00 81.19 335 ARG A C 1
ATOM 2561 O O . ARG A 1 335 ? -19.838 -2.906 -9.770 1.00 81.19 335 ARG A O 1
ATOM 2568 N N . LYS A 1 336 ? -21.635 -2.935 -8.413 1.00 85.88 336 LYS A N 1
ATOM 2569 C CA . LYS A 1 336 ? -21.800 -4.392 -8.447 1.00 85.88 336 LYS A CA 1
ATOM 2570 C C . LYS A 1 336 ? -22.002 -4.870 -9.881 1.00 85.88 336 LYS A C 1
ATOM 2572 O O . LYS A 1 336 ? -21.305 -5.780 -10.309 1.00 85.88 336 LYS A O 1
ATOM 2577 N N . LEU A 1 337 ? -22.874 -4.212 -10.644 1.00 85.19 337 LEU A N 1
ATOM 2578 C CA . LEU A 1 337 ? -23.120 -4.581 -12.037 1.00 85.19 337 LEU A CA 1
ATOM 2579 C C . LEU A 1 337 ? -21.853 -4.482 -12.898 1.00 85.19 337 LEU A C 1
ATOM 2581 O O . LEU A 1 337 ? -21.553 -5.410 -13.645 1.00 85.19 337 LEU A O 1
ATOM 2585 N N . ARG A 1 338 ? -21.083 -3.395 -12.763 1.00 84.88 338 ARG A N 1
ATOM 2586 C CA . ARG A 1 338 ? -19.841 -3.208 -13.524 1.00 84.88 338 ARG A CA 1
ATOM 2587 C C . ARG A 1 338 ? -18.803 -4.284 -13.209 1.00 84.88 338 ARG A C 1
ATOM 2589 O O . ARG A 1 338 ? -18.365 -4.971 -14.116 1.00 84.88 338 ARG A O 1
ATOM 2596 N N . VAL A 1 339 ? -18.504 -4.502 -11.927 1.00 83.56 339 VAL A N 1
ATOM 2597 C CA . VAL A 1 339 ? -17.537 -5.531 -11.501 1.00 83.56 339 VAL A CA 1
ATOM 2598 C C . VAL A 1 339 ? -17.993 -6.932 -11.912 1.00 83.56 339 VAL A C 1
ATOM 2600 O O . VAL A 1 339 ? -17.181 -7.739 -12.350 1.00 83.56 339 VAL A O 1
ATOM 2603 N N . ALA A 1 340 ? -19.291 -7.230 -11.810 1.00 84.25 340 ALA A N 1
ATOM 2604 C CA . ALA A 1 340 ? -19.832 -8.503 -12.275 1.00 84.25 340 ALA A CA 1
ATOM 2605 C C . ALA A 1 340 ? -19.669 -8.680 -13.792 1.00 84.25 340 ALA A C 1
ATOM 2607 O O . ALA A 1 340 ? -19.356 -9.785 -14.232 1.00 84.25 340 ALA A O 1
ATOM 2608 N N . THR A 1 341 ? -19.861 -7.611 -14.568 1.00 83.94 341 THR A N 1
ATOM 2609 C CA . THR A 1 341 ? -19.681 -7.612 -16.026 1.00 83.94 341 THR A CA 1
ATOM 2610 C C . THR A 1 341 ? -18.215 -7.824 -16.384 1.00 83.94 341 THR A C 1
ATOM 2612 O O . THR A 1 341 ? -17.919 -8.764 -17.115 1.00 83.94 341 THR A O 1
ATOM 2615 N N . ASP A 1 342 ? -17.306 -7.043 -15.796 1.00 82.44 342 ASP A N 1
ATOM 2616 C CA . ASP A 1 342 ? -15.859 -7.153 -16.019 1.00 82.44 342 ASP A CA 1
ATOM 2617 C C . ASP A 1 342 ? -15.377 -8.577 -15.708 1.00 82.44 342 ASP A C 1
ATOM 2619 O O . ASP A 1 342 ? -14.873 -9.276 -16.582 1.00 82.44 342 ASP A O 1
ATOM 2623 N N . TRP A 1 343 ? -15.693 -9.099 -14.517 1.00 82.69 343 TRP A N 1
ATOM 2624 C CA . TRP A 1 343 ? -15.336 -10.469 -14.137 1.00 82.69 343 TRP A CA 1
ATOM 2625 C C . TRP A 1 343 ? -16.009 -11.565 -14.974 1.00 82.69 343 TRP A C 1
ATOM 2627 O O . TRP A 1 343 ? -15.674 -12.742 -14.815 1.00 82.69 343 TRP A O 1
ATOM 2637 N N . THR A 1 344 ? -17.050 -11.243 -15.740 1.00 82.88 344 THR A N 1
ATOM 2638 C CA . THR A 1 344 ? -17.687 -12.179 -16.676 1.00 82.88 344 THR A CA 1
ATOM 2639 C C . THR A 1 344 ? -16.974 -12.136 -18.021 1.00 82.88 344 THR A C 1
ATOM 2641 O O . THR A 1 344 ? -16.689 -13.191 -18.580 1.00 82.88 344 THR A O 1
ATOM 2644 N N . LEU A 1 345 ? -16.621 -10.942 -18.500 1.00 81.56 345 LEU A N 1
ATOM 2645 C CA . LEU A 1 345 ? -15.824 -10.749 -19.708 1.00 81.56 345 LEU A CA 1
ATOM 2646 C C . LEU A 1 345 ? -14.424 -11.361 -19.561 1.00 81.56 345 LEU A C 1
ATOM 2648 O O . LEU A 1 345 ? -13.993 -12.075 -20.461 1.00 81.56 345 LEU A O 1
ATOM 2652 N N . ASP A 1 346 ? -13.784 -11.219 -18.398 1.00 79.31 346 ASP A N 1
ATOM 2653 C CA . ASP A 1 346 ? -12.481 -11.828 -18.076 1.00 79.31 346 ASP A CA 1
ATOM 2654 C C . ASP A 1 346 ? -12.494 -13.369 -18.135 1.00 79.31 346 ASP A C 1
ATOM 2656 O O . ASP A 1 346 ? -11.450 -14.018 -18.197 1.00 79.31 346 ASP A O 1
ATOM 2660 N N . LEU A 1 347 ? -13.673 -14.008 -18.095 1.00 77.62 347 LEU A N 1
ATOM 2661 C CA . LEU A 1 347 ? -13.765 -15.461 -18.283 1.00 77.62 347 LEU A CA 1
ATOM 2662 C C . LEU A 1 347 ? -13.562 -15.876 -19.742 1.00 77.62 347 LEU A C 1
ATOM 2664 O O . LEU A 1 347 ? -13.257 -17.049 -19.976 1.00 77.62 347 LEU A O 1
ATOM 2668 N N . LEU A 1 348 ? -13.779 -14.949 -20.676 1.00 77.56 348 LEU A N 1
ATOM 2669 C CA . LEU A 1 348 ? -13.826 -15.174 -22.119 1.00 77.56 348 LEU A CA 1
ATOM 2670 C C . LEU A 1 348 ? -12.687 -14.464 -22.857 1.00 77.56 348 LEU A C 1
ATOM 2672 O O . LEU A 1 348 ? -12.208 -14.980 -23.863 1.00 77.56 348 LEU A O 1
ATOM 2676 N N . LEU A 1 349 ? -12.266 -13.296 -22.373 1.00 79.56 349 LEU A N 1
ATOM 2677 C CA . LEU A 1 349 ? -11.274 -12.447 -23.023 1.00 79.56 349 LEU A CA 1
ATOM 2678 C C . LEU A 1 349 ? -9.872 -12.663 -22.427 1.00 79.56 349 LEU A C 1
ATOM 2680 O O . LEU A 1 349 ? -9.744 -12.890 -21.222 1.00 79.56 349 LEU A O 1
ATOM 2684 N N . PRO A 1 350 ? -8.807 -12.602 -23.250 1.00 74.56 350 PRO A N 1
ATOM 2685 C CA . PRO A 1 350 ? -7.439 -12.583 -22.744 1.00 74.56 350 PRO A CA 1
ATOM 2686 C C . PRO A 1 350 ? -7.168 -11.288 -21.958 1.00 74.56 350 PRO A C 1
ATOM 2688 O O . PRO A 1 350 ? -7.848 -10.283 -22.182 1.00 74.56 350 PRO A O 1
ATOM 2691 N N . PRO A 1 351 ? -6.169 -11.285 -21.056 1.00 78.62 351 PRO A N 1
ATOM 2692 C CA . PRO A 1 351 ? -5.794 -10.068 -20.354 1.00 78.62 351 PRO A CA 1
ATOM 2693 C C . PRO A 1 351 ? -5.307 -9.010 -21.345 1.00 78.62 351 PRO A C 1
ATOM 2695 O O . PRO A 1 351 ? -4.561 -9.310 -22.277 1.00 78.62 351 PRO A O 1
ATOM 2698 N N . ASP A 1 352 ? -5.702 -7.763 -21.108 1.00 78.12 352 ASP A N 1
ATOM 2699 C CA . ASP A 1 352 ? -5.192 -6.629 -21.867 1.00 78.12 352 ASP A CA 1
ATOM 2700 C C . ASP A 1 352 ? -3.696 -6.435 -21.557 1.00 78.12 352 ASP A C 1
ATOM 2702 O O . ASP A 1 352 ? -3.304 -6.375 -20.384 1.00 78.12 352 ASP A O 1
ATOM 2706 N N . ILE A 1 353 ? -2.874 -6.300 -22.598 1.00 80.44 353 ILE A N 1
ATOM 2707 C CA . ILE A 1 353 ? -1.424 -6.059 -22.531 1.00 80.44 353 ILE A CA 1
ATOM 2708 C C . ILE A 1 353 ? -1.033 -4.634 -22.950 1.00 80.44 353 ILE A C 1
ATOM 2710 O O . ILE A 1 353 ? 0.148 -4.323 -23.038 1.00 80.44 353 ILE A O 1
ATOM 2714 N N . VAL A 1 354 ? -1.999 -3.738 -23.176 1.00 81.56 354 VAL A N 1
ATOM 2715 C CA . VAL A 1 354 ? -1.719 -2.334 -23.496 1.00 81.56 354 VAL A CA 1
ATOM 2716 C C . VAL A 1 354 ? -1.011 -1.669 -22.323 1.00 81.56 354 VAL A C 1
ATOM 2718 O O . VAL A 1 354 ? -1.563 -1.563 -21.221 1.00 81.56 354 VAL A O 1
ATOM 2721 N N . GLN A 1 355 ? 0.203 -1.180 -22.564 1.00 73.25 355 GLN A N 1
ATOM 2722 C CA . GLN A 1 355 ? 0.919 -0.352 -21.607 1.00 73.25 355 GLN A CA 1
ATOM 2723 C C . GLN A 1 355 ? 0.239 1.015 -21.512 1.00 73.25 355 GLN A C 1
ATOM 2725 O O . GLN A 1 355 ? 0.126 1.755 -22.490 1.00 73.25 355 GLN A O 1
ATOM 2730 N N . LEU A 1 356 ? -0.205 1.374 -20.310 1.00 74.75 356 LEU A N 1
ATOM 2731 C CA . LEU A 1 356 ? -0.735 2.706 -20.063 1.00 74.75 356 LEU A CA 1
ATOM 2732 C C . LEU A 1 356 ? 0.444 3.603 -19.713 1.00 74.75 356 LEU A C 1
ATOM 2734 O O . LEU A 1 356 ? 0.959 3.518 -18.601 1.00 74.75 356 LEU A O 1
ATOM 2738 N N . LYS A 1 357 ? 0.875 4.469 -20.634 1.00 58.56 357 LYS A N 1
ATOM 2739 C CA . LYS A 1 357 ? 1.851 5.513 -20.301 1.00 58.56 357 LYS A CA 1
ATOM 2740 C C . LYS A 1 357 ? 1.208 6.512 -19.347 1.00 58.56 357 LYS A C 1
ATOM 2742 O O . LYS A 1 357 ? 0.569 7.479 -19.748 1.00 58.56 357 LYS A O 1
ATOM 2747 N N . THR A 1 358 ? 1.351 6.245 -18.057 1.00 59.41 358 THR A N 1
ATOM 2748 C CA . THR A 1 358 ? 1.044 7.181 -16.981 1.00 59.41 358 THR A CA 1
ATOM 2749 C C . THR A 1 358 ? 2.305 7.970 -16.660 1.00 59.41 358 THR A C 1
ATOM 2751 O O . THR A 1 358 ? 2.730 8.004 -15.506 1.00 59.41 358 THR A O 1
ATOM 2754 N N . ASP A 1 359 ? 2.949 8.545 -17.676 1.00 52.06 359 ASP A N 1
ATOM 2755 C CA . ASP A 1 359 ? 4.072 9.442 -17.445 1.00 52.06 359 ASP A CA 1
ATOM 2756 C C . ASP A 1 359 ? 3.505 10.663 -16.720 1.00 52.06 359 ASP A C 1
ATOM 2758 O O . ASP A 1 359 ? 2.867 11.541 -17.304 1.00 52.06 359 ASP A O 1
ATOM 2762 N N . ARG A 1 360 ? 3.678 10.697 -15.398 1.00 49.25 360 ARG A N 1
ATOM 2763 C CA . ARG A 1 360 ? 3.711 11.976 -14.705 1.00 49.25 360 ARG A CA 1
ATOM 2764 C C . ARG A 1 360 ? 5.024 12.605 -15.122 1.00 49.25 360 ARG A C 1
ATOM 2766 O O . ARG A 1 360 ? 6.060 11.946 -15.041 1.00 49.25 360 ARG A O 1
ATOM 2773 N N . ALA A 1 361 ? 4.971 13.862 -15.558 1.00 46.78 361 ALA A N 1
ATOM 2774 C CA . ALA A 1 361 ? 6.170 14.675 -15.624 1.00 46.78 361 ALA A CA 1
ATOM 2775 C C . ALA A 1 361 ? 6.960 14.425 -14.334 1.00 46.78 361 ALA A C 1
ATOM 2777 O O . ALA A 1 361 ? 6.371 14.397 -13.245 1.00 46.78 361 ALA A O 1
ATOM 2778 N N . VAL A 1 362 ? 8.267 14.191 -14.488 1.00 57.06 362 VAL A N 1
ATOM 2779 C CA . VAL A 1 362 ? 9.265 14.287 -13.418 1.00 57.06 362 VAL A CA 1
ATOM 2780 C C . VAL A 1 362 ? 8.830 15.427 -12.495 1.00 57.06 362 VAL A C 1
ATOM 2782 O O . VAL A 1 362 ? 8.242 16.391 -12.986 1.00 57.06 362 VAL A O 1
ATOM 2785 N N . GLY A 1 363 ? 9.084 15.355 -11.185 1.00 66.75 363 GLY A N 1
ATOM 2786 C CA . GLY A 1 363 ? 8.711 16.403 -10.213 1.00 66.75 363 GLY A CA 1
ATOM 2787 C C . GLY A 1 363 ? 9.301 17.796 -10.495 1.00 66.75 363 GLY A C 1
ATOM 2788 O O . GLY A 1 363 ? 9.384 18.611 -9.598 1.00 66.75 363 GLY A O 1
ATOM 2789 N N . VAL A 1 364 ? 9.745 18.041 -11.721 1.00 77.25 364 VAL A N 1
ATOM 2790 C CA . VAL A 1 364 ? 10.165 19.248 -12.389 1.00 77.25 364 VAL A CA 1
ATOM 2791 C C . VAL A 1 364 ? 9.183 19.512 -13.548 1.00 77.25 364 VAL A C 1
ATOM 2793 O O . VAL A 1 364 ? 9.143 18.757 -14.522 1.00 77.25 364 VAL A O 1
ATOM 2796 N N . ARG A 1 365 ? 8.411 20.600 -13.496 1.00 82.50 365 ARG A N 1
ATOM 2797 C CA . ARG A 1 365 ? 7.545 21.034 -14.612 1.00 82.50 365 ARG A CA 1
ATOM 2798 C C . ARG A 1 365 ? 7.745 22.505 -14.940 1.00 82.50 365 ARG A C 1
ATOM 2800 O O . ARG A 1 365 ? 8.214 23.269 -14.105 1.00 82.50 365 ARG A O 1
ATOM 2807 N N . ARG A 1 366 ? 7.369 22.906 -16.154 1.00 86.69 366 ARG A N 1
ATOM 2808 C CA . ARG A 1 366 ? 7.320 24.322 -16.532 1.00 86.69 366 ARG A CA 1
ATOM 2809 C C . ARG A 1 366 ? 6.001 24.929 -16.072 1.00 86.69 366 ARG A C 1
ATOM 2811 O O . ARG A 1 366 ? 4.945 24.346 -16.310 1.00 86.69 366 ARG A O 1
ATOM 2818 N N . GLU A 1 367 ? 6.078 26.081 -15.427 1.00 89.81 367 GLU A N 1
ATOM 2819 C CA . GLU A 1 367 ? 4.927 26.897 -15.049 1.00 89.81 367 GLU A CA 1
ATOM 2820 C C . GLU A 1 367 ? 5.108 28.306 -15.606 1.00 89.81 367 GLU A C 1
ATOM 2822 O O . GLU A 1 367 ? 6.231 28.791 -15.746 1.00 89.81 367 GLU A O 1
ATOM 2827 N N . TYR A 1 368 ? 3.993 28.941 -15.940 1.00 90.94 368 TYR A N 1
ATOM 2828 C CA . TYR A 1 368 ? 3.956 30.285 -16.491 1.00 90.94 368 TYR A CA 1
ATOM 2829 C C . TYR A 1 368 ? 3.052 31.155 -15.624 1.00 90.94 368 TYR A C 1
ATOM 2831 O O . TYR A 1 368 ? 1.974 30.717 -15.208 1.00 90.94 368 TYR A O 1
ATOM 2839 N N . PHE A 1 369 ? 3.504 32.375 -15.361 1.00 89.81 369 PHE A N 1
ATOM 2840 C CA . PHE A 1 369 ? 2.803 33.365 -14.557 1.00 89.81 369 PHE A CA 1
ATOM 2841 C C . PHE A 1 369 ? 2.687 34.669 -15.337 1.00 89.81 369 PHE A C 1
ATOM 2843 O O . PHE A 1 369 ? 3.682 35.182 -15.851 1.00 89.81 369 PHE A O 1
ATOM 2850 N N . GLU A 1 370 ? 1.475 35.213 -15.397 1.00 93.50 370 GLU A N 1
ATOM 2851 C CA . GLU A 1 370 ? 1.222 36.525 -15.993 1.00 93.50 370 GLU A CA 1
ATOM 2852 C C . GLU A 1 370 ? 1.765 37.655 -15.113 1.00 93.50 370 GLU A C 1
ATOM 2854 O O . GLU A 1 370 ? 1.887 37.515 -13.892 1.00 93.50 370 GLU A O 1
ATOM 2859 N N . ALA A 1 371 ? 2.039 38.813 -15.717 1.00 91.44 371 ALA A N 1
ATOM 2860 C CA . ALA A 1 371 ? 2.442 39.999 -14.965 1.00 91.44 371 ALA A CA 1
ATOM 2861 C C . ALA A 1 371 ? 1.397 40.352 -13.886 1.00 91.44 371 ALA A C 1
ATOM 2863 O O . ALA A 1 371 ? 0.194 40.417 -14.141 1.00 91.44 371 ALA A O 1
ATOM 2864 N N . GLY A 1 372 ? 1.860 40.576 -12.658 1.00 87.31 372 GLY A N 1
ATOM 2865 C CA . GLY A 1 372 ? 1.026 40.822 -11.482 1.00 87.31 372 GLY A CA 1
ATOM 2866 C C . GLY A 1 372 ? 0.491 39.560 -10.793 1.00 87.31 372 GLY A C 1
ATOM 2867 O O . GLY A 1 372 ? -0.066 39.666 -9.697 1.00 87.31 372 GLY A O 1
ATOM 2868 N N . GLN A 1 373 ? 0.675 38.366 -11.364 1.00 90.00 373 GLN A N 1
ATOM 2869 C CA . GLN A 1 373 ? 0.229 37.117 -10.750 1.00 90.00 373 GLN A CA 1
ATOM 2870 C C . GLN A 1 373 ? 1.161 36.700 -9.604 1.00 90.00 373 GLN A C 1
ATOM 2872 O O . GLN A 1 373 ? 2.382 36.628 -9.754 1.00 90.00 373 GLN A O 1
ATOM 2877 N N . ALA A 1 374 ? 0.583 36.404 -8.438 1.00 89.19 374 ALA A N 1
ATOM 2878 C CA . ALA A 1 374 ? 1.333 35.837 -7.323 1.00 89.19 374 ALA A CA 1
ATOM 2879 C C . ALA A 1 374 ? 1.680 34.367 -7.605 1.00 89.19 374 ALA A C 1
ATOM 2881 O O . ALA A 1 374 ? 0.796 33.577 -7.942 1.00 89.19 374 ALA A O 1
ATOM 2882 N N . VAL A 1 375 ? 2.952 34.012 -7.426 1.00 87.88 375 VAL A N 1
ATOM 2883 C CA . VAL A 1 375 ? 3.440 32.629 -7.504 1.00 87.88 375 VAL A CA 1
ATOM 2884 C C . VAL A 1 375 ? 3.076 31.877 -6.220 1.00 87.88 375 VAL A C 1
ATOM 2886 O O . VAL A 1 375 ? 2.526 30.782 -6.272 1.00 87.88 375 VAL A O 1
ATOM 2889 N N . PHE A 1 376 ? 3.323 32.493 -5.061 1.00 89.31 376 PHE A N 1
ATOM 2890 C CA . PHE A 1 376 ? 2.837 32.060 -3.746 1.00 89.31 376 PHE A CA 1
ATOM 2891 C C . PHE A 1 376 ? 2.805 33.249 -2.782 1.00 89.31 376 PHE A C 1
ATOM 2893 O O . PHE A 1 376 ? 3.422 34.287 -3.042 1.00 89.31 376 PHE A O 1
ATOM 2900 N N . GLN A 1 377 ? 2.098 33.098 -1.664 1.00 88.62 377 GLN A N 1
ATOM 2901 C CA . GLN A 1 377 ? 1.956 34.140 -0.650 1.00 88.62 377 GLN A CA 1
ATOM 2902 C C . GLN A 1 377 ? 2.797 33.850 0.593 1.00 88.62 377 GLN A C 1
ATOM 2904 O O . GLN A 1 377 ? 3.105 32.704 0.916 1.00 88.62 377 GLN A O 1
ATOM 2909 N N . GLU A 1 378 ? 3.162 34.914 1.304 1.00 87.31 378 GLU A N 1
ATOM 2910 C CA . GLU A 1 378 ? 3.739 34.815 2.644 1.00 87.31 378 GLU A CA 1
ATOM 2911 C C . GLU A 1 378 ? 2.789 34.031 3.565 1.00 87.31 378 GLU A C 1
ATOM 2913 O O . GLU A 1 378 ? 1.583 34.279 3.574 1.00 87.31 378 GLU A O 1
ATOM 2918 N N . GLY A 1 379 ? 3.331 33.077 4.323 1.00 83.06 379 GLY A N 1
ATOM 2919 C CA . GLY A 1 379 ? 2.569 32.177 5.191 1.00 83.06 379 GLY A CA 1
ATOM 2920 C C . GLY A 1 379 ? 2.096 30.880 4.525 1.00 83.06 379 GLY A C 1
ATOM 2921 O O . GLY A 1 379 ? 1.724 29.951 5.238 1.00 83.06 379 GLY A O 1
ATOM 2922 N N . ASP A 1 380 ? 2.159 30.763 3.195 1.00 82.31 380 ASP A N 1
ATOM 2923 C CA . ASP A 1 380 ? 1.849 29.505 2.507 1.00 82.31 380 ASP A CA 1
ATOM 2924 C C . ASP A 1 380 ? 2.840 28.391 2.889 1.00 82.31 380 ASP A C 1
ATOM 2926 O O . ASP A 1 380 ? 3.969 28.650 3.311 1.00 82.31 380 ASP A O 1
ATOM 2930 N N . ARG A 1 381 ? 2.485 27.118 2.681 1.00 81.75 381 ARG A N 1
ATOM 2931 C CA . ARG A 1 381 ? 3.466 26.033 2.824 1.00 81.75 381 ARG A CA 1
ATOM 2932 C C . ARG A 1 381 ? 4.489 26.090 1.686 1.00 81.75 381 ARG A C 1
ATOM 2934 O O . ARG A 1 381 ? 4.143 26.308 0.526 1.00 81.75 381 ARG A O 1
ATOM 2941 N N . GLY A 1 382 ? 5.759 25.818 1.997 1.00 81.88 382 GLY A N 1
ATOM 2942 C CA . GLY A 1 382 ? 6.752 25.518 0.966 1.00 81.88 382 GLY A CA 1
ATOM 2943 C C . GLY A 1 382 ? 6.360 24.255 0.207 1.00 81.88 382 GLY A C 1
ATOM 2944 O O . GLY A 1 382 ? 6.491 23.173 0.744 1.00 81.88 382 GLY A O 1
ATOM 2945 N N . ASP A 1 383 ? 5.857 24.329 -1.008 1.00 79.69 383 ASP A N 1
ATOM 2946 C CA . ASP A 1 383 ? 5.463 23.145 -1.785 1.00 79.69 383 ASP A CA 1
ATOM 2947 C C . ASP A 1 383 ? 6.432 22.849 -2.931 1.00 79.69 383 ASP A C 1
ATOM 2949 O O . ASP A 1 383 ? 6.551 21.700 -3.357 1.00 79.69 383 ASP A O 1
ATOM 2953 N N . ARG A 1 384 ? 7.133 23.879 -3.416 1.00 87.50 384 ARG A N 1
ATOM 2954 C CA . ARG A 1 384 ? 8.011 23.825 -4.591 1.00 87.50 384 ARG A CA 1
ATOM 2955 C C . ARG A 1 384 ? 9.174 24.808 -4.503 1.00 87.50 384 ARG A C 1
ATOM 2957 O O . ARG A 1 384 ? 9.042 25.879 -3.900 1.00 87.50 384 ARG A O 1
ATOM 2964 N N . LEU A 1 385 ? 10.281 24.450 -5.136 1.00 89.94 385 LEU A N 1
ATOM 2965 C CA . LEU A 1 385 ? 11.357 25.356 -5.523 1.00 89.94 385 LEU A CA 1
ATOM 2966 C C . LEU A 1 385 ? 11.058 25.850 -6.936 1.00 89.94 385 LEU A C 1
ATOM 2968 O O . LEU A 1 385 ? 10.649 25.056 -7.780 1.00 89.94 385 LEU A O 1
ATOM 2972 N N . TYR A 1 386 ? 11.306 27.123 -7.212 1.00 90.19 386 TYR A N 1
ATOM 2973 C CA . TYR A 1 386 ? 11.169 27.673 -8.554 1.00 90.19 386 TYR A CA 1
ATOM 2974 C C . TYR A 1 386 ? 12.515 28.190 -9.044 1.00 90.19 386 TYR A C 1
ATOM 2976 O O . TYR A 1 386 ? 13.225 28.869 -8.305 1.00 90.19 386 TYR A O 1
ATOM 2984 N N . VAL A 1 387 ? 12.853 27.879 -10.292 1.00 91.00 387 VAL A N 1
ATOM 2985 C CA . VAL A 1 387 ? 13.998 28.452 -11.008 1.00 91.00 387 VAL A CA 1
ATOM 2986 C C . VAL A 1 387 ? 13.458 29.275 -12.165 1.00 91.00 387 VAL A C 1
ATOM 2988 O O . VAL A 1 387 ? 12.717 28.751 -12.996 1.00 91.00 387 VAL A O 1
ATOM 2991 N N . ILE A 1 388 ? 13.795 30.560 -12.220 1.00 91.00 388 ILE A N 1
ATOM 2992 C CA . ILE A 1 388 ? 13.311 31.455 -13.271 1.00 91.00 388 ILE A CA 1
ATOM 2993 C C . ILE A 1 388 ? 14.053 31.120 -14.558 1.00 91.00 388 ILE A C 1
ATOM 2995 O O . ILE A 1 388 ? 15.279 31.160 -14.609 1.00 91.00 388 ILE A O 1
ATOM 2999 N N . THR A 1 389 ? 13.309 30.776 -15.602 1.00 89.31 389 THR A N 1
ATOM 3000 C CA . THR A 1 389 ? 13.875 30.527 -16.935 1.00 89.31 389 THR A CA 1
ATOM 3001 C C . THR A 1 389 ? 13.788 31.764 -17.822 1.00 89.31 389 THR A C 1
ATOM 3003 O O . THR A 1 389 ? 14.691 32.004 -18.614 1.00 89.31 389 THR A O 1
ATOM 3006 N N . GLU A 1 390 ? 12.740 32.571 -17.651 1.00 90.56 390 GLU A N 1
ATOM 3007 C CA . GLU A 1 390 ? 12.501 33.812 -18.389 1.00 90.56 390 GLU A CA 1
ATOM 3008 C C . GLU A 1 390 ? 11.568 34.713 -17.568 1.00 90.56 390 GLU A C 1
ATOM 3010 O O . GLU A 1 390 ? 10.692 34.197 -16.874 1.00 90.56 390 GLU A O 1
ATOM 3015 N N . GLY A 1 391 ? 11.730 36.034 -17.659 1.00 92.94 391 GLY A N 1
ATOM 3016 C CA . GLY A 1 391 ? 10.930 37.014 -16.921 1.00 92.94 391 GLY A CA 1
ATOM 3017 C C . GLY A 1 391 ? 11.549 37.444 -15.589 1.00 92.94 391 GLY A C 1
ATOM 3018 O O . GLY A 1 391 ? 12.698 37.124 -15.278 1.00 92.94 391 GLY A O 1
ATOM 3019 N N . GLU A 1 392 ? 10.781 38.213 -14.821 1.00 94.00 392 GLU A N 1
ATOM 3020 C CA . GLU A 1 392 ? 11.189 38.787 -13.541 1.00 94.00 392 GLU A CA 1
ATOM 3021 C C . GLU A 1 392 ? 10.085 38.633 -12.498 1.00 94.00 392 GLU A C 1
ATOM 3023 O O . GLU A 1 392 ? 8.907 38.888 -12.765 1.00 94.00 392 GLU A O 1
ATOM 3028 N N . VAL A 1 393 ? 10.481 38.306 -11.269 1.00 95.12 393 VAL A N 1
ATOM 3029 C CA . VAL A 1 393 ? 9.594 38.295 -10.101 1.00 95.12 393 VAL A CA 1
ATOM 3030 C C . VAL A 1 393 ? 10.087 39.276 -9.044 1.00 95.12 393 VAL A C 1
ATOM 3032 O O . VAL A 1 393 ? 11.277 39.562 -8.934 1.00 95.12 393 VAL A O 1
ATOM 3035 N N . GLU A 1 394 ? 9.175 39.774 -8.223 1.00 94.94 394 GLU A N 1
ATOM 3036 C CA . GLU A 1 394 ? 9.480 40.551 -7.028 1.00 94.94 394 GLU A CA 1
ATOM 3037 C C . GLU A 1 394 ? 9.104 39.771 -5.768 1.00 94.94 394 GLU A C 1
ATOM 3039 O O . GLU A 1 394 ? 8.074 39.093 -5.705 1.00 94.94 394 GLU A O 1
ATOM 3044 N N . VAL A 1 395 ? 9.960 39.880 -4.757 1.00 92.12 395 VAL A N 1
ATOM 3045 C CA . VAL A 1 395 ? 9.774 39.299 -3.430 1.00 92.12 395 VAL A CA 1
ATOM 3046 C C . VAL A 1 395 ? 9.265 40.399 -2.505 1.00 92.12 395 VAL A C 1
ATOM 3048 O O . VAL A 1 395 ? 9.934 41.412 -2.302 1.00 92.12 395 VAL A O 1
ATOM 3051 N N . LEU A 1 396 ? 8.075 40.205 -1.951 1.00 89.81 396 LEU A N 1
ATOM 3052 C CA . LEU A 1 396 ? 7.349 41.163 -1.123 1.00 89.81 396 LEU A CA 1
ATOM 3053 C C . LEU A 1 396 ? 7.189 40.594 0.286 1.00 89.81 396 LEU A C 1
ATOM 3055 O O . LEU A 1 396 ? 6.693 39.477 0.440 1.00 89.81 396 LEU A O 1
ATOM 3059 N N . LYS A 1 397 ? 7.527 41.363 1.318 1.00 87.94 397 LYS A N 1
ATOM 3060 C CA . LYS A 1 397 ? 7.285 40.989 2.719 1.00 87.94 397 LYS A CA 1
ATOM 3061 C C . LYS A 1 397 ? 6.328 41.980 3.356 1.00 87.94 397 LYS A C 1
ATOM 3063 O O . LYS A 1 397 ? 6.388 43.172 3.059 1.00 87.94 397 LYS A O 1
ATOM 3068 N N . ARG A 1 398 ? 5.408 41.509 4.194 1.00 82.31 398 ARG A N 1
ATOM 3069 C CA . ARG A 1 398 ? 4.527 42.416 4.937 1.00 82.31 398 ARG A CA 1
ATOM 3070 C C . ARG A 1 398 ? 5.280 43.013 6.121 1.00 82.31 398 ARG A C 1
ATOM 3072 O O . ARG A 1 398 ? 5.894 42.296 6.907 1.00 82.31 398 ARG A O 1
ATOM 3079 N N . ASP A 1 399 ? 5.230 44.335 6.252 1.00 75.88 399 ASP A N 1
ATOM 3080 C CA . ASP A 1 399 ? 5.705 45.015 7.455 1.00 75.88 399 ASP A CA 1
ATOM 3081 C C . ASP A 1 399 ? 4.746 44.792 8.646 1.00 75.88 399 ASP A C 1
ATOM 3083 O O . ASP A 1 399 ? 3.641 44.265 8.497 1.00 75.88 399 ASP A O 1
ATOM 3087 N N . GLY A 1 400 ? 5.138 45.226 9.851 1.00 64.06 400 GLY A N 1
ATOM 3088 C CA . GLY A 1 400 ? 4.304 45.116 11.060 1.00 64.06 400 GLY A CA 1
ATOM 3089 C C . GLY A 1 400 ? 2.966 45.877 11.004 1.00 64.06 400 GLY A C 1
ATOM 3090 O O . GLY A 1 400 ? 2.163 45.751 11.925 1.00 64.06 400 GLY A O 1
ATOM 3091 N N . LYS A 1 401 ? 2.713 46.658 9.942 1.00 63.75 401 LYS A N 1
ATOM 3092 C CA . LYS A 1 401 ? 1.451 47.363 9.661 1.00 63.75 401 LYS A CA 1
ATOM 3093 C C . LYS A 1 401 ? 0.652 46.712 8.518 1.00 63.75 401 LYS A C 1
ATOM 3095 O O . LYS A 1 401 ? -0.415 47.208 8.167 1.00 63.75 401 LYS A O 1
ATOM 3100 N N . GLY A 1 402 ? 1.134 45.599 7.957 1.00 66.88 402 GLY A N 1
ATOM 3101 C CA . GLY A 1 402 ? 0.480 44.827 6.900 1.00 66.88 402 GLY A CA 1
ATOM 3102 C C . GLY A 1 402 ? 0.722 45.332 5.472 1.00 66.88 402 GLY A C 1
ATOM 3103 O O . GLY A 1 402 ? 0.141 44.761 4.541 1.00 66.88 402 GLY A O 1
ATOM 3104 N N . THR A 1 403 ? 1.567 46.351 5.280 1.00 75.25 403 THR A N 1
ATOM 3105 C CA . THR A 1 403 ? 1.890 46.922 3.962 1.00 75.25 403 THR A CA 1
ATOM 3106 C C . THR A 1 403 ? 2.979 46.080 3.287 1.00 75.25 403 THR A C 1
ATOM 3108 O O . THR A 1 403 ? 3.995 45.791 3.922 1.00 75.25 403 THR A O 1
ATOM 3111 N N . PRO A 1 404 ? 2.801 45.649 2.023 1.00 78.12 404 PRO A N 1
ATOM 3112 C CA . PRO A 1 404 ? 3.822 44.884 1.316 1.00 78.12 404 PRO A CA 1
ATOM 3113 C C . PRO A 1 404 ? 4.991 45.788 0.898 1.00 78.12 404 PRO A C 1
ATOM 3115 O O . PRO A 1 404 ? 4.797 46.742 0.145 1.00 78.12 404 PRO A O 1
ATOM 3118 N N . THR A 1 405 ? 6.204 45.466 1.344 1.00 84.75 405 THR A N 1
ATOM 3119 C CA . THR A 1 405 ? 7.450 46.116 0.922 1.00 84.75 405 THR A CA 1
ATOM 3120 C C . THR A 1 405 ? 8.244 45.187 0.005 1.00 84.75 405 THR A C 1
ATOM 3122 O O . THR A 1 405 ? 8.399 43.996 0.285 1.00 84.75 405 THR A O 1
ATOM 3125 N N . ALA A 1 406 ? 8.718 45.713 -1.128 1.00 83.62 406 ALA A N 1
ATOM 3126 C CA . ALA A 1 406 ? 9.557 44.958 -2.055 1.00 83.62 406 ALA A CA 1
ATOM 3127 C C . ALA A 1 406 ? 10.966 44.817 -1.477 1.00 83.62 406 ALA A C 1
ATOM 3129 O O . ALA A 1 406 ? 11.661 45.811 -1.286 1.00 83.62 406 ALA A O 1
ATOM 3130 N N . LEU A 1 407 ? 11.366 43.579 -1.197 1.00 85.00 407 LEU A N 1
ATOM 3131 C CA . LEU A 1 407 ? 12.693 43.255 -0.685 1.00 85.00 407 LEU A CA 1
ATOM 3132 C C . LEU A 1 407 ? 13.709 43.160 -1.819 1.00 85.00 407 LEU A C 1
ATOM 3134 O O . LEU A 1 407 ? 14.814 43.684 -1.717 1.00 85.00 407 LEU A O 1
ATOM 3138 N N . ARG A 1 408 ? 13.340 42.464 -2.900 1.00 87.88 408 ARG A N 1
ATOM 3139 C CA . ARG A 1 408 ? 14.252 42.149 -4.003 1.00 87.88 408 ARG A CA 1
ATOM 3140 C C . ARG A 1 408 ? 13.487 41.798 -5.277 1.00 87.88 408 ARG A C 1
ATOM 3142 O O . ARG A 1 408 ? 12.359 41.311 -5.212 1.00 87.88 408 ARG A O 1
ATOM 3149 N N . ARG A 1 409 ? 14.124 42.012 -6.430 1.00 91.81 409 ARG A N 1
ATOM 3150 C CA . ARG A 1 409 ? 13.711 41.456 -7.725 1.00 91.81 409 ARG A CA 1
ATOM 3151 C C . ARG A 1 409 ? 14.653 40.335 -8.136 1.00 91.81 409 ARG A C 1
ATOM 3153 O O . ARG A 1 409 ? 15.849 40.429 -7.869 1.00 91.81 409 ARG A O 1
ATOM 3160 N N . LEU A 1 410 ? 14.094 39.295 -8.739 1.00 92.31 410 LEU A N 1
ATOM 3161 C CA . LEU A 1 410 ? 14.821 38.125 -9.214 1.00 92.31 410 LEU A CA 1
ATOM 3162 C C . LEU A 1 410 ? 14.536 37.924 -10.702 1.00 92.31 410 LEU A C 1
ATOM 3164 O O . LEU A 1 410 ? 13.382 38.037 -11.124 1.00 92.31 410 LEU A O 1
ATOM 3168 N N . GLY A 1 411 ? 15.579 37.628 -11.471 1.00 90.88 411 GLY A N 1
ATOM 3169 C CA . GLY A 1 411 ? 15.517 37.424 -12.919 1.00 90.88 411 GLY A CA 1
ATOM 3170 C C . GLY A 1 411 ? 15.897 36.007 -13.350 1.00 90.88 411 GLY A C 1
ATOM 3171 O O . GLY A 1 411 ? 16.092 35.108 -12.531 1.00 90.88 411 GLY A O 1
ATOM 3172 N N . ALA A 1 412 ? 16.008 35.798 -14.663 1.00 90.62 412 ALA A N 1
ATOM 3173 C CA . ALA A 1 412 ? 16.369 34.506 -15.246 1.00 90.62 412 ALA A CA 1
ATOM 3174 C C . ALA A 1 412 ? 17.675 33.926 -14.661 1.00 90.62 412 ALA A C 1
ATOM 3176 O O . ALA A 1 412 ? 18.677 34.621 -14.517 1.00 90.62 412 ALA A O 1
ATOM 3177 N N . GLY A 1 413 ? 17.657 32.631 -14.339 1.00 83.50 413 GLY A N 1
ATOM 3178 C CA . GLY A 1 413 ? 18.751 31.901 -13.694 1.00 83.50 413 GLY A CA 1
ATOM 3179 C C . GLY A 1 413 ? 18.705 31.915 -12.163 1.00 83.50 413 GLY A C 1
ATOM 3180 O O . GLY A 1 413 ? 19.296 31.037 -11.534 1.00 83.50 413 GLY A O 1
ATOM 3181 N N . GLU A 1 414 ? 17.976 32.846 -11.543 1.00 88.81 414 GLU A N 1
ATOM 3182 C CA . GLU A 1 414 ? 17.810 32.875 -10.089 1.00 88.81 414 GLU A CA 1
ATOM 3183 C C . GLU A 1 414 ? 16.695 31.924 -9.624 1.00 88.81 414 GLU A C 1
ATOM 3185 O O . GLU A 1 414 ? 15.726 31.644 -10.336 1.00 88.81 414 GLU A O 1
ATOM 3190 N N . CYS A 1 415 ? 16.831 31.414 -8.397 1.00 89.06 415 CYS A N 1
ATOM 3191 C CA . CYS A 1 415 ? 15.837 30.553 -7.763 1.00 89.06 415 CYS A CA 1
ATOM 3192 C C . CYS A 1 415 ? 15.193 31.211 -6.541 1.00 89.06 415 CYS A C 1
ATOM 3194 O O . CYS A 1 415 ? 15.805 32.059 -5.877 1.00 89.06 415 CYS A O 1
ATOM 3196 N N . PHE A 1 416 ? 13.958 30.807 -6.250 1.00 90.12 416 PHE A N 1
ATOM 3197 C CA . PHE A 1 416 ? 13.200 31.271 -5.096 1.00 90.12 416 PHE A CA 1
ATOM 3198 C C . PHE A 1 416 ? 12.305 30.176 -4.508 1.00 90.12 416 PHE A C 1
ATOM 3200 O O . PHE A 1 416 ? 11.844 29.255 -5.191 1.00 90.12 416 PHE A O 1
ATOM 3207 N N . GLY A 1 417 ? 12.015 30.314 -3.215 1.00 85.81 417 GLY A N 1
ATOM 3208 C CA . GLY A 1 417 ? 11.144 29.407 -2.475 1.00 85.81 417 GLY A CA 1
ATOM 3209 C C . GLY A 1 417 ? 11.860 28.255 -1.758 1.00 85.81 417 GLY A C 1
ATOM 3210 O O . GLY A 1 417 ? 11.204 27.473 -1.072 1.00 85.81 417 GLY A O 1
ATOM 3211 N N . GLU A 1 418 ? 13.183 28.179 -1.858 1.00 84.50 418 GLU A N 1
ATOM 3212 C CA . GLU A 1 418 ? 14.055 27.199 -1.209 1.00 84.50 418 GLU A CA 1
ATOM 3213 C C . GLU A 1 418 ? 13.972 27.238 0.322 1.00 84.50 418 GLU A C 1
ATOM 3215 O O . GLU A 1 418 ? 13.938 26.185 0.957 1.00 84.50 418 GLU A O 1
ATOM 3220 N N . ILE A 1 419 ? 13.854 28.432 0.918 1.00 81.12 419 ILE A N 1
ATOM 3221 C CA . ILE A 1 419 ? 13.886 28.625 2.378 1.00 81.12 419 ILE A CA 1
ATOM 3222 C C . ILE A 1 419 ? 12.821 27.767 3.068 1.00 81.12 419 ILE A C 1
ATOM 3224 O O . ILE A 1 419 ? 13.112 27.048 4.022 1.00 81.12 419 ILE A O 1
ATOM 3228 N N . ALA A 1 420 ? 11.590 27.792 2.556 1.00 79.31 420 ALA A N 1
ATOM 3229 C CA . ALA A 1 420 ? 10.461 27.052 3.120 1.00 79.31 420 ALA A CA 1
ATOM 3230 C C . ALA A 1 420 ? 10.568 25.525 2.926 1.00 79.31 420 ALA A C 1
ATOM 3232 O O . ALA A 1 420 ? 9.904 24.756 3.623 1.00 79.31 420 ALA A O 1
ATOM 3233 N N . LEU A 1 421 ? 11.382 25.070 1.969 1.00 80.56 421 LEU A N 1
ATOM 3234 C CA . LEU A 1 421 ? 11.646 23.646 1.760 1.00 80.56 421 LEU A CA 1
ATOM 3235 C C . LEU A 1 421 ? 12.761 23.128 2.670 1.00 80.56 421 LEU A C 1
ATOM 3237 O O . LEU A 1 421 ? 12.655 22.008 3.159 1.00 80.56 421 LEU A O 1
ATOM 3241 N N . VAL A 1 422 ? 13.800 23.935 2.903 1.00 77.75 422 VAL A N 1
ATOM 3242 C CA . VAL A 1 422 ? 14.967 23.554 3.715 1.00 77.75 422 VAL A CA 1
ATOM 3243 C C . VAL A 1 422 ? 14.691 23.701 5.208 1.00 77.75 422 VAL A C 1
ATOM 3245 O O . VAL A 1 422 ? 14.985 22.796 5.980 1.00 77.75 422 VAL A O 1
ATOM 3248 N N . SER A 1 423 ? 14.099 24.823 5.622 1.00 74.31 423 SER A N 1
ATOM 3249 C CA . SER A 1 423 ? 13.828 25.103 7.041 1.00 74.31 423 SER A CA 1
ATOM 3250 C C . SER A 1 423 ? 12.559 24.431 7.576 1.00 74.31 423 SER A C 1
ATOM 3252 O O . SER A 1 423 ? 12.273 24.536 8.766 1.00 74.31 423 SER A O 1
ATOM 3254 N N . ASP A 1 424 ? 11.781 23.793 6.694 1.00 69.75 424 ASP A N 1
ATOM 3255 C CA . ASP A 1 424 ? 10.432 23.269 6.951 1.00 69.75 424 ASP A CA 1
ATOM 3256 C C . ASP A 1 424 ? 9.466 24.297 7.579 1.00 69.75 424 ASP A C 1
ATOM 3258 O O . ASP A 1 424 ? 8.526 23.961 8.297 1.00 69.75 424 ASP A O 1
ATOM 3262 N N . ARG A 1 425 ? 9.696 25.587 7.297 1.00 76.50 425 ARG A N 1
ATOM 3263 C CA . ARG A 1 425 ? 8.838 26.708 7.708 1.00 76.50 425 ARG A CA 1
ATOM 3264 C C . ARG A 1 425 ? 7.891 27.127 6.580 1.00 76.50 425 ARG A C 1
ATOM 3266 O O . ARG A 1 425 ? 8.062 26.754 5.419 1.00 76.50 425 ARG A O 1
ATOM 3273 N N . ALA A 1 426 ? 6.889 27.935 6.920 1.00 83.00 426 ALA A N 1
ATOM 3274 C CA . ALA A 1 426 ? 6.045 28.607 5.933 1.00 83.00 426 ALA A CA 1
ATOM 3275 C C . ALA A 1 426 ? 6.865 29.569 5.046 1.00 83.00 426 ALA A C 1
ATOM 3277 O O . ALA A 1 426 ? 7.958 30.003 5.419 1.00 83.00 426 ALA A O 1
ATOM 3278 N N . ARG A 1 427 ? 6.337 29.918 3.866 1.00 86.12 427 ARG A N 1
ATOM 3279 C CA . ARG A 1 427 ? 6.913 30.918 2.957 1.00 86.12 427 ARG A CA 1
ATOM 3280 C C . ARG A 1 427 ? 7.107 32.229 3.721 1.00 86.12 427 ARG A C 1
ATOM 3282 O O . ARG A 1 427 ? 6.154 32.788 4.253 1.00 86.12 427 ARG A O 1
ATOM 3289 N N . THR A 1 428 ? 8.337 32.725 3.756 1.00 86.62 428 THR A N 1
ATOM 3290 C CA . THR A 1 428 ? 8.728 33.923 4.519 1.00 86.62 428 THR A CA 1
ATOM 3291 C C . THR A 1 428 ? 8.384 35.240 3.820 1.00 86.62 428 THR A C 1
ATOM 3293 O O . THR A 1 428 ? 8.490 36.302 4.429 1.00 86.62 428 THR A O 1
ATOM 3296 N N . ALA A 1 429 ? 7.995 35.174 2.546 1.00 88.81 429 ALA A N 1
ATOM 3297 C CA . ALA A 1 429 ? 7.623 36.309 1.715 1.00 88.81 429 ALA A CA 1
ATOM 3298 C C . ALA A 1 429 ? 6.642 35.869 0.616 1.00 88.81 429 ALA A C 1
ATOM 3300 O O . ALA A 1 429 ? 6.551 34.689 0.273 1.00 88.81 429 ALA A O 1
ATOM 3301 N N . THR A 1 430 ? 5.923 36.835 0.053 1.00 90.06 430 THR A N 1
ATOM 3302 C CA . THR A 1 430 ? 5.099 36.681 -1.151 1.00 90.06 430 THR A CA 1
ATOM 3303 C C . THR A 1 430 ? 5.981 36.868 -2.380 1.00 90.06 430 THR A C 1
ATOM 3305 O O . THR A 1 430 ? 6.769 37.807 -2.419 1.00 90.06 430 THR A O 1
ATOM 3308 N N . VAL A 1 431 ? 5.833 36.031 -3.405 1.00 92.50 431 VAL A N 1
ATOM 3309 C CA . VAL A 1 431 ? 6.521 36.227 -4.691 1.00 92.50 431 VAL A CA 1
ATOM 3310 C C . VAL A 1 431 ? 5.495 36.484 -5.779 1.00 92.50 431 VAL A C 1
ATOM 3312 O O . VAL A 1 431 ? 4.510 35.752 -5.893 1.00 92.50 431 VAL A O 1
ATOM 3315 N N . ARG A 1 432 ? 5.713 37.531 -6.576 1.00 94.56 432 ARG A N 1
ATOM 3316 C CA . ARG A 1 432 ? 4.807 37.960 -7.646 1.00 94.56 432 ARG A CA 1
ATOM 3317 C C . ARG A 1 432 ? 5.576 38.213 -8.933 1.00 94.56 432 ARG A C 1
ATOM 3319 O O . ARG A 1 432 ? 6.630 38.834 -8.901 1.00 94.56 432 ARG A O 1
ATOM 3326 N N . ALA A 1 433 ? 5.040 37.758 -10.058 1.00 93.38 433 ALA A N 1
ATOM 3327 C CA . ALA A 1 433 ? 5.598 38.049 -11.370 1.00 93.38 433 ALA A CA 1
ATOM 3328 C C . ALA A 1 433 ? 5.450 39.546 -11.693 1.00 93.38 433 ALA A C 1
ATOM 3330 O O . ALA A 1 433 ? 4.361 40.107 -11.575 1.00 93.38 433 ALA A O 1
ATOM 3331 N N . VAL A 1 434 ? 6.544 40.202 -12.074 1.00 93.75 434 VAL A N 1
ATOM 3332 C CA . VAL A 1 434 ? 6.567 41.602 -12.533 1.00 93.75 434 VAL A CA 1
ATOM 3333 C C . VAL A 1 434 ? 6.315 41.653 -14.038 1.00 93.75 434 VAL A C 1
ATOM 3335 O O . VAL A 1 434 ? 5.557 42.494 -14.515 1.00 93.75 434 VAL A O 1
ATOM 3338 N N . THR A 1 435 ? 6.914 40.718 -14.772 1.00 93.75 435 THR A N 1
ATOM 3339 C CA . THR A 1 435 ? 6.703 40.482 -16.205 1.00 93.75 435 THR A CA 1
ATOM 3340 C C . THR A 1 435 ? 6.140 39.072 -16.418 1.00 93.75 435 THR A C 1
ATOM 3342 O O . THR A 1 435 ? 6.188 38.260 -15.490 1.00 93.75 435 THR A O 1
ATOM 3345 N N . PRO A 1 436 ? 5.604 38.742 -17.609 1.00 92.62 436 PRO A N 1
ATOM 3346 C CA . PRO A 1 436 ? 5.325 37.355 -17.973 1.00 92.62 436 PRO A CA 1
ATOM 3347 C C . PRO A 1 436 ? 6.541 36.467 -17.688 1.00 92.62 436 PRO A C 1
ATOM 3349 O O . PRO A 1 436 ? 7.627 36.717 -18.207 1.00 92.62 436 PRO A O 1
ATOM 3352 N N . THR A 1 437 ? 6.375 35.481 -16.808 1.00 92.94 437 THR A N 1
ATOM 3353 C CA . THR A 1 437 ? 7.498 34.746 -16.216 1.00 92.94 437 THR A CA 1
ATOM 3354 C C . THR A 1 437 ? 7.323 33.244 -16.394 1.00 92.94 437 THR A C 1
ATOM 3356 O O . THR A 1 437 ? 6.342 32.662 -15.930 1.00 92.94 437 THR A O 1
ATOM 3359 N N . ASN A 1 438 ? 8.310 32.612 -17.032 1.00 89.50 438 ASN A N 1
ATOM 3360 C CA . ASN A 1 438 ? 8.430 31.164 -17.147 1.00 89.50 438 ASN A CA 1
ATOM 3361 C C . ASN A 1 438 ? 9.368 30.645 -16.062 1.00 89.50 438 ASN A C 1
ATOM 3363 O O . ASN A 1 438 ? 10.523 31.073 -15.959 1.00 89.50 438 ASN A O 1
ATOM 3367 N N . VAL A 1 439 ? 8.914 29.659 -15.298 1.00 90.56 439 VAL A N 1
ATOM 3368 C CA . VAL A 1 439 ? 9.710 29.020 -14.249 1.00 90.56 439 VAL A CA 1
ATOM 3369 C C . VAL A 1 439 ? 9.742 27.511 -14.417 1.00 90.56 439 VAL A C 1
ATOM 3371 O O . VAL A 1 439 ? 8.799 26.883 -14.901 1.00 90.56 439 VAL A O 1
ATOM 3374 N N . LEU A 1 440 ? 10.831 26.916 -13.953 1.00 89.56 440 LEU A N 1
ATOM 3375 C CA . LEU A 1 440 ? 10.930 25.496 -13.691 1.00 89.56 440 LEU A CA 1
ATOM 3376 C C . LEU A 1 440 ? 10.559 25.253 -12.224 1.00 89.56 440 LEU A C 1
ATOM 3378 O O . LEU A 1 440 ? 11.279 25.676 -11.322 1.00 89.56 440 LEU A O 1
ATOM 3382 N N . ALA A 1 441 ? 9.426 24.602 -11.987 1.00 88.38 441 ALA A N 1
ATOM 3383 C CA . ALA A 1 441 ? 8.930 24.272 -10.661 1.00 88.38 441 ALA A CA 1
ATOM 3384 C C . ALA A 1 441 ? 9.350 22.848 -10.281 1.00 88.38 441 ALA A C 1
ATOM 3386 O O . ALA A 1 441 ? 8.950 21.890 -10.945 1.00 88.38 441 ALA A O 1
ATOM 3387 N N . VAL A 1 442 ? 10.135 22.721 -9.212 1.00 87.94 442 VAL A N 1
ATOM 3388 C CA . VAL A 1 442 ? 10.575 21.453 -8.622 1.00 87.94 442 VAL A CA 1
ATOM 3389 C C . VAL A 1 442 ? 9.762 21.184 -7.357 1.00 87.94 442 VAL A C 1
ATOM 3391 O O . VAL A 1 442 ? 9.841 21.939 -6.390 1.00 87.94 442 VAL A O 1
ATOM 3394 N N . ASP A 1 443 ? 8.969 20.121 -7.356 1.00 85.25 443 ASP A N 1
ATOM 3395 C CA . ASP A 1 443 ? 8.116 19.720 -6.241 1.00 85.25 443 ASP A CA 1
ATOM 3396 C C . ASP A 1 443 ? 8.950 19.328 -5.009 1.00 85.25 443 ASP A C 1
ATOM 3398 O O . ASP A 1 443 ? 10.050 18.782 -5.129 1.00 85.25 443 ASP A O 1
ATOM 3402 N N . ARG A 1 444 ? 8.411 19.581 -3.807 1.00 81.56 444 ARG A N 1
ATOM 3403 C CA . ARG A 1 444 ? 9.073 19.309 -2.519 1.00 81.56 444 ARG A CA 1
ATOM 3404 C C . ARG A 1 444 ? 9.646 17.897 -2.435 1.00 81.56 444 ARG A C 1
ATOM 3406 O O . ARG A 1 444 ? 10.776 17.758 -1.988 1.00 81.56 444 ARG A O 1
ATOM 3413 N N . ASP A 1 445 ? 8.907 16.878 -2.865 1.00 76.19 445 ASP A N 1
ATOM 3414 C CA . ASP A 1 445 ? 9.364 15.484 -2.777 1.00 76.19 445 ASP A CA 1
ATOM 3415 C C . ASP A 1 445 ? 10.593 15.239 -3.669 1.00 76.19 445 ASP A C 1
ATOM 3417 O O . ASP A 1 445 ? 11.558 14.607 -3.244 1.00 76.19 445 ASP A O 1
ATOM 3421 N N . ALA A 1 446 ? 10.602 15.807 -4.881 1.00 78.06 446 ALA A N 1
ATOM 3422 C CA . ALA A 1 446 ? 11.748 15.734 -5.788 1.00 78.06 446 ALA A CA 1
ATOM 3423 C C . ALA A 1 446 ? 12.948 16.520 -5.239 1.00 78.06 446 ALA A C 1
ATOM 3425 O O . ALA A 1 446 ? 14.082 16.047 -5.291 1.00 78.06 446 ALA A O 1
ATOM 3426 N N . PHE A 1 447 ? 12.701 17.691 -4.651 1.00 78.50 447 PHE A N 1
ATOM 3427 C CA . PHE A 1 447 ? 13.730 18.487 -3.989 1.00 78.50 447 PHE A CA 1
ATOM 3428 C C . PHE A 1 447 ? 14.322 17.769 -2.766 1.00 78.50 447 PHE A C 1
ATOM 3430 O O . PHE A 1 447 ? 15.539 17.717 -2.619 1.00 78.50 447 PHE A O 1
ATOM 3437 N N . GLN A 1 448 ? 13.487 17.163 -1.917 1.00 74.00 448 GLN A N 1
ATOM 3438 C CA . GLN A 1 448 ? 13.927 16.386 -0.755 1.00 74.00 448 GLN A CA 1
ATOM 3439 C C . GLN A 1 448 ? 14.713 15.142 -1.175 1.00 74.00 448 GLN A C 1
ATOM 3441 O O . GLN A 1 448 ? 15.728 14.834 -0.552 1.00 74.00 448 GLN A O 1
ATOM 3446 N N . ALA A 1 449 ? 14.308 14.471 -2.258 1.00 71.88 449 ALA A N 1
ATOM 3447 C CA . ALA A 1 449 ? 15.063 13.359 -2.826 1.00 71.88 449 ALA A CA 1
ATOM 3448 C C . ALA A 1 449 ? 16.457 13.801 -3.309 1.00 71.88 449 ALA A C 1
ATOM 3450 O O . ALA A 1 449 ? 17.446 13.138 -2.994 1.00 71.88 449 ALA A O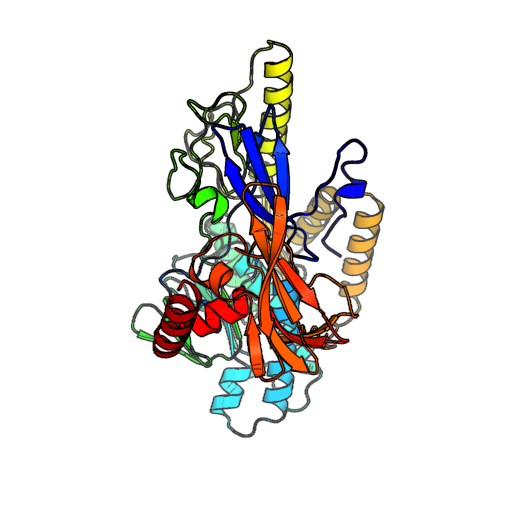 1
ATOM 3451 N N . LEU A 1 450 ? 16.564 14.947 -3.995 1.00 71.38 450 LEU A N 1
ATOM 3452 C CA . LEU A 1 450 ? 17.851 15.543 -4.386 1.00 71.38 450 LEU A CA 1
ATOM 3453 C C . LEU A 1 450 ? 18.700 15.925 -3.160 1.00 71.38 450 LEU A C 1
ATOM 3455 O O . LEU A 1 450 ? 19.901 15.669 -3.126 1.00 71.38 450 LEU A O 1
ATOM 3459 N N . PHE A 1 451 ? 18.077 16.476 -2.119 1.00 67.56 451 PHE A N 1
ATOM 3460 C CA . PHE A 1 451 ? 18.743 16.849 -0.866 1.00 67.56 451 PHE A CA 1
ATOM 3461 C C . PHE A 1 451 ? 19.257 15.653 -0.060 1.00 67.56 451 PHE A C 1
ATOM 3463 O O . PHE A 1 451 ? 20.288 15.756 0.606 1.00 67.56 451 PHE A O 1
ATOM 3470 N N . ALA A 1 452 ? 18.533 14.534 -0.082 1.00 63.31 452 ALA A N 1
ATOM 3471 C CA . ALA A 1 452 ? 18.929 13.305 0.597 1.00 63.31 452 ALA A CA 1
ATOM 3472 C C . ALA A 1 452 ? 20.073 12.587 -0.133 1.00 63.31 452 ALA A C 1
ATOM 3474 O O . ALA A 1 452 ? 20.898 11.938 0.507 1.00 63.31 452 ALA A O 1
ATOM 3475 N N . THR A 1 453 ? 20.130 12.716 -1.461 1.00 60.91 453 THR A N 1
ATOM 3476 C CA . THR A 1 453 ? 21.113 12.033 -2.315 1.00 60.91 453 THR A CA 1
ATOM 3477 C C . THR A 1 453 ? 22.401 12.834 -2.523 1.00 60.91 453 THR A C 1
ATOM 3479 O O . THR A 1 453 ? 23.448 12.233 -2.755 1.00 60.91 453 THR A O 1
ATOM 3482 N N . LEU A 1 454 ? 22.368 14.168 -2.389 1.00 63.62 454 LEU A N 1
ATOM 3483 C CA . LEU A 1 454 ? 23.519 15.051 -2.624 1.00 63.62 454 LEU A CA 1
ATOM 3484 C C . LEU A 1 454 ? 23.818 15.975 -1.421 1.00 63.62 454 LEU A C 1
ATOM 3486 O O . LEU A 1 454 ? 23.471 17.159 -1.446 1.00 63.62 454 LEU A O 1
ATOM 3490 N N . PRO A 1 455 ? 24.540 15.499 -0.387 1.00 61.16 455 PRO A N 1
ATOM 3491 C CA . PRO A 1 455 ? 24.948 16.322 0.758 1.00 61.16 455 PRO A CA 1
ATOM 3492 C C . PRO A 1 455 ? 25.696 17.634 0.423 1.00 61.16 455 PRO A C 1
ATOM 3494 O O . PRO A 1 455 ? 25.456 18.623 1.110 1.00 61.16 455 PRO A O 1
ATOM 3497 N N . PRO A 1 456 ? 26.547 17.730 -0.623 1.00 64.12 456 PRO A N 1
ATOM 3498 C CA . PRO A 1 456 ? 27.182 19.002 -0.999 1.00 64.12 456 PRO A CA 1
ATOM 3499 C C . PRO A 1 456 ? 26.184 20.074 -1.460 1.00 64.12 456 PRO A C 1
ATOM 3501 O O . PRO A 1 456 ? 26.404 21.266 -1.257 1.00 64.12 456 PRO A O 1
ATOM 3504 N N . LEU A 1 457 ? 25.063 19.650 -2.050 1.00 60.38 457 LEU A N 1
ATOM 3505 C CA . LEU A 1 457 ? 24.011 20.545 -2.526 1.00 60.38 457 LEU A CA 1
ATOM 3506 C C . LEU A 1 457 ? 23.283 21.214 -1.350 1.00 60.38 457 LEU A C 1
ATOM 3508 O O . LEU A 1 457 ? 22.881 22.370 -1.456 1.00 60.38 457 LEU A O 1
ATOM 3512 N N . ARG A 1 458 ? 23.213 20.533 -0.195 1.00 60.16 458 ARG A N 1
ATOM 3513 C CA . ARG A 1 458 ? 22.742 21.115 1.069 1.00 60.16 458 ARG A CA 1
ATOM 3514 C C . ARG A 1 458 ? 23.605 22.303 1.489 1.00 60.16 458 ARG A C 1
ATOM 3516 O O . ARG A 1 458 ? 23.052 23.367 1.728 1.00 60.16 458 ARG A O 1
ATOM 3523 N N . GLY A 1 459 ? 24.931 22.150 1.510 1.00 59.91 459 GLY A N 1
ATOM 3524 C CA . GLY A 1 459 ? 25.841 23.232 1.905 1.00 59.91 459 GLY A CA 1
ATOM 3525 C C . GLY A 1 459 ? 25.752 24.447 0.978 1.00 59.91 459 GLY A C 1
ATOM 3526 O O . GLY A 1 459 ? 25.763 25.581 1.445 1.00 59.91 459 GLY A O 1
ATOM 3527 N N . PHE A 1 460 ? 25.575 24.229 -0.327 1.00 67.06 460 PHE A N 1
ATOM 3528 C CA . PHE A 1 460 ? 25.361 25.315 -1.287 1.00 67.06 460 PHE A CA 1
ATOM 3529 C C . PHE A 1 460 ? 24.049 26.076 -1.031 1.00 67.06 460 PHE A C 1
ATOM 3531 O O . PHE A 1 460 ? 24.047 27.304 -0.983 1.00 67.06 460 PHE A O 1
ATOM 3538 N N . VAL A 1 461 ? 22.938 25.363 -0.820 1.00 65.44 461 VAL A N 1
ATOM 3539 C CA . VAL A 1 461 ? 21.637 26.001 -0.565 1.00 65.44 461 VAL A CA 1
ATOM 3540 C C . VAL A 1 461 ? 21.577 26.644 0.824 1.00 65.44 461 VAL A C 1
ATOM 3542 O O . VAL A 1 461 ? 21.028 27.730 0.953 1.00 65.44 461 VAL A O 1
ATOM 3545 N N . GLU A 1 462 ? 22.163 26.036 1.856 1.00 67.19 462 GLU A N 1
ATOM 3546 C CA . GLU A 1 462 ? 22.269 26.639 3.195 1.00 67.19 462 GLU A CA 1
ATOM 3547 C C . GLU A 1 462 ? 23.081 27.941 3.162 1.00 67.19 462 GLU A C 1
ATOM 3549 O O . GLU A 1 462 ? 22.687 28.919 3.794 1.00 67.19 462 GLU A O 1
ATOM 3554 N N . THR A 1 463 ? 24.153 27.987 2.363 1.00 66.88 463 THR A N 1
ATOM 3555 C CA . THR A 1 463 ? 24.942 29.211 2.141 1.00 66.88 463 THR A CA 1
ATOM 3556 C C . THR A 1 463 ? 24.110 30.283 1.429 1.00 66.88 463 THR A C 1
ATOM 3558 O O . THR A 1 463 ? 24.072 31.425 1.874 1.00 66.88 463 THR A O 1
ATOM 3561 N N . LEU A 1 464 ? 23.356 29.908 0.387 1.00 66.75 464 LEU A N 1
ATOM 3562 C CA . LEU A 1 464 ? 22.430 30.819 -0.300 1.00 66.75 464 LEU A CA 1
ATOM 3563 C C . LEU A 1 464 ? 21.332 31.371 0.621 1.00 66.75 464 LEU A C 1
ATOM 3565 O O . LEU A 1 464 ? 20.910 32.508 0.436 1.00 66.75 464 LEU A O 1
ATOM 3569 N N . ILE A 1 465 ? 20.848 30.580 1.584 1.00 64.44 465 ILE A N 1
ATOM 3570 C CA . ILE A 1 465 ? 19.861 31.030 2.576 1.00 64.44 465 ILE A CA 1
ATOM 3571 C C . ILE A 1 465 ? 20.509 32.011 3.560 1.00 64.44 465 ILE A C 1
ATOM 3573 O O . ILE A 1 465 ? 19.933 33.062 3.827 1.00 64.44 465 ILE A O 1
ATOM 3577 N N . ALA A 1 466 ? 21.712 31.706 4.054 1.00 62.94 466 ALA A N 1
ATOM 3578 C CA . ALA A 1 466 ? 22.442 32.573 4.979 1.00 62.94 466 ALA A CA 1
ATOM 3579 C C . ALA A 1 466 ? 22.770 33.951 4.370 1.00 62.94 466 ALA A C 1
ATOM 3581 O O . ALA A 1 466 ? 22.648 34.961 5.060 1.00 62.94 466 ALA A O 1
ATOM 3582 N N . ASP A 1 467 ? 23.099 33.999 3.076 1.00 63.56 467 ASP A N 1
ATOM 3583 C CA . ASP A 1 467 ? 23.335 35.246 2.331 1.00 63.56 467 ASP A CA 1
ATOM 3584 C C . ASP A 1 467 ? 22.048 36.056 2.071 1.00 63.56 467 ASP A C 1
ATOM 3586 O O . ASP A 1 467 ? 22.119 37.231 1.715 1.00 63.56 467 ASP A O 1
ATOM 3590 N N . ARG A 1 468 ? 20.864 35.437 2.202 1.00 65.88 468 ARG A N 1
ATOM 3591 C CA . ARG A 1 468 ? 19.546 36.053 1.946 1.00 65.88 468 ARG A CA 1
ATOM 3592 C C . ARG A 1 468 ? 18.793 36.471 3.217 1.00 65.88 468 ARG A C 1
ATOM 3594 O O . ARG A 1 468 ? 17.821 37.214 3.100 1.00 65.88 468 ARG A O 1
ATOM 3601 N N . ASP A 1 469 ? 19.202 35.979 4.388 1.00 54.69 469 ASP A N 1
ATOM 3602 C CA . ASP A 1 469 ? 18.666 36.368 5.705 1.00 54.69 469 ASP A CA 1
ATOM 3603 C C . ASP A 1 469 ? 19.381 37.605 6.311 1.00 54.69 469 ASP A C 1
ATOM 3605 O O . ASP A 1 469 ? 18.952 38.100 7.359 1.00 54.69 469 ASP A O 1
ATOM 3609 N N . GLN A 1 470 ? 20.437 38.113 5.657 1.00 42.22 470 GLN A N 1
ATOM 3610 C CA . GLN A 1 470 ? 21.037 39.443 5.886 1.00 42.22 470 GLN A CA 1
ATOM 3611 C C . GLN A 1 470 ? 20.360 40.501 5.013 1.00 42.22 470 GLN A C 1
ATOM 3613 O O . GLN A 1 470 ? 20.188 41.636 5.517 1.00 42.22 470 GLN A O 1
#

Radius of gyration: 26.17 Å; chains: 1; bounding box: 54×74×59 Å